Protein AF-A0A957UZ72-F1 (afdb_monomer)

Sequence (456 aa):
MLTKKLTISAILTAAILLIIVGHGGKAFSNNEMLQSYQPPTEVSLTMFRLTENGIPNGQSCGAATQYNWGCTAYCTDPSIPSCVHTNQYPYPFNSSYPTVQIDGISGTPNISPYSQYLRDIVPLEIGIKLGSQGYKPASAIEAQVIAARTYIYQRIQYASQYGTPNNSNQFQVFVPYYYDTLTVLQKIMVQIATSNRHYLSESGSTYPIEALFGADNSGSTSQGNRPYLKSVLDPISQQYGTTDGTALGGMSSKGASRWGFGHTSSKGPASSTDSNYPHDADGSGDFWSVKYDSAARILTHYYTGVHLRDNGTVIMTPNERWTPLNITWSNNCPSPINHGQSCTATVQVQNTGVSDWGCGSATYVLSYRWAKSGHADLAGNNQVSVCNLAPGNTATVNLTINDAPAWGSGAYLLKLDVARVQSGSKTWFSSGGWPSYDINICVDGSCKAFIPQAIK

Mean predicted aligned error: 9.43 Å

Solvent-accessible surface area (backbone atoms only — not comparable to full-atom values): 24985 Å² total; per-residue (Å²): 132,89,84,90,82,89,83,88,89,79,91,82,94,83,86,92,76,89,92,86,85,87,77,88,72,79,77,75,77,76,73,68,69,76,79,74,60,72,76,74,62,59,47,63,34,44,35,31,28,30,45,91,83,26,44,68,71,85,44,64,31,61,44,56,78,36,39,41,42,35,30,7,29,22,17,77,60,86,88,41,84,88,40,42,72,91,52,84,50,44,15,88,41,84,41,34,62,44,72,30,26,39,71,55,67,94,83,53,95,80,63,61,90,68,36,30,49,51,58,22,24,42,50,68,69,62,44,52,63,46,78,93,62,46,64,58,34,68,21,25,53,27,29,48,39,27,35,54,48,11,28,52,50,26,44,63,78,41,25,93,79,74,42,78,51,39,31,25,61,91,66,50,47,37,25,43,50,39,44,71,75,47,54,74,67,53,43,50,53,52,50,60,34,48,66,61,59,40,31,39,16,43,77,94,44,70,50,49,34,88,42,43,61,27,53,18,30,43,32,33,38,35,58,29,97,45,90,37,18,45,52,24,80,36,64,58,18,48,88,67,31,42,90,60,37,36,79,53,10,30,36,28,42,35,44,34,21,12,38,26,57,15,19,36,37,51,67,40,77,50,95,55,74,57,84,96,49,90,46,48,89,83,13,60,42,56,70,43,74,38,66,32,87,38,25,67,58,50,45,25,54,31,32,16,29,44,31,46,20,42,69,84,57,48,74,74,50,55,61,56,37,64,46,70,68,38,54,48,64,42,74,75,47,86,53,51,38,46,72,80,42,58,26,36,39,39,35,32,40,29,30,29,9,55,55,64,33,48,71,68,84,39,39,31,27,42,32,40,26,44,33,38,93,100,52,75,75,40,75,49,94,46,67,31,79,56,51,72,29,42,45,39,35,70,50,77,42,72,38,62,50,60,53,65,73,96,77,68,67,34,70,33,35,41,32,36,40,50,26,45,36,40,91,92,43,75,48,43,29,48,80,60,72,29,78,56,53,74,40,76,33,17,30,64,44,83,44,84,69,81,65,70,96,79,82,128

Nearest PDB structures (foldseek):
  1nep-assembly1_A  TM=6.907E-01  e=6.756E-05  Bos taurus
  8fha-assembly1_A  TM=4.018E-01  e=9.237E-03  Suipraeoptans intestinalis
  8fha-assembly3_C  TM=4.042E-01  e=4.759E-02  Suipraeoptans intestinalis
  8fha-assembly2_B  TM=4.101E-01  e=7.069E-02  Suipraeoptans intestinalis
  4mkm-assembly1_A  TM=3.656E-01  e=9.521E-01  Clostridium perfringens B str. ATCC 3626

Foldseek 3Di:
DDDDDDDDDDDDDDDPDDDDDDDPDPPPPPPPVPPFDFFDFKAKAQFAQADLQQHHPPHALAAQAAQGWRQALAHCDPVRPSHDPPDDGGRPDNGSTDMATALDDPPDPPHDPQRHFLLQQLCVAQPQALVVLGGFFLLLSLLSSQLLSLQRSQCVVPCVPQPGHYCGPSGTNGHTCNNVPDDPVSNVSNNVSSVFQKYKDAPVDLRRDNAAWWAWCAQWWADAPDPQQGIFGLNLQNPQTDHGIDNRFHAHSLSSRCQQQQFSGSSHQACDQDPVGDDPNRSCRDRFQHHDNHNLVRRLLRGWRMFMAGSSSDGPADQWEKGWNHWDKPPDDPEADEFQDKIKIWTKMAGSGNAAFAPPQKWKWKFKWKADPPDDTHGDPWIDTPHGHGTSDIDTDIIMDHGDDPPDWAKMKIFIFMWIAHPNDTHTVVNVVHGTGIGIYTYPDDHPDPPVPPDD

Structure (mmCIF, N/CA/C/O backbone):
data_AF-A0A957UZ72-F1
#
_entry.id   AF-A0A957UZ72-F1
#
loop_
_atom_site.group_PDB
_atom_site.id
_atom_site.type_symbol
_atom_site.label_atom_id
_atom_site.label_alt_id
_atom_site.label_comp_id
_atom_site.label_asym_id
_atom_site.label_entity_id
_atom_site.label_seq_id
_atom_site.pdbx_PDB_ins_code
_atom_site.Cartn_x
_atom_site.Cartn_y
_atom_site.Cartn_z
_atom_site.occupancy
_atom_site.B_iso_or_equiv
_atom_site.auth_seq_id
_atom_site.auth_comp_id
_atom_site.auth_asym_id
_atom_site.auth_atom_id
_atom_site.pdbx_PDB_model_num
ATOM 1 N N . MET A 1 1 ? -78.840 -44.382 15.226 1.00 35.50 1 MET A N 1
ATOM 2 C CA . MET A 1 1 ? -78.843 -45.532 14.293 1.00 35.50 1 MET A CA 1
ATOM 3 C C . MET A 1 1 ? -77.753 -45.262 13.258 1.00 35.50 1 MET A C 1
ATOM 5 O O . MET A 1 1 ? -77.887 -44.291 12.535 1.00 35.50 1 MET A O 1
ATOM 9 N N . LEU A 1 2 ? -76.527 -45.790 13.427 1.00 35.38 2 LEU A N 1
ATOM 10 C CA . LEU A 1 2 ? -76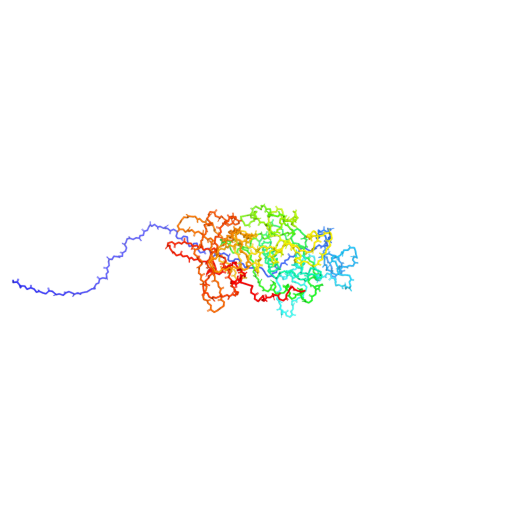.011 -47.015 12.762 1.00 35.38 2 LEU A CA 1
ATOM 11 C C . LEU A 1 2 ? -76.320 -46.991 11.249 1.00 35.38 2 LEU A C 1
ATOM 13 O O . LEU A 1 2 ? -77.491 -46.963 10.906 1.00 35.38 2 LEU A O 1
ATOM 17 N N . THR A 1 3 ? -75.370 -46.917 10.303 1.00 40.19 3 THR A N 1
ATOM 18 C CA . THR A 1 3 ? -74.216 -47.816 10.017 1.00 40.19 3 THR A CA 1
ATOM 19 C C . THR A 1 3 ? -73.364 -47.195 8.873 1.00 40.19 3 THR A C 1
ATOM 21 O O . THR A 1 3 ? -73.955 -46.680 7.938 1.00 40.19 3 THR A O 1
ATOM 24 N N . LYS A 1 4 ? -72.025 -47.043 8.964 1.00 38.66 4 LYS A N 1
ATOM 25 C CA . LYS A 1 4 ? -70.884 -47.952 8.611 1.00 38.66 4 LYS A CA 1
ATOM 26 C C . LYS A 1 4 ? -70.323 -47.865 7.158 1.00 38.66 4 LYS A C 1
ATOM 28 O O . LYS A 1 4 ? -71.092 -47.977 6.215 1.00 38.66 4 LYS A O 1
ATOM 33 N N . LYS A 1 5 ? -68.965 -47.907 7.086 1.00 35.62 5 LYS A N 1
ATOM 34 C CA . LYS A 1 5 ? -67.983 -48.228 5.989 1.00 35.62 5 LYS A CA 1
ATOM 35 C C . LYS A 1 5 ? -67.438 -47.025 5.170 1.00 35.62 5 LYS A C 1
ATOM 37 O O . LYS A 1 5 ? -68.237 -46.348 4.548 1.00 35.62 5 LYS A O 1
ATOM 42 N N . LEU A 1 6 ? -66.155 -46.585 5.225 1.00 38.09 6 LEU A N 1
ATOM 43 C CA . LEU A 1 6 ? -64.814 -47.202 4.934 1.00 38.09 6 LEU A CA 1
ATOM 44 C C . LEU A 1 6 ? -64.797 -47.954 3.582 1.00 38.09 6 LEU A C 1
ATOM 46 O O . LEU A 1 6 ? -65.624 -48.843 3.433 1.00 38.09 6 LEU A O 1
ATOM 50 N N . THR A 1 7 ? -64.001 -47.643 2.540 1.00 33.84 7 THR A N 1
ATOM 51 C CA . THR A 1 7 ? -62.515 -47.571 2.341 1.00 33.84 7 THR A CA 1
ATOM 52 C C . THR A 1 7 ? -62.243 -46.969 0.931 1.00 33.84 7 THR A C 1
ATOM 54 O O . THR A 1 7 ? -63.046 -47.224 0.043 1.00 33.84 7 THR A O 1
ATOM 57 N N . ILE A 1 8 ? -61.309 -46.030 0.680 1.00 38.50 8 ILE A N 1
ATOM 58 C CA . ILE A 1 8 ? -59.839 -46.114 0.417 1.00 38.50 8 ILE A CA 1
ATOM 59 C C . ILE A 1 8 ? -59.402 -46.835 -0.890 1.00 38.50 8 ILE A C 1
ATOM 61 O O . ILE A 1 8 ? -59.693 -48.013 -1.058 1.00 38.50 8 ILE A O 1
ATOM 65 N N . SER A 1 9 ? -58.549 -46.126 -1.666 1.00 35.22 9 SER A N 1
ATOM 66 C CA . SER A 1 9 ? -57.554 -46.568 -2.686 1.00 35.22 9 SER A CA 1
ATOM 67 C C . SER A 1 9 ? -58.047 -46.980 -4.084 1.00 35.22 9 SER A C 1
ATOM 69 O O . SER A 1 9 ? -59.028 -47.692 -4.195 1.00 35.22 9 SER A O 1
ATOM 71 N N . ALA A 1 10 ? -57.380 -46.688 -5.211 1.00 33.03 10 ALA A N 1
ATOM 72 C CA . ALA A 1 10 ? -56.170 -45.923 -5.537 1.00 33.03 10 ALA A CA 1
ATOM 73 C C . ALA A 1 10 ? -55.990 -45.900 -7.085 1.00 33.03 10 ALA A C 1
ATOM 75 O O . ALA A 1 10 ? -56.442 -46.825 -7.748 1.00 33.03 10 ALA A O 1
ATOM 76 N N . ILE A 1 11 ? -55.246 -44.907 -7.604 1.00 34.50 11 ILE A N 1
ATOM 77 C CA . ILE A 1 11 ? -54.408 -44.939 -8.835 1.00 34.50 11 ILE A CA 1
ATOM 78 C C . ILE A 1 11 ? -55.103 -45.045 -10.215 1.00 34.50 11 ILE A C 1
ATOM 80 O O . ILE A 1 11 ? -55.536 -46.120 -10.607 1.00 34.50 11 ILE A O 1
ATOM 84 N N . LEU A 1 12 ? -55.070 -43.946 -10.991 1.00 32.66 12 LEU A N 1
ATOM 85 C CA . LEU A 1 12 ? -54.589 -43.828 -12.396 1.00 32.66 12 LEU A CA 1
ATOM 86 C C . LEU A 1 12 ? -54.881 -42.376 -12.850 1.00 32.66 12 LEU A C 1
ATOM 88 O O . LEU A 1 12 ? -56.036 -41.985 -12.930 1.00 32.66 12 LEU A O 1
ATOM 92 N N . THR A 1 13 ? -53.939 -41.444 -13.003 1.00 38.38 13 THR A N 1
ATOM 93 C CA . THR A 1 13 ? -52.730 -41.442 -13.847 1.00 38.38 13 THR A CA 1
ATOM 94 C C . THR A 1 13 ? -53.030 -41.591 -15.341 1.00 38.38 13 THR A C 1
ATOM 96 O O . THR A 1 13 ? -52.579 -42.543 -15.959 1.00 38.38 13 THR A O 1
ATOM 99 N N . ALA A 1 14 ? -53.784 -40.655 -15.923 1.00 36.00 14 ALA A N 1
ATOM 100 C CA . ALA A 1 14 ? -53.636 -40.188 -17.309 1.00 36.00 14 ALA A CA 1
ATOM 101 C C . ALA A 1 14 ? -54.721 -39.142 -17.608 1.00 36.00 14 ALA A C 1
ATOM 103 O O . ALA A 1 14 ? -55.885 -39.405 -17.342 1.00 36.00 14 ALA A O 1
ATOM 104 N N . ALA A 1 15 ? -54.324 -38.010 -18.203 1.00 35.38 15 ALA A N 1
ATOM 105 C CA . ALA A 1 15 ? -55.164 -36.974 -18.834 1.00 35.38 15 ALA A CA 1
ATOM 106 C C . ALA A 1 15 ? -55.201 -35.598 -18.145 1.00 35.38 15 ALA A C 1
ATOM 108 O O . ALA A 1 15 ? -56.262 -35.012 -17.976 1.00 35.38 15 ALA A O 1
ATOM 109 N N . ILE A 1 16 ? -54.029 -35.029 -17.845 1.00 38.56 16 ILE A N 1
ATOM 110 C CA . ILE A 1 16 ? -53.812 -33.577 -17.988 1.00 38.56 16 ILE A CA 1
ATOM 111 C C . ILE A 1 16 ? -52.457 -33.411 -18.685 1.00 38.56 16 ILE A C 1
ATOM 113 O O . ILE A 1 16 ? -51.426 -33.167 -18.066 1.00 38.56 16 ILE A O 1
ATOM 117 N N . LEU A 1 17 ? -52.456 -33.663 -19.994 1.00 35.16 17 LEU A N 1
ATOM 118 C CA . LEU A 1 17 ? -51.346 -33.395 -20.904 1.00 35.16 17 LEU A CA 1
ATOM 119 C C . LEU A 1 17 ? -51.925 -32.644 -22.111 1.00 35.16 17 LEU A C 1
ATOM 121 O O . LEU A 1 17 ? -52.967 -33.043 -22.623 1.00 35.16 17 LEU A O 1
ATOM 125 N N . LEU A 1 18 ? -51.214 -31.599 -22.543 1.00 38.72 18 LEU A N 1
ATOM 126 C CA . LEU A 1 18 ? -51.494 -30.676 -23.656 1.00 38.72 18 LEU A CA 1
ATOM 127 C C . LEU A 1 18 ? -52.616 -29.647 -23.438 1.00 38.72 18 LEU A C 1
ATOM 129 O O . LEU A 1 18 ? -53.716 -29.870 -23.913 1.00 38.72 18 LEU A O 1
ATOM 133 N N . ILE A 1 19 ? -52.279 -28.479 -22.863 1.00 37.88 19 ILE A N 1
ATOM 134 C CA . ILE A 1 19 ? -52.460 -27.146 -23.495 1.00 37.88 19 ILE A CA 1
ATOM 135 C C . ILE A 1 19 ? -51.437 -26.163 -22.881 1.00 37.88 19 ILE A C 1
ATOM 137 O O . ILE A 1 19 ? -51.801 -25.356 -22.038 1.00 37.88 19 ILE A O 1
ATOM 141 N N . ILE A 1 20 ? -50.159 -26.211 -23.282 1.00 40.25 20 ILE A N 1
ATOM 142 C CA . ILE A 1 20 ? -49.257 -25.037 -23.243 1.00 40.25 20 ILE A CA 1
ATOM 143 C C . ILE A 1 20 ? -48.280 -25.162 -24.420 1.00 40.25 20 ILE A C 1
ATOM 145 O O . ILE A 1 20 ? -47.235 -25.796 -24.312 1.00 40.25 20 ILE A O 1
ATOM 149 N N . VAL A 1 21 ? -48.621 -24.565 -25.562 1.00 42.72 21 VAL A N 1
ATOM 150 C CA . VAL A 1 21 ? -47.671 -24.253 -26.640 1.00 42.72 21 VAL A CA 1
ATOM 151 C C . VAL A 1 21 ? -47.995 -22.843 -27.114 1.00 42.72 21 VAL A C 1
ATOM 153 O O . VAL A 1 21 ? -49.141 -22.571 -27.463 1.00 42.72 21 VAL A O 1
ATOM 156 N N . GLY A 1 22 ? -46.993 -21.959 -27.137 1.00 36.81 22 GLY A N 1
ATOM 157 C CA . GLY A 1 22 ? -47.066 -20.749 -27.960 1.00 36.81 22 GLY A CA 1
ATOM 158 C C . GLY A 1 22 ? -46.712 -19.412 -27.315 1.00 36.81 22 GLY A C 1
ATOM 159 O O . GLY A 1 22 ? -47.266 -18.409 -27.735 1.00 36.81 22 GLY A O 1
ATOM 160 N N . HIS A 1 23 ? -45.792 -19.347 -26.349 1.00 37.53 23 HIS A N 1
ATOM 161 C CA . HIS A 1 23 ? -44.996 -18.131 -26.135 1.00 37.53 23 HIS A CA 1
ATOM 162 C C . HIS A 1 23 ? -43.524 -18.526 -26.155 1.00 37.53 23 HIS A C 1
ATOM 164 O O . HIS A 1 23 ? -42.971 -18.983 -25.157 1.00 37.53 23 HIS A O 1
ATOM 170 N N . GLY A 1 24 ? -42.909 -18.403 -27.333 1.00 39.28 24 GLY A N 1
ATOM 171 C CA . GLY A 1 24 ? -41.472 -18.549 -27.531 1.00 39.28 24 GLY A CA 1
ATOM 172 C C . GLY A 1 24 ? -40.723 -17.424 -26.826 1.00 39.28 24 GLY A C 1
ATOM 173 O O . GLY A 1 24 ? -40.254 -16.485 -27.462 1.00 39.28 24 GLY A O 1
ATOM 174 N N . GLY A 1 25 ? -40.615 -17.521 -25.502 1.00 37.31 25 GLY A N 1
ATOM 175 C CA . GLY A 1 25 ? -39.585 -16.834 -24.751 1.00 37.31 25 GLY A CA 1
ATOM 176 C C . GLY A 1 25 ? -38.251 -17.411 -25.196 1.00 37.31 25 GLY A C 1
ATOM 177 O O . GLY A 1 25 ? -37.927 -18.555 -24.883 1.00 37.31 25 GLY A O 1
ATOM 178 N N . LYS A 1 26 ? -37.482 -16.630 -25.959 1.00 37.69 26 LYS A N 1
ATOM 179 C CA . LYS A 1 26 ? -36.050 -16.867 -26.100 1.00 37.69 26 LYS A CA 1
ATOM 180 C C . LYS A 1 26 ? -35.462 -16.779 -24.696 1.00 37.69 26 LYS A C 1
ATOM 182 O O . LYS A 1 26 ? -35.209 -15.688 -24.192 1.00 37.69 26 LYS A O 1
ATOM 187 N N . ALA A 1 27 ? -35.288 -17.929 -24.056 1.00 39.31 27 ALA A N 1
ATOM 188 C CA . ALA A 1 27 ? -34.346 -18.067 -22.969 1.00 39.31 27 ALA A CA 1
ATOM 189 C C . ALA A 1 27 ? -32.975 -17.753 -23.572 1.00 39.31 27 ALA A C 1
ATOM 191 O O . ALA A 1 27 ? -32.346 -18.599 -24.204 1.00 39.31 27 ALA A O 1
ATOM 192 N N . PHE A 1 28 ? -32.554 -16.495 -23.456 1.00 38.59 28 PHE A N 1
ATOM 193 C CA . PHE A 1 28 ? -31.153 -16.148 -23.577 1.00 38.59 28 PHE A CA 1
ATOM 194 C C . PHE A 1 28 ? -30.451 -16.888 -22.442 1.00 38.59 28 PHE A C 1
ATOM 196 O O . PHE A 1 28 ? -30.474 -16.453 -21.291 1.00 38.59 28 PHE A O 1
ATOM 203 N N . SER A 1 29 ? -29.877 -18.052 -22.748 1.00 40.59 29 SER A N 1
ATOM 204 C CA . SER A 1 29 ? -28.841 -18.629 -21.910 1.00 40.59 29 SER A CA 1
ATOM 205 C C . SER A 1 29 ? -27.633 -17.702 -22.021 1.00 40.59 29 SER A C 1
ATOM 207 O O . SER A 1 29 ? -26.719 -17.947 -22.805 1.00 40.59 29 SER A O 1
ATOM 209 N N . ASN A 1 30 ? -27.637 -16.615 -21.252 1.00 42.16 30 ASN A N 1
ATOM 210 C CA . ASN A 1 30 ? -26.448 -15.814 -20.991 1.00 42.16 30 ASN A CA 1
ATOM 211 C C . ASN A 1 30 ? -25.530 -16.615 -20.052 1.00 42.16 30 ASN A C 1
ATOM 213 O O . ASN A 1 30 ? -25.238 -16.203 -18.939 1.00 42.16 30 ASN A O 1
ATOM 217 N N . ASN A 1 31 ? -25.096 -17.787 -20.515 1.00 38.12 31 ASN A N 1
ATOM 218 C CA . ASN A 1 31 ? -23.832 -18.386 -20.122 1.00 38.12 31 ASN A CA 1
ATOM 219 C C . ASN A 1 31 ? -22.759 -17.828 -21.070 1.00 38.12 31 ASN A C 1
ATOM 221 O O . ASN A 1 31 ? -21.989 -18.580 -21.666 1.00 38.12 31 ASN A O 1
ATOM 225 N N . GLU A 1 32 ? -22.699 -16.501 -21.226 1.00 44.31 32 GLU A N 1
ATOM 226 C CA . GLU A 1 32 ? -21.390 -15.902 -21.446 1.00 44.31 32 GLU A CA 1
ATOM 227 C C . GLU A 1 32 ? -20.635 -16.209 -20.159 1.00 44.31 32 GLU A C 1
ATOM 229 O O . GLU A 1 32 ? -20.865 -15.583 -19.125 1.00 44.31 32 GLU A O 1
ATOM 234 N N . MET A 1 33 ? -19.828 -17.275 -20.179 1.00 45.06 33 MET A N 1
ATOM 235 C CA . MET A 1 33 ? -18.821 -17.470 -19.150 1.00 45.06 33 MET A CA 1
ATOM 236 C C . MET A 1 33 ? -18.077 -16.144 -19.068 1.00 45.06 33 MET A C 1
ATOM 238 O O . MET A 1 33 ? -17.395 -15.780 -20.026 1.00 45.06 33 MET A O 1
ATOM 242 N N . LEU A 1 34 ? -18.266 -15.404 -17.972 1.00 54.03 34 LEU A N 1
ATOM 243 C CA . LEU A 1 34 ? -17.462 -14.231 -17.664 1.00 54.03 34 LEU A CA 1
ATOM 244 C C . LEU A 1 34 ? -16.015 -14.651 -17.892 1.00 54.03 34 LEU A C 1
ATOM 246 O O . LEU A 1 34 ? -15.523 -15.544 -17.201 1.00 54.03 34 LEU A O 1
ATOM 250 N N . GLN A 1 35 ? -15.384 -14.089 -18.922 1.00 62.56 35 GLN A N 1
ATOM 251 C CA . GLN A 1 35 ? -14.020 -14.431 -19.278 1.00 62.56 35 GLN A CA 1
ATOM 252 C C . GLN A 1 35 ? -13.158 -14.087 -18.065 1.00 62.56 35 GLN A C 1
ATOM 254 O O . GLN A 1 35 ? -12.938 -12.914 -17.760 1.00 62.56 35 GLN A O 1
ATOM 259 N N . SER A 1 36 ? -12.758 -15.117 -17.316 1.00 80.75 36 SER A N 1
ATOM 260 C CA . SER A 1 36 ? -11.973 -14.944 -16.104 1.00 80.75 36 SER A CA 1
ATOM 261 C C . SER A 1 36 ? -10.620 -14.388 -16.515 1.00 80.75 36 SER A C 1
ATOM 263 O O . SER A 1 36 ? -9.923 -15.016 -17.318 1.00 80.75 36 SER A O 1
ATOM 265 N N . TYR A 1 37 ? -10.261 -13.223 -15.984 1.00 92.44 37 TYR A N 1
ATOM 266 C CA . TYR A 1 37 ? -8.932 -12.660 -16.184 1.00 92.44 37 TYR A CA 1
ATOM 267 C C . TYR A 1 37 ? -7.865 -13.685 -15.770 1.00 92.44 37 TYR A C 1
ATOM 269 O O . TYR A 1 37 ? -7.968 -14.289 -14.705 1.00 92.44 37 TYR A O 1
ATOM 277 N N . GLN A 1 38 ? -6.856 -13.884 -16.614 1.00 93.62 38 GLN A N 1
ATOM 278 C CA . GLN A 1 38 ? -5.700 -14.721 -16.308 1.00 93.62 38 GLN A CA 1
ATOM 279 C C . GLN A 1 38 ? -4.478 -13.808 -16.193 1.00 93.62 38 GLN A C 1
ATOM 281 O O . GLN A 1 38 ? -4.107 -13.190 -17.194 1.00 93.62 38 GLN A O 1
ATOM 286 N N . PRO A 1 39 ? -3.870 -13.681 -14.999 1.00 94.44 39 PRO A N 1
ATOM 287 C CA . PRO A 1 39 ? -2.669 -12.879 -14.829 1.00 94.44 39 PRO A CA 1
ATOM 288 C C . PRO A 1 39 ? -1.552 -13.299 -15.798 1.00 94.44 39 PRO A C 1
ATOM 290 O O . PRO A 1 39 ? -1.229 -14.490 -15.871 1.00 94.44 39 PRO A O 1
ATOM 293 N N . PRO A 1 40 ? -0.940 -12.359 -16.541 1.00 94.88 40 PRO A N 1
ATOM 294 C CA . PRO A 1 40 ? 0.184 -12.679 -17.403 1.00 94.88 40 PRO A CA 1
ATOM 295 C C . PRO A 1 40 ? 1.407 -13.045 -16.557 1.00 94.88 40 PRO A C 1
ATOM 297 O O . PRO A 1 40 ? 1.635 -12.499 -15.476 1.00 94.88 40 PRO A O 1
ATOM 300 N N . THR A 1 41 ? 2.227 -13.960 -17.067 1.00 93.00 41 THR A N 1
ATOM 301 C CA . THR A 1 41 ? 3.501 -14.346 -16.439 1.00 93.00 41 THR A CA 1
ATOM 302 C C . THR A 1 41 ? 4.691 -13.588 -17.018 1.00 93.00 41 THR A C 1
ATOM 304 O O . THR A 1 41 ? 5.741 -13.515 -16.383 1.00 93.00 41 THR A O 1
ATOM 307 N N . GLU A 1 42 ? 4.524 -13.003 -18.203 1.00 94.69 42 GLU A N 1
ATOM 308 C CA . GLU A 1 42 ? 5.570 -12.348 -18.982 1.00 94.69 42 GLU A CA 1
ATOM 309 C C . GLU A 1 42 ? 5.120 -10.976 -19.482 1.00 94.69 42 GLU A C 1
ATOM 311 O O . GLU A 1 42 ? 3.928 -10.713 -19.641 1.00 94.69 42 GLU A O 1
ATOM 316 N N . VAL A 1 43 ? 6.093 -10.111 -19.759 1.00 95.25 43 VAL A N 1
ATOM 317 C CA . VAL A 1 43 ? 5.885 -8.809 -20.386 1.00 95.25 43 VAL A CA 1
ATOM 318 C C . VAL A 1 43 ? 6.921 -8.574 -21.480 1.00 95.25 43 VAL A C 1
ATOM 320 O O . VAL A 1 43 ? 8.117 -8.782 -21.269 1.00 95.25 43 VAL A O 1
ATOM 323 N N . SER A 1 44 ? 6.461 -8.124 -22.646 1.00 95.81 44 SER A N 1
ATOM 324 C CA . SER A 1 44 ? 7.327 -7.614 -23.710 1.00 95.81 44 SER A CA 1
ATOM 325 C C . SER A 1 44 ? 7.540 -6.114 -23.524 1.00 95.81 44 SER A C 1
ATOM 327 O O . SER A 1 44 ? 6.578 -5.362 -23.361 1.00 95.81 44 SER A O 1
ATOM 329 N N . LEU A 1 45 ? 8.800 -5.683 -23.546 1.00 95.88 45 LEU A N 1
ATOM 330 C CA . LEU A 1 45 ? 9.201 -4.304 -23.266 1.00 95.88 45 LEU A CA 1
ATOM 331 C C . LEU A 1 45 ? 9.864 -3.679 -24.482 1.00 95.88 45 LEU A C 1
ATOM 333 O O . LEU A 1 45 ? 10.574 -4.365 -25.204 1.00 95.88 45 LEU A O 1
ATOM 337 N N . THR A 1 46 ? 9.725 -2.369 -24.661 1.00 96.31 46 THR A N 1
ATOM 338 C CA . THR A 1 46 ? 10.671 -1.594 -25.478 1.00 96.31 46 THR A CA 1
ATOM 339 C C . THR A 1 46 ? 11.771 -1.032 -24.584 1.00 96.31 46 THR A C 1
ATOM 341 O O . THR A 1 46 ? 11.487 -0.339 -23.608 1.00 96.31 46 THR A O 1
ATOM 344 N N . MET A 1 47 ? 13.028 -1.324 -24.909 1.00 96.81 47 MET A N 1
ATOM 345 C CA . MET A 1 47 ? 14.178 -0.937 -24.095 1.00 96.81 47 MET A CA 1
ATOM 346 C C . MET A 1 47 ? 14.908 0.263 -24.691 1.00 96.81 47 MET A C 1
ATOM 348 O O . MET A 1 47 ? 15.362 0.229 -25.840 1.00 96.81 47 MET A O 1
ATOM 352 N N . PHE A 1 48 ? 15.078 1.301 -23.877 1.00 96.44 48 PHE A N 1
ATOM 353 C CA . PHE A 1 48 ? 15.801 2.523 -24.199 1.00 96.44 48 PHE A CA 1
ATOM 354 C C . PHE A 1 48 ? 16.971 2.744 -23.245 1.00 96.44 48 PHE A C 1
ATOM 356 O O . PHE A 1 48 ? 16.940 2.349 -22.078 1.00 96.44 48 PHE A O 1
ATOM 363 N N . ARG A 1 49 ? 17.989 3.448 -23.735 1.00 95.00 49 ARG A N 1
ATOM 364 C CA . ARG A 1 49 ? 18.943 4.122 -22.861 1.00 95.00 49 ARG A CA 1
ATOM 365 C C . ARG A 1 49 ? 18.207 5.241 -22.135 1.00 95.00 49 ARG A C 1
ATOM 367 O O . ARG A 1 49 ? 17.436 5.988 -22.746 1.00 95.00 49 ARG A O 1
ATOM 374 N N . LEU A 1 50 ? 18.453 5.345 -20.840 1.00 95.25 50 LEU A N 1
ATOM 375 C CA . LEU A 1 50 ? 17.777 6.294 -19.971 1.00 95.25 50 LEU A CA 1
ATOM 376 C C . LEU A 1 50 ? 18.758 7.349 -19.466 1.00 95.25 50 LEU A C 1
ATOM 378 O O . LEU A 1 50 ? 19.950 7.088 -19.312 1.00 95.25 50 LEU A O 1
ATOM 382 N N . THR A 1 51 ? 18.240 8.534 -19.168 1.00 92.25 51 THR A N 1
ATOM 383 C CA . THR A 1 51 ? 18.908 9.484 -18.275 1.00 92.25 51 THR A CA 1
ATOM 384 C C . THR A 1 51 ? 18.822 8.992 -16.827 1.00 92.25 51 THR A C 1
ATOM 386 O O . THR A 1 51 ? 18.064 8.068 -16.522 1.00 92.25 51 THR A O 1
ATOM 389 N N . GLU A 1 52 ? 19.552 9.629 -15.909 1.00 87.50 52 GLU A N 1
ATOM 390 C CA . GLU A 1 52 ? 19.477 9.321 -14.469 1.00 87.50 52 GLU A CA 1
ATOM 391 C C . GLU A 1 52 ? 18.044 9.394 -13.906 1.00 87.50 52 GLU A C 1
ATOM 393 O O . GLU A 1 52 ? 17.685 8.626 -13.021 1.00 87.50 52 GLU A O 1
ATOM 398 N N . ASN A 1 53 ? 17.191 10.238 -14.496 1.00 88.62 53 ASN A N 1
ATOM 399 C CA . ASN A 1 53 ? 15.794 10.425 -14.096 1.00 88.62 53 ASN A CA 1
ATOM 400 C C . ASN A 1 53 ? 14.831 9.421 -14.759 1.00 88.62 53 ASN A C 1
ATOM 402 O O . ASN A 1 53 ? 13.612 9.592 -14.702 1.00 88.62 53 ASN A O 1
ATOM 406 N N . GLY A 1 54 ? 15.362 8.406 -15.448 1.00 92.44 54 GLY A N 1
ATOM 407 C CA . GLY A 1 54 ? 14.569 7.373 -16.110 1.00 92.44 54 GLY A CA 1
ATOM 408 C C . GLY A 1 54 ? 13.886 7.832 -17.402 1.00 92.44 54 GLY A C 1
ATOM 409 O O . GLY A 1 54 ? 12.969 7.159 -17.861 1.00 92.44 54 GLY A O 1
ATOM 410 N N . ILE A 1 55 ? 14.300 8.960 -17.992 1.00 95.00 55 ILE A N 1
ATOM 411 C CA . ILE A 1 55 ? 13.738 9.487 -19.249 1.00 95.00 55 ILE A CA 1
ATOM 412 C C . ILE A 1 55 ? 14.466 8.839 -20.439 1.00 95.00 55 ILE A C 1
ATOM 414 O O . ILE A 1 55 ? 15.697 8.786 -20.408 1.00 95.00 55 ILE A O 1
ATOM 418 N N . PRO A 1 56 ? 13.779 8.398 -21.512 1.00 95.00 56 PRO A N 1
ATOM 419 C CA . PRO A 1 56 ? 14.450 7.897 -22.711 1.00 95.00 56 PRO A CA 1
ATOM 420 C C . PRO A 1 56 ? 15.321 8.977 -23.360 1.00 95.00 56 PRO A C 1
ATOM 422 O O . PRO A 1 56 ? 14.849 10.082 -23.620 1.00 95.00 56 PRO A O 1
ATOM 425 N N . ASN A 1 57 ? 16.568 8.655 -23.706 1.00 92.38 57 ASN A N 1
ATOM 426 C CA . ASN A 1 57 ? 17.457 9.590 -24.412 1.00 92.38 57 ASN A CA 1
ATOM 427 C C . ASN A 1 57 ? 17.363 9.493 -25.955 1.00 92.38 57 ASN A C 1
ATOM 429 O O . ASN A 1 57 ? 18.206 10.035 -26.668 1.00 92.38 57 ASN A O 1
ATOM 433 N N . GLY A 1 58 ? 16.367 8.762 -26.470 1.00 87.62 58 GLY A N 1
ATOM 434 C CA . GLY A 1 58 ? 16.133 8.546 -27.903 1.00 87.62 58 GLY A CA 1
ATOM 435 C C . GLY A 1 58 ? 16.887 7.365 -28.527 1.00 87.62 58 GLY A C 1
ATOM 436 O O . GLY A 1 58 ? 16.667 7.067 -29.698 1.00 87.62 58 GLY A O 1
ATOM 437 N N . GLN A 1 59 ? 17.744 6.660 -27.781 1.00 92.88 59 GLN A N 1
ATOM 438 C CA . GLN A 1 59 ? 18.487 5.498 -28.284 1.00 92.88 59 GLN A CA 1
ATOM 439 C C . GLN A 1 59 ? 17.958 4.188 -27.691 1.00 92.88 59 GLN A C 1
ATOM 441 O O . GLN A 1 59 ? 17.813 4.060 -26.477 1.00 92.88 59 GLN A O 1
ATOM 446 N N . SER A 1 60 ? 17.716 3.182 -28.532 1.00 94.38 60 SER A N 1
ATOM 447 C CA . SER A 1 60 ? 17.275 1.852 -28.089 1.00 94.38 60 SER A CA 1
ATOM 448 C C . SER A 1 60 ? 18.420 0.992 -27.542 1.00 94.38 60 SER A C 1
ATOM 450 O O . SER A 1 60 ? 19.580 1.114 -27.961 1.00 94.38 60 SER A O 1
ATOM 452 N N . CYS A 1 61 ? 18.081 0.065 -26.643 1.00 93.69 61 CYS A N 1
ATOM 453 C CA . CYS A 1 61 ? 19.005 -0.959 -26.171 1.00 93.69 61 CYS A CA 1
ATOM 454 C C . CYS A 1 61 ? 19.127 -2.077 -27.216 1.00 93.69 61 CYS A C 1
ATOM 456 O O . CYS A 1 61 ? 18.293 -2.973 -27.269 1.00 93.69 61 CYS A O 1
ATOM 458 N N . GLY A 1 62 ? 20.079 -1.977 -28.142 1.00 79.50 62 GLY A N 1
ATOM 459 C CA . GLY A 1 62 ? 20.068 -2.765 -29.389 1.00 79.50 62 GLY A CA 1
ATOM 460 C C . GLY A 1 62 ? 21.048 -3.932 -29.467 1.00 79.50 62 GLY A C 1
ATOM 461 O O . GLY A 1 62 ? 20.922 -4.762 -30.359 1.00 79.50 62 GLY A O 1
ATOM 462 N N . ALA A 1 63 ? 22.036 -4.000 -28.575 1.00 76.12 63 ALA A N 1
ATOM 463 C CA . ALA A 1 63 ? 23.096 -5.002 -28.652 1.00 76.12 63 ALA A CA 1
ATOM 464 C C . ALA A 1 63 ? 23.578 -5.414 -27.261 1.00 76.12 63 ALA A C 1
ATOM 466 O O . ALA A 1 63 ? 23.707 -4.565 -26.378 1.00 76.12 63 ALA A O 1
ATOM 467 N N . ALA A 1 64 ? 23.945 -6.690 -27.109 1.00 71.88 64 ALA A N 1
ATOM 468 C CA . ALA A 1 64 ? 24.490 -7.284 -25.883 1.00 71.88 64 ALA A CA 1
ATOM 469 C C . ALA A 1 64 ? 25.897 -6.767 -25.495 1.00 71.88 64 ALA A C 1
ATOM 471 O O . ALA A 1 64 ? 26.615 -7.398 -24.731 1.00 71.88 64 ALA A O 1
ATOM 472 N N . THR A 1 65 ? 26.321 -5.631 -26.051 1.00 78.38 65 THR A N 1
ATOM 473 C CA . THR A 1 65 ? 27.592 -4.941 -25.780 1.00 78.38 65 THR A CA 1
ATOM 474 C C . THR A 1 65 ? 27.377 -3.534 -25.219 1.00 78.38 65 THR A C 1
ATOM 476 O O . THR A 1 65 ? 28.323 -2.760 -25.092 1.00 78.38 65 THR A O 1
ATOM 479 N N . GLN A 1 66 ? 26.132 -3.161 -24.910 1.00 87.31 66 GLN A N 1
ATOM 480 C CA . GLN A 1 66 ? 25.811 -1.829 -24.414 1.00 87.31 66 GLN A CA 1
ATOM 481 C C . GLN A 1 66 ? 25.912 -1.751 -22.887 1.00 87.31 66 GLN A C 1
ATOM 483 O O . GLN A 1 66 ? 25.286 -2.534 -22.177 1.00 87.31 66 GLN A O 1
ATOM 488 N N . TYR A 1 67 ? 26.644 -0.743 -22.407 1.00 91.62 67 TYR A N 1
ATOM 489 C CA . TYR A 1 67 ? 26.882 -0.449 -20.988 1.00 91.62 67 TYR A CA 1
ATOM 490 C C . TYR A 1 67 ? 26.302 0.912 -20.593 1.00 91.62 67 TYR A C 1
ATOM 492 O O . TYR A 1 67 ? 26.962 1.707 -19.935 1.00 91.62 67 TYR A O 1
ATOM 500 N N . ASN A 1 68 ? 25.101 1.229 -21.072 1.00 92.00 68 ASN A N 1
ATOM 501 C CA . ASN A 1 68 ? 24.437 2.498 -20.776 1.00 92.00 68 ASN A CA 1
ATOM 502 C C . ASN A 1 68 ? 23.338 2.266 -19.740 1.00 92.00 68 ASN A C 1
ATOM 504 O O . ASN A 1 68 ? 22.674 1.224 -19.778 1.00 92.00 68 ASN A O 1
ATOM 508 N N . TRP A 1 69 ? 23.112 3.254 -18.873 1.00 93.56 69 TRP A N 1
ATOM 509 C CA . TRP A 1 69 ? 21.969 3.251 -17.964 1.00 93.56 69 TRP A CA 1
ATOM 510 C C . TRP A 1 69 ? 20.656 3.064 -18.737 1.00 93.56 69 TRP A C 1
ATOM 512 O O . TRP A 1 69 ? 20.514 3.527 -19.873 1.00 93.56 69 TRP A O 1
ATOM 522 N N . GLY A 1 70 ? 19.718 2.315 -18.160 1.00 92.69 70 GLY A N 1
ATOM 523 C CA . GLY A 1 70 ? 18.515 1.844 -18.854 1.00 92.69 70 GLY A CA 1
ATOM 524 C C . GLY A 1 70 ? 18.687 0.506 -19.571 1.00 92.69 70 GLY A C 1
ATOM 525 O O . GLY A 1 70 ? 17.780 -0.320 -19.544 1.00 92.69 70 GLY A O 1
ATOM 526 N N . CYS A 1 71 ? 19.865 0.244 -20.145 1.00 94.62 71 CYS A N 1
ATOM 527 C CA . CYS A 1 71 ? 20.187 -1.072 -20.699 1.00 94.62 71 CYS A CA 1
ATOM 528 C C . CYS A 1 71 ? 20.812 -1.981 -19.630 1.00 94.62 71 CYS A C 1
ATOM 530 O O . CYS A 1 71 ? 20.541 -3.173 -19.573 1.00 94.62 71 CYS A O 1
ATOM 532 N N . THR A 1 72 ? 21.636 -1.444 -18.740 1.00 92.44 72 THR A N 1
ATOM 533 C CA . THR A 1 72 ? 22.219 -2.214 -17.636 1.00 92.44 72 THR A CA 1
ATOM 534 C C . THR A 1 72 ? 22.458 -1.312 -16.436 1.00 92.44 72 THR A C 1
ATOM 536 O O . THR A 1 72 ? 22.737 -0.121 -16.598 1.00 92.44 72 THR A O 1
ATOM 539 N N . ALA A 1 73 ? 22.378 -1.881 -15.234 1.00 89.75 73 ALA A N 1
ATOM 540 C CA . ALA A 1 73 ? 22.785 -1.201 -14.009 1.00 89.75 73 ALA A CA 1
ATOM 541 C C . ALA A 1 73 ? 24.317 -1.036 -13.902 1.00 89.75 73 ALA A C 1
ATOM 543 O O . ALA A 1 73 ? 24.798 -0.222 -13.117 1.00 89.75 73 ALA A O 1
ATOM 544 N N . TYR A 1 74 ? 25.091 -1.776 -14.704 1.00 90.25 74 TYR A N 1
ATOM 545 C CA . TYR A 1 74 ? 26.557 -1.765 -14.706 1.00 90.25 74 TYR A CA 1
ATOM 546 C C . TYR A 1 74 ? 27.106 -0.926 -15.863 1.00 90.25 74 TYR A C 1
ATOM 548 O O . TYR A 1 74 ? 27.572 -1.458 -16.875 1.00 90.25 74 TYR A O 1
ATOM 556 N N . CYS A 1 75 ? 26.974 0.396 -15.746 1.00 85.44 75 CYS A N 1
ATOM 557 C CA . CYS A 1 75 ? 27.294 1.327 -16.823 1.00 85.44 75 CYS A CA 1
ATOM 558 C C . CYS A 1 75 ? 28.697 1.952 -16.695 1.00 85.44 75 CYS A C 1
ATOM 560 O O . CYS A 1 75 ? 29.258 2.055 -15.603 1.00 85.44 75 CYS A O 1
ATOM 562 N N . THR A 1 76 ? 29.280 2.367 -17.824 1.00 84.81 76 THR A N 1
ATOM 563 C CA . THR A 1 76 ? 30.651 2.918 -17.874 1.00 84.81 76 THR A CA 1
ATOM 564 C C . THR A 1 76 ? 30.732 4.418 -17.620 1.00 84.81 76 THR A C 1
ATOM 566 O O . THR A 1 76 ? 31.833 4.930 -17.453 1.00 84.81 76 THR A O 1
ATOM 569 N N . ASP A 1 77 ? 29.604 5.127 -17.645 1.00 83.06 77 ASP A N 1
ATOM 570 C CA . ASP A 1 77 ? 29.566 6.578 -17.471 1.00 83.06 77 ASP A CA 1
ATOM 571 C C . ASP A 1 77 ? 29.609 6.944 -15.977 1.00 83.06 77 ASP A C 1
ATOM 573 O O . ASP A 1 77 ? 28.598 6.768 -15.296 1.00 83.06 77 ASP A O 1
ATOM 577 N N . PRO A 1 78 ? 30.736 7.464 -15.451 1.00 84.00 78 PRO A N 1
ATOM 578 C CA . PRO A 1 78 ? 30.880 7.774 -14.029 1.00 84.00 78 PRO A CA 1
ATOM 579 C C . PRO A 1 78 ? 30.017 8.959 -13.577 1.00 84.00 78 PRO A C 1
ATOM 581 O O . PRO A 1 78 ? 29.949 9.235 -12.381 1.00 84.00 78 PRO A O 1
ATOM 584 N N . SER A 1 79 ? 29.391 9.687 -14.509 1.00 83.94 79 SER A N 1
ATOM 585 C CA . SER A 1 79 ? 28.505 10.803 -14.181 1.00 83.94 79 SER A CA 1
ATOM 586 C C . SER A 1 79 ? 27.110 10.363 -13.735 1.00 83.94 79 SER A C 1
ATOM 588 O O . SER A 1 79 ? 26.374 11.204 -13.235 1.00 83.94 79 SER A O 1
ATOM 590 N N . ILE A 1 80 ? 26.754 9.076 -13.873 1.00 80.62 80 ILE A N 1
ATOM 591 C CA . ILE A 1 80 ? 25.441 8.532 -13.497 1.00 80.62 80 ILE A CA 1
ATOM 592 C C . ILE A 1 80 ? 25.538 7.845 -12.123 1.00 80.62 80 ILE A C 1
ATOM 594 O O . ILE A 1 80 ? 25.947 6.683 -12.057 1.00 80.62 80 ILE A O 1
ATOM 598 N N . PRO A 1 81 ? 25.106 8.485 -11.018 1.00 79.94 81 PRO A N 1
ATOM 599 C CA . PRO A 1 81 ? 25.316 7.952 -9.667 1.00 79.94 81 PRO A CA 1
ATOM 600 C C . PRO A 1 81 ? 24.551 6.652 -9.389 1.00 79.94 81 PRO A C 1
ATOM 602 O O . PRO A 1 81 ? 24.917 5.892 -8.495 1.00 79.94 81 PRO A O 1
ATOM 605 N N . SER A 1 82 ? 23.473 6.396 -10.136 1.00 81.44 82 SER A N 1
ATOM 606 C CA . SER A 1 82 ? 22.648 5.188 -10.010 1.00 81.44 82 SER A CA 1
ATOM 607 C C . SER A 1 82 ? 23.308 3.929 -10.584 1.00 81.44 82 SER A C 1
ATOM 609 O O . SER A 1 82 ? 22.822 2.826 -10.332 1.00 81.44 82 SER A O 1
ATOM 611 N N . CYS A 1 83 ? 24.391 4.073 -11.351 1.00 86.25 83 CYS A N 1
ATOM 612 C CA . CYS A 1 83 ? 25.118 2.953 -11.933 1.00 86.25 83 CYS A CA 1
ATOM 613 C C . CYS A 1 83 ? 26.165 2.362 -10.986 1.00 86.25 83 CYS A C 1
ATOM 615 O O . CYS A 1 83 ? 26.785 3.046 -10.176 1.00 86.25 83 CYS A O 1
ATOM 617 N N . VAL A 1 84 ? 26.445 1.073 -11.168 1.00 88.38 84 VAL A N 1
ATOM 618 C CA . VAL A 1 84 ? 27.584 0.399 -10.541 1.00 88.38 84 VAL A CA 1
ATOM 619 C C . VAL A 1 84 ? 28.759 0.363 -11.514 1.00 88.38 84 VAL A C 1
ATOM 621 O O . VAL A 1 84 ? 28.701 -0.316 -12.534 1.00 88.38 84 VAL A O 1
ATOM 624 N N . HIS A 1 85 ? 29.853 1.041 -11.167 1.00 87.81 85 HIS A N 1
ATOM 625 C CA . HIS A 1 85 ? 31.052 1.135 -12.017 1.00 87.81 85 HIS A CA 1
ATOM 626 C C . HIS A 1 85 ? 32.135 0.096 -11.699 1.00 87.81 85 HIS A C 1
ATOM 628 O O . HIS A 1 85 ? 33.136 0.002 -12.405 1.00 87.81 85 HIS A O 1
ATOM 634 N N . THR A 1 86 ? 31.970 -0.675 -10.620 1.00 85.56 86 THR A N 1
ATOM 635 C CA . THR A 1 86 ? 32.970 -1.659 -10.171 1.00 85.56 86 THR A CA 1
ATOM 636 C C . THR A 1 86 ? 32.965 -2.944 -10.991 1.00 85.56 86 THR A C 1
ATOM 638 O O . THR A 1 86 ? 33.960 -3.661 -10.995 1.00 85.56 86 THR A O 1
ATOM 641 N N . ASN A 1 87 ? 31.868 -3.225 -11.694 1.00 84.38 87 ASN A N 1
ATOM 642 C CA . ASN A 1 87 ? 31.703 -4.391 -12.553 1.00 84.38 87 ASN A CA 1
ATOM 643 C C . ASN A 1 87 ? 31.175 -3.950 -13.922 1.00 84.38 87 ASN A C 1
ATOM 645 O O . ASN A 1 87 ? 30.549 -2.899 -14.038 1.00 84.38 87 ASN A O 1
ATOM 649 N N . GLN A 1 88 ? 31.383 -4.777 -14.945 1.00 82.75 88 GLN A N 1
ATOM 650 C CA . GLN A 1 88 ? 30.886 -4.538 -16.299 1.00 82.75 88 GLN A CA 1
ATOM 651 C C . GLN A 1 88 ? 30.057 -5.737 -16.754 1.00 82.75 88 GLN A C 1
ATOM 653 O O . GLN A 1 88 ? 30.594 -6.722 -17.254 1.00 82.75 88 GLN A O 1
ATOM 658 N N . TYR A 1 89 ? 28.740 -5.645 -16.584 1.00 88.75 89 TYR A N 1
ATOM 659 C CA . TYR A 1 89 ? 27.797 -6.600 -17.161 1.00 88.75 89 TYR A CA 1
ATOM 660 C C . TYR A 1 89 ? 27.011 -5.889 -18.267 1.00 88.75 89 TYR A C 1
ATOM 662 O O . TYR A 1 89 ? 26.287 -4.932 -17.972 1.00 88.75 89 TYR A O 1
ATOM 670 N N . PRO A 1 90 ? 27.168 -6.291 -19.540 1.00 91.25 90 PRO A N 1
ATOM 671 C CA . PRO A 1 90 ? 26.497 -5.616 -20.640 1.00 91.25 90 PRO A CA 1
ATOM 672 C C . PRO A 1 90 ? 24.996 -5.910 -20.641 1.00 91.25 90 PRO A C 1
ATOM 674 O O . PRO A 1 90 ? 24.534 -6.830 -19.968 1.00 91.25 90 PRO A O 1
ATOM 677 N N . TYR A 1 91 ? 24.248 -5.155 -21.447 1.00 92.75 91 TYR A N 1
ATOM 678 C CA . TYR A 1 91 ? 22.835 -5.403 -21.737 1.00 92.75 91 TYR A CA 1
ATOM 679 C C . TYR A 1 91 ? 22.546 -6.908 -21.938 1.00 92.75 91 TYR A C 1
ATOM 681 O O . TYR A 1 91 ? 23.159 -7.524 -22.814 1.00 92.75 91 TYR A O 1
ATOM 689 N N . PRO A 1 92 ? 21.634 -7.516 -21.154 1.00 91.50 92 PRO A N 1
ATOM 690 C CA . PRO A 1 92 ? 21.474 -8.971 -21.146 1.00 91.50 92 PRO A CA 1
ATOM 691 C C . PRO A 1 92 ? 20.752 -9.547 -22.366 1.00 91.50 92 PRO A C 1
ATOM 693 O O . PRO A 1 92 ? 20.706 -10.766 -22.532 1.00 91.50 92 PRO A O 1
ATOM 696 N N . PHE A 1 93 ? 20.125 -8.703 -23.184 1.00 91.75 93 PHE A N 1
ATOM 697 C CA . PHE A 1 93 ? 19.242 -9.150 -24.254 1.00 91.75 93 PHE A CA 1
ATOM 698 C C . PHE A 1 93 ? 19.869 -8.935 -25.634 1.00 91.75 93 PHE A C 1
ATOM 700 O O . PHE A 1 93 ? 20.684 -8.042 -25.859 1.00 91.75 93 PHE A O 1
ATOM 707 N N . ASN A 1 94 ? 19.447 -9.755 -26.593 1.00 89.62 94 ASN A N 1
ATOM 708 C CA . ASN A 1 94 ? 19.875 -9.684 -27.992 1.00 89.62 94 ASN A CA 1
ATOM 709 C C . ASN A 1 94 ? 18.969 -8.789 -28.863 1.00 89.62 94 ASN A C 1
ATOM 711 O O . ASN A 1 94 ? 19.125 -8.764 -30.080 1.00 89.62 94 ASN A O 1
ATOM 715 N N . SER A 1 95 ? 18.008 -8.088 -28.254 1.00 91.88 95 SER A N 1
ATOM 716 C CA . SER A 1 95 ? 16.994 -7.277 -28.933 1.00 91.88 95 SER A CA 1
ATOM 717 C C . SER A 1 95 ? 16.596 -6.073 -28.079 1.00 91.88 95 SER A C 1
ATOM 719 O O . SER A 1 95 ? 16.646 -6.138 -26.850 1.00 91.88 95 SER A O 1
ATOM 721 N N . SER A 1 96 ? 16.137 -4.995 -28.721 1.00 93.31 96 SER A N 1
ATOM 722 C CA . SER A 1 96 ? 15.478 -3.856 -28.054 1.00 93.31 96 SER A CA 1
ATOM 723 C C . SER A 1 96 ? 14.057 -4.151 -27.590 1.00 93.31 96 SER A C 1
ATOM 725 O O . SER A 1 96 ? 13.460 -3.308 -26.925 1.00 93.31 96 SER A O 1
ATOM 727 N N . TYR A 1 97 ? 13.540 -5.335 -27.923 1.00 94.44 97 TYR A N 1
ATOM 728 C CA . TYR A 1 97 ? 12.192 -5.778 -27.587 1.00 94.44 97 TYR A CA 1
ATOM 729 C C . TYR A 1 97 ? 12.203 -7.105 -26.812 1.00 94.44 97 TYR A C 1
ATOM 731 O O . TYR A 1 97 ? 11.700 -8.113 -27.318 1.00 94.44 97 TYR A O 1
ATOM 739 N N . PRO A 1 98 ? 12.859 -7.181 -25.638 1.00 93.69 98 PRO A N 1
ATOM 740 C CA . PRO A 1 98 ? 12.905 -8.413 -24.869 1.00 93.69 98 PRO A CA 1
ATOM 741 C C . PRO A 1 98 ? 11.537 -8.751 -24.273 1.00 93.69 98 PRO A C 1
ATOM 743 O O . PRO A 1 98 ? 10.722 -7.874 -23.986 1.00 93.69 98 PRO A O 1
ATOM 746 N N . THR A 1 99 ? 11.327 -10.043 -24.032 1.00 93.19 99 THR A N 1
ATOM 747 C CA . THR A 1 99 ? 10.250 -10.542 -23.174 1.00 93.19 99 THR A CA 1
ATOM 748 C C . THR A 1 99 ? 10.868 -11.070 -21.887 1.00 93.19 99 THR A C 1
ATOM 750 O O . THR A 1 99 ? 11.849 -11.813 -21.929 1.00 93.19 99 THR A O 1
ATOM 753 N N . VAL A 1 100 ? 10.330 -10.644 -20.746 1.00 93.00 100 VAL A N 1
ATOM 754 C CA . VAL A 1 100 ? 10.840 -10.978 -19.409 1.00 93.00 100 VAL A CA 1
ATOM 755 C C . VAL A 1 100 ? 9.718 -11.519 -18.531 1.00 93.00 100 VAL A C 1
ATOM 757 O O . VAL A 1 100 ? 8.552 -11.184 -18.728 1.00 93.00 100 VAL A O 1
ATOM 760 N N . GLN A 1 101 ? 10.060 -12.341 -17.540 1.00 92.88 101 GLN A N 1
ATOM 761 C CA . GLN A 1 101 ? 9.101 -12.809 -16.543 1.00 92.88 101 GLN A CA 1
ATOM 762 C C . GLN A 1 101 ? 8.738 -11.661 -15.604 1.00 92.88 101 GLN A C 1
ATOM 764 O O . GLN A 1 101 ? 9.615 -10.926 -15.149 1.00 92.88 101 GLN A O 1
ATOM 769 N N . ILE A 1 102 ? 7.459 -11.535 -15.258 1.00 94.00 102 ILE A N 1
ATOM 770 C CA . ILE A 1 102 ? 6.994 -10.477 -14.355 1.00 94.00 102 ILE A CA 1
ATOM 771 C C . ILE A 1 102 ? 7.496 -10.743 -12.929 1.00 94.00 102 ILE A C 1
ATOM 773 O O . ILE A 1 102 ? 8.219 -9.931 -12.351 1.00 94.00 102 ILE A O 1
ATOM 777 N N . ASP A 1 103 ? 7.165 -11.916 -12.388 1.00 85.56 103 ASP A N 1
ATOM 778 C CA . ASP A 1 103 ? 7.508 -12.323 -11.017 1.00 85.56 103 ASP A CA 1
ATOM 779 C C . ASP A 1 103 ? 8.794 -13.155 -10.925 1.00 85.56 103 ASP A C 1
ATOM 781 O O . ASP A 1 103 ? 9.449 -13.201 -9.882 1.00 85.56 103 ASP A O 1
ATOM 785 N N . GLY A 1 104 ? 9.137 -13.849 -12.014 1.00 74.38 104 GLY A N 1
ATOM 786 C CA . GLY A 1 104 ? 10.121 -14.926 -12.007 1.00 74.38 104 GLY A CA 1
ATOM 787 C C . GLY A 1 104 ? 9.621 -16.185 -11.280 1.00 74.38 104 GLY A C 1
ATOM 788 O O . GLY A 1 104 ? 8.685 -16.166 -10.475 1.00 74.38 104 GLY A O 1
ATOM 789 N N . ILE A 1 105 ? 10.251 -17.325 -11.563 1.00 61.53 105 ILE A N 1
ATOM 790 C CA . ILE A 1 105 ? 10.122 -18.535 -10.744 1.00 61.53 105 ILE A CA 1
ATOM 791 C C . ILE A 1 105 ? 11.486 -18.759 -10.100 1.00 61.53 105 ILE A C 1
ATOM 793 O O . ILE A 1 105 ? 12.483 -18.998 -10.781 1.00 61.53 105 ILE A O 1
ATOM 797 N N . SER A 1 106 ? 11.545 -18.648 -8.774 1.00 49.81 106 SER A N 1
ATOM 798 C CA . SER A 1 106 ? 12.699 -19.134 -8.020 1.00 49.81 106 SER A CA 1
ATOM 799 C C . SER A 1 106 ? 12.852 -20.636 -8.281 1.00 49.81 106 SER A C 1
ATOM 801 O O . SER A 1 106 ? 11.971 -21.408 -7.914 1.00 49.81 106 SER A O 1
ATOM 803 N N . GLY A 1 107 ? 13.949 -21.048 -8.919 1.00 45.16 107 GLY A N 1
ATOM 804 C CA . GLY A 1 107 ? 14.357 -22.456 -8.995 1.00 45.16 107 GLY A CA 1
ATOM 805 C C . GLY A 1 107 ? 14.094 -23.193 -10.310 1.00 45.16 107 GLY A C 1
ATOM 806 O O . GLY A 1 107 ? 14.412 -24.374 -10.394 1.00 45.16 107 GLY A O 1
ATOM 807 N N . THR A 1 108 ? 13.583 -22.545 -11.358 1.00 46.31 108 THR A N 1
ATOM 808 C CA . THR A 1 108 ? 13.591 -23.142 -12.708 1.00 46.31 108 THR A CA 1
ATOM 809 C C . THR A 1 108 ? 15.006 -23.084 -13.296 1.00 46.31 108 THR A C 1
ATOM 811 O O . THR A 1 108 ? 15.497 -21.975 -13.520 1.00 46.31 108 THR A O 1
ATOM 814 N N . PRO A 1 109 ? 15.652 -24.228 -13.602 1.00 45.62 109 PRO A N 1
ATOM 815 C CA . PRO A 1 109 ? 17.070 -24.293 -13.989 1.00 45.62 109 PRO A CA 1
ATOM 816 C C . PRO A 1 109 ? 17.460 -23.530 -15.267 1.00 45.62 109 PRO A C 1
ATOM 818 O O . PRO A 1 109 ? 18.645 -23.377 -15.534 1.00 45.62 109 PRO A O 1
ATOM 821 N N . ASN A 1 110 ? 16.486 -23.035 -16.038 1.00 50.12 110 ASN A N 1
ATOM 822 C CA . ASN A 1 110 ? 16.700 -22.376 -17.329 1.00 50.12 110 ASN A CA 1
ATOM 823 C C . ASN A 1 110 ? 16.167 -20.934 -17.389 1.00 50.12 110 ASN A C 1
ATOM 825 O O . ASN A 1 110 ? 16.192 -20.330 -18.460 1.00 50.12 110 ASN A O 1
ATOM 829 N N . ILE A 1 111 ? 15.664 -20.370 -16.281 1.00 55.34 111 ILE A N 1
ATOM 830 C CA . ILE A 1 111 ? 15.303 -18.948 -16.269 1.00 55.34 111 ILE A CA 1
ATOM 831 C C . ILE A 1 111 ? 16.568 -18.148 -16.024 1.00 55.34 111 ILE A C 1
ATOM 833 O O . ILE A 1 111 ? 17.231 -18.288 -14.996 1.00 55.34 111 ILE A O 1
ATOM 837 N N . SER A 1 112 ? 16.869 -17.279 -16.978 1.00 61.34 112 SER A N 1
ATOM 838 C CA . SER A 1 112 ? 17.949 -16.332 -16.825 1.00 61.34 112 SER A CA 1
ATOM 839 C C . SER A 1 112 ? 17.727 -15.455 -15.575 1.00 61.34 112 SER A C 1
ATOM 841 O O . SER A 1 112 ? 16.654 -14.848 -15.451 1.00 61.34 112 SER A O 1
ATOM 843 N N . PRO A 1 113 ? 18.706 -15.340 -14.656 1.00 63.69 113 PRO A N 1
ATOM 844 C CA . PRO A 1 113 ? 18.549 -14.595 -13.404 1.00 63.69 113 PRO A CA 1
ATOM 845 C C . PRO A 1 113 ? 18.179 -13.117 -13.615 1.00 63.69 113 PRO A C 1
ATOM 847 O O . PRO A 1 113 ? 17.541 -12.529 -12.749 1.00 63.69 113 PRO A O 1
ATOM 850 N N . TYR A 1 114 ? 18.487 -12.563 -14.791 1.00 67.31 114 TYR A N 1
ATOM 851 C CA . TY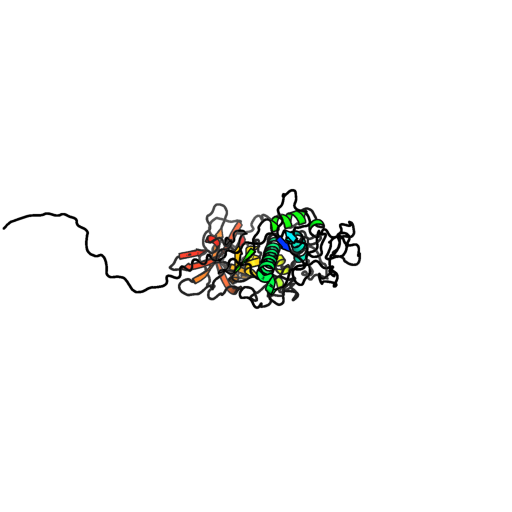R A 1 114 ? 18.271 -11.167 -15.186 1.00 67.31 114 TYR A CA 1
ATOM 852 C C . TYR A 1 114 ? 16.964 -10.909 -15.961 1.00 67.31 114 TYR A C 1
ATOM 854 O O . TYR A 1 114 ? 16.807 -9.873 -16.602 1.00 67.31 114 TYR A O 1
ATOM 862 N N . SER A 1 115 ? 16.025 -11.860 -15.952 1.00 72.12 115 SER A N 1
ATOM 863 C CA . SER A 1 115 ? 14.743 -11.768 -16.675 1.00 72.12 115 SER A CA 1
ATOM 864 C C . SER A 1 115 ? 13.532 -11.598 -15.749 1.00 72.12 115 SER A C 1
ATOM 866 O O . SER A 1 115 ? 12.462 -12.124 -16.042 1.00 72.12 115 SER A O 1
ATOM 868 N N . GLN A 1 116 ? 13.694 -10.907 -14.613 1.00 86.62 116 GLN A N 1
ATOM 869 C CA . GLN A 1 116 ? 12.669 -10.805 -13.563 1.00 86.62 116 GLN A CA 1
ATOM 870 C C . GLN A 1 116 ? 12.276 -9.348 -13.300 1.00 86.62 116 GLN A C 1
ATOM 872 O O . GLN A 1 116 ? 12.845 -8.672 -12.447 1.00 86.62 116 GLN A O 1
ATOM 877 N N . TYR A 1 117 ? 11.262 -8.892 -14.030 1.00 94.88 117 TYR A N 1
ATOM 878 C CA . TYR A 1 117 ? 10.810 -7.503 -14.118 1.00 94.88 117 TYR A CA 1
ATOM 879 C C . TYR A 1 117 ? 10.635 -6.814 -12.756 1.00 94.88 117 TYR A C 1
ATOM 881 O O . TYR A 1 117 ? 11.246 -5.778 -12.495 1.00 94.88 117 TYR A O 1
ATOM 889 N N . LEU A 1 118 ? 9.843 -7.402 -11.849 1.00 95.88 118 LEU A N 1
ATOM 890 C CA . LEU A 1 118 ? 9.540 -6.773 -10.558 1.00 95.88 118 LEU A CA 1
ATOM 891 C C . LEU A 1 118 ? 10.747 -6.705 -9.620 1.00 95.88 118 LEU A C 1
ATOM 893 O O . LEU A 1 118 ? 10.794 -5.826 -8.759 1.00 95.88 118 LEU A O 1
ATOM 897 N N . ARG A 1 119 ? 11.724 -7.608 -9.774 1.00 93.88 119 ARG A N 1
ATOM 898 C CA . ARG A 1 119 ? 12.931 -7.598 -8.940 1.00 93.88 119 ARG A CA 1
ATOM 899 C C . ARG A 1 119 ? 13.839 -6.422 -9.259 1.00 93.88 119 ARG A C 1
ATOM 901 O O . ARG A 1 119 ? 14.487 -5.930 -8.342 1.00 93.88 119 ARG A O 1
ATOM 908 N N . ASP A 1 120 ? 13.854 -5.970 -10.508 1.00 94.50 120 ASP A N 1
ATOM 909 C CA . ASP A 1 120 ? 14.628 -4.801 -10.923 1.00 94.50 120 ASP A CA 1
ATOM 910 C C . ASP A 1 120 ? 13.866 -3.488 -10.680 1.00 94.50 120 ASP A C 1
ATOM 912 O O . ASP A 1 120 ? 14.471 -2.506 -10.261 1.00 94.50 120 ASP A O 1
ATOM 916 N N . ILE A 1 121 ? 12.538 -3.475 -10.851 1.00 95.50 121 ILE A N 1
ATOM 917 C CA . ILE A 1 121 ? 11.714 -2.267 -10.653 1.00 95.50 121 ILE A CA 1
ATOM 918 C C . ILE A 1 121 ? 11.571 -1.885 -9.190 1.00 95.50 121 ILE A C 1
ATOM 920 O O . ILE A 1 121 ? 11.812 -0.745 -8.813 1.00 95.50 121 ILE A O 1
ATOM 924 N N . VAL A 1 122 ? 11.140 -2.813 -8.337 1.00 95.56 122 VAL A N 1
ATOM 925 C CA . VAL A 1 122 ? 10.721 -2.454 -6.973 1.00 95.56 122 VAL A CA 1
ATOM 926 C C . VAL A 1 122 ? 11.838 -1.758 -6.188 1.00 95.56 122 VAL A C 1
ATOM 928 O O . VAL A 1 122 ? 11.565 -0.736 -5.556 1.00 95.56 122 VAL A O 1
ATOM 931 N N . PRO A 1 123 ? 13.097 -2.223 -6.239 1.00 93.75 123 PRO A N 1
ATOM 932 C CA . PRO A 1 123 ? 14.193 -1.550 -5.557 1.00 93.75 123 PRO A CA 1
ATOM 933 C C . PRO A 1 123 ? 14.497 -0.148 -6.094 1.00 93.75 123 PRO A C 1
ATOM 935 O O . PRO A 1 123 ? 14.950 0.676 -5.302 1.00 93.75 123 PRO A O 1
ATOM 938 N N . LEU A 1 124 ? 14.235 0.125 -7.379 1.00 91.62 124 LEU A N 1
ATOM 939 C CA . LEU A 1 124 ? 14.343 1.462 -7.974 1.00 91.62 124 LEU A CA 1
ATOM 940 C C . LEU A 1 124 ? 13.221 2.389 -7.494 1.00 91.62 124 LEU A C 1
ATOM 942 O O . LEU A 1 124 ? 13.480 3.548 -7.190 1.00 91.62 124 LEU A O 1
ATOM 946 N N . GLU A 1 125 ? 11.995 1.874 -7.382 1.00 92.12 125 GLU A N 1
ATOM 947 C CA . GLU A 1 125 ? 10.807 2.697 -7.116 1.00 92.12 125 GLU A CA 1
ATOM 948 C C . GLU A 1 125 ? 10.620 3.067 -5.634 1.00 92.12 125 GLU A C 1
ATOM 950 O O . GLU A 1 125 ? 10.157 4.165 -5.323 1.00 92.12 125 GLU A O 1
ATOM 955 N N . ILE A 1 126 ? 10.960 2.173 -4.692 1.00 90.94 126 ILE A N 1
ATOM 956 C CA . ILE A 1 126 ? 10.799 2.450 -3.247 1.00 90.94 126 ILE A CA 1
ATOM 957 C C . ILE A 1 126 ? 12.120 2.601 -2.487 1.00 90.94 126 ILE A C 1
ATOM 959 O O . ILE A 1 126 ? 12.132 3.193 -1.405 1.00 90.94 126 ILE A O 1
ATOM 963 N N . GLY A 1 127 ? 13.229 2.098 -3.040 1.00 88.69 127 GLY A N 1
ATOM 964 C CA . GLY A 1 127 ? 14.530 2.044 -2.372 1.00 88.69 127 GLY A CA 1
ATOM 965 C C . GLY A 1 127 ? 14.519 1.127 -1.144 1.00 88.69 127 GLY A C 1
ATOM 966 O O . GLY A 1 127 ? 13.951 1.461 -0.114 1.00 88.69 127 GLY A O 1
ATOM 967 N N . ILE A 1 128 ? 15.181 -0.033 -1.199 1.00 88.56 128 ILE A N 1
ATOM 968 C CA . ILE A 1 128 ? 15.086 -1.037 -0.112 1.00 88.56 128 ILE A CA 1
ATOM 969 C C . ILE A 1 128 ? 15.877 -0.644 1.144 1.00 88.56 128 ILE A C 1
ATOM 971 O O . ILE A 1 128 ? 15.446 -0.915 2.267 1.00 88.56 128 ILE A O 1
ATOM 975 N N . LYS A 1 129 ? 17.052 -0.032 0.961 1.00 82.00 129 LYS A N 1
ATOM 976 C CA . LYS A 1 129 ? 17.975 0.332 2.045 1.00 82.00 129 LYS A CA 1
ATOM 977 C C . LYS A 1 129 ? 17.974 1.838 2.260 1.00 82.00 129 LYS A C 1
ATOM 979 O O . LYS A 1 129 ? 18.012 2.608 1.308 1.00 82.00 129 LYS A O 1
ATOM 984 N N . LEU A 1 130 ? 18.022 2.233 3.524 1.00 70.75 130 LEU A N 1
ATOM 985 C CA . LEU A 1 130 ? 18.020 3.619 3.978 1.00 70.75 130 LEU A CA 1
ATOM 986 C C . LEU A 1 130 ? 19.421 4.047 4.440 1.00 70.75 130 LEU A C 1
ATOM 988 O O . LEU A 1 130 ? 19.614 4.565 5.534 1.00 70.75 130 LEU A O 1
ATOM 992 N N . GLY A 1 131 ? 20.450 3.749 3.644 1.00 69.12 131 GLY A N 1
ATOM 993 C CA . GLY A 1 131 ? 21.838 3.963 4.064 1.00 69.12 131 GLY A CA 1
ATOM 994 C C . GLY A 1 131 ? 22.179 3.189 5.348 1.00 69.12 131 GLY A C 1
ATOM 995 O O . GLY A 1 131 ? 22.005 1.971 5.402 1.00 69.12 131 GLY A O 1
ATOM 996 N N . SER A 1 132 ? 22.682 3.877 6.374 1.00 61.03 132 SER A N 1
ATOM 997 C CA . SER A 1 132 ? 22.962 3.307 7.703 1.00 61.03 132 SER A CA 1
ATOM 998 C C . SER A 1 132 ? 21.708 3.062 8.556 1.00 61.03 132 SER A C 1
ATOM 1000 O O . SER A 1 132 ? 21.808 2.403 9.584 1.00 61.03 132 SER A O 1
ATOM 1002 N N . GLN A 1 133 ? 20.531 3.535 8.131 1.00 65.25 133 GLN A N 1
ATOM 1003 C CA . GLN A 1 133 ? 19.284 3.550 8.915 1.00 65.25 133 GLN A CA 1
ATOM 1004 C C . GLN A 1 133 ? 18.476 2.240 8.806 1.00 65.25 133 GLN A C 1
ATOM 1006 O O . GLN A 1 133 ? 17.331 2.159 9.238 1.00 65.25 133 GLN A O 1
ATOM 1011 N N . GLY A 1 134 ? 19.055 1.196 8.207 1.00 80.88 134 GLY A N 1
ATOM 1012 C CA . GLY A 1 134 ? 18.406 -0.101 8.030 1.00 80.88 134 GLY A CA 1
ATOM 1013 C C . GLY A 1 134 ? 17.598 -0.206 6.735 1.00 80.88 134 GLY A C 1
ATOM 1014 O O . GLY A 1 134 ? 18.056 0.204 5.662 1.00 80.88 134 GLY A O 1
ATOM 1015 N N . TYR A 1 135 ? 16.421 -0.826 6.824 1.00 87.00 135 TYR A N 1
ATOM 1016 C CA . TYR A 1 135 ? 15.605 -1.223 5.675 1.00 87.00 135 TYR A CA 1
ATOM 1017 C C . TYR A 1 135 ? 14.193 -0.655 5.757 1.00 87.00 135 TYR A C 1
ATOM 1019 O O . TYR A 1 135 ? 13.670 -0.417 6.845 1.00 87.00 135 TYR A O 1
ATOM 1027 N N . LYS A 1 136 ? 13.558 -0.478 4.595 1.00 90.69 136 LYS A N 1
ATOM 1028 C CA . LYS A 1 136 ? 12.134 -0.132 4.525 1.00 90.69 136 LYS A CA 1
ATOM 1029 C C . LYS A 1 136 ? 11.261 -1.203 5.198 1.00 90.69 136 LYS A C 1
ATOM 1031 O O . LYS A 1 136 ? 11.639 -2.376 5.207 1.00 90.69 136 LYS A O 1
ATOM 1036 N N . PRO A 1 137 ? 10.068 -0.846 5.702 1.00 93.12 137 PRO A N 1
ATOM 1037 C CA . PRO A 1 137 ? 9.139 -1.810 6.274 1.00 93.12 137 PRO A CA 1
ATOM 1038 C C . PRO A 1 137 ? 8.717 -2.836 5.222 1.00 93.12 137 PRO A C 1
ATOM 1040 O O . PRO A 1 137 ? 8.442 -2.475 4.076 1.00 93.12 137 PRO A O 1
ATOM 1043 N N . ALA A 1 138 ? 8.609 -4.105 5.618 1.00 95.31 138 ALA A N 1
ATOM 1044 C CA . ALA A 1 138 ? 8.186 -5.175 4.715 1.00 95.31 138 ALA A CA 1
ATOM 1045 C C . ALA A 1 138 ? 6.812 -4.888 4.081 1.00 95.31 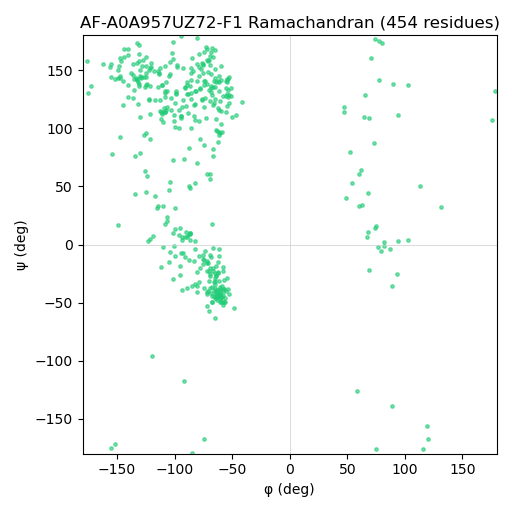138 ALA A C 1
ATOM 1047 O O . ALA A 1 138 ? 6.640 -5.105 2.885 1.00 95.31 138 ALA A O 1
ATOM 1048 N N . SER A 1 139 ? 5.877 -4.310 4.847 1.00 97.12 139 SER A N 1
ATOM 1049 C CA . SER A 1 139 ? 4.550 -3.912 4.360 1.00 97.12 139 SER A CA 1
ATOM 1050 C C . SER A 1 139 ? 4.610 -2.882 3.230 1.00 97.12 139 SER A C 1
ATOM 1052 O O . SER A 1 139 ? 3.836 -2.976 2.281 1.00 97.12 139 SER A O 1
ATOM 1054 N N . ALA A 1 140 ? 5.542 -1.928 3.298 1.00 97.25 140 ALA A N 1
ATOM 1055 C CA . ALA A 1 140 ? 5.723 -0.910 2.268 1.00 97.25 140 ALA A CA 1
ATOM 1056 C C . ALA A 1 140 ? 6.333 -1.503 0.988 1.00 97.25 140 ALA A C 1
ATOM 1058 O O . ALA A 1 140 ? 5.869 -1.204 -0.110 1.00 97.25 140 ALA A O 1
ATOM 1059 N N . ILE A 1 141 ? 7.331 -2.385 1.124 1.00 97.44 141 ILE A N 1
ATOM 1060 C CA . ILE A 1 141 ? 7.943 -3.078 -0.021 1.00 97.44 141 ILE A CA 1
ATOM 1061 C C . ILE A 1 141 ? 6.909 -3.982 -0.704 1.00 97.44 141 ILE A C 1
ATOM 1063 O O . ILE A 1 141 ? 6.778 -3.947 -1.924 1.00 97.44 141 ILE A O 1
ATOM 1067 N N . GLU A 1 142 ? 6.143 -4.763 0.061 1.00 97.94 142 GLU A N 1
ATOM 1068 C CA . GLU A 1 142 ? 5.089 -5.626 -0.483 1.00 97.94 142 GLU A CA 1
ATOM 1069 C C . GLU A 1 142 ? 3.969 -4.807 -1.146 1.00 97.94 142 GLU A C 1
ATOM 1071 O O . GLU A 1 142 ? 3.517 -5.166 -2.233 1.00 97.94 142 GLU A O 1
ATOM 1076 N N . ALA A 1 143 ? 3.580 -3.658 -0.578 1.00 98.56 143 ALA A N 1
ATOM 1077 C CA . ALA A 1 143 ? 2.650 -2.740 -1.236 1.00 98.56 143 ALA A CA 1
ATOM 1078 C C . ALA A 1 143 ? 3.200 -2.246 -2.587 1.00 98.56 143 ALA A C 1
ATOM 1080 O O . ALA A 1 143 ? 2.489 -2.305 -3.592 1.00 98.56 143 ALA A O 1
ATOM 1081 N N . GLN A 1 144 ? 4.477 -1.850 -2.649 1.00 98.12 144 GLN A N 1
ATOM 1082 C CA . GLN A 1 144 ? 5.123 -1.453 -3.904 1.00 98.12 144 GLN A CA 1
ATOM 1083 C C . GLN A 1 144 ? 5.120 -2.572 -4.942 1.00 98.12 144 GLN A C 1
ATOM 1085 O O . GLN A 1 144 ? 4.780 -2.325 -6.097 1.00 98.12 144 GLN A O 1
ATOM 1090 N N . VAL A 1 145 ? 5.461 -3.801 -4.545 1.00 97.94 145 VAL A N 1
ATOM 1091 C CA . VAL A 1 145 ? 5.427 -4.967 -5.438 1.00 97.94 145 VAL A CA 1
ATOM 1092 C C . VAL A 1 145 ? 4.029 -5.160 -6.021 1.00 97.94 145 VAL A C 1
ATOM 1094 O O . VAL A 1 145 ? 3.884 -5.320 -7.230 1.00 97.94 145 VAL A O 1
ATOM 1097 N N . ILE A 1 146 ? 2.996 -5.149 -5.177 1.00 98.62 146 ILE A N 1
ATOM 1098 C CA . ILE A 1 146 ? 1.617 -5.397 -5.605 1.00 98.62 146 ILE A CA 1
ATOM 1099 C C . ILE A 1 146 ? 1.124 -4.282 -6.529 1.00 98.62 146 ILE A C 1
ATOM 1101 O O . ILE A 1 146 ? 0.519 -4.578 -7.562 1.00 98.62 146 ILE A O 1
ATOM 1105 N N . ALA A 1 147 ? 1.388 -3.016 -6.196 1.00 98.56 147 ALA A N 1
ATOM 1106 C CA . ALA A 1 147 ? 1.041 -1.882 -7.049 1.00 98.56 147 ALA A CA 1
ATOM 1107 C C . ALA A 1 147 ? 1.758 -1.984 -8.403 1.00 98.56 147 ALA A C 1
ATOM 1109 O O . ALA A 1 147 ? 1.114 -1.911 -9.448 1.00 98.56 147 ALA A O 1
ATOM 1110 N N . ALA A 1 148 ? 3.064 -2.271 -8.391 1.00 98.19 148 ALA A N 1
ATOM 1111 C CA . ALA A 1 148 ? 3.862 -2.415 -9.599 1.00 98.19 148 ALA A CA 1
ATOM 1112 C C . ALA A 1 148 ? 3.400 -3.577 -10.490 1.00 98.19 148 ALA A C 1
ATOM 1114 O O . ALA A 1 148 ? 3.289 -3.413 -11.705 1.00 98.19 148 ALA A O 1
ATOM 1115 N N . ARG A 1 149 ? 3.072 -4.726 -9.890 1.00 98.06 149 ARG A N 1
ATOM 1116 C CA . ARG A 1 149 ? 2.509 -5.886 -10.591 1.00 98.06 149 ARG A CA 1
ATOM 1117 C C . ARG A 1 149 ? 1.154 -5.564 -11.205 1.00 98.06 149 ARG A C 1
ATOM 1119 O O . ARG A 1 149 ? 0.912 -5.851 -12.371 1.00 98.06 149 ARG A O 1
ATOM 1126 N N . THR A 1 150 ? 0.276 -4.945 -10.423 1.00 98.50 150 THR A N 1
ATOM 1127 C CA . THR A 1 150 ? -1.061 -4.566 -10.885 1.00 98.50 150 THR A CA 1
ATOM 1128 C C . THR A 1 150 ? -0.975 -3.593 -12.058 1.00 98.50 150 THR A C 1
ATOM 1130 O O . THR A 1 150 ? -1.683 -3.762 -13.049 1.00 98.50 150 THR A O 1
ATOM 1133 N N . TYR A 1 151 ? -0.074 -2.611 -11.974 1.00 98.12 151 TYR A N 1
ATOM 1134 C CA . TYR A 1 151 ? 0.168 -1.655 -13.044 1.00 98.12 151 TYR A CA 1
ATOM 1135 C C . TYR A 1 151 ? 0.578 -2.362 -14.339 1.00 98.12 151 TYR A C 1
ATOM 1137 O O . TYR A 1 151 ? -0.063 -2.160 -15.369 1.00 98.12 151 TYR A O 1
ATOM 1145 N N . ILE A 1 152 ? 1.586 -3.243 -14.303 1.00 97.88 152 ILE A N 1
ATOM 1146 C CA . ILE A 1 152 ? 2.046 -3.907 -15.529 1.00 97.88 152 ILE A CA 1
ATOM 1147 C C . ILE A 1 152 ? 1.008 -4.880 -16.099 1.00 97.88 152 ILE A C 1
ATOM 1149 O O . ILE A 1 152 ? 0.814 -4.929 -17.312 1.00 97.88 152 ILE A O 1
ATOM 1153 N N . TYR A 1 153 ? 0.265 -5.579 -15.239 1.00 97.75 153 TYR A N 1
ATOM 1154 C CA . TYR A 1 153 ? -0.879 -6.407 -15.628 1.00 97.75 153 TYR A CA 1
ATOM 1155 C C . TYR A 1 153 ? -1.927 -5.605 -16.407 1.00 97.75 153 TYR A C 1
ATOM 1157 O O . TYR A 1 153 ? -2.379 -6.029 -17.471 1.00 97.75 153 TYR A O 1
ATOM 1165 N N . GLN A 1 154 ? -2.269 -4.414 -15.914 1.00 97.06 154 GLN A N 1
ATOM 1166 C CA . GLN A 1 154 ? -3.190 -3.509 -16.591 1.00 97.06 154 GLN A CA 1
ATOM 1167 C C . GLN A 1 154 ? -2.630 -3.053 -17.943 1.00 97.06 154 GLN A C 1
ATOM 1169 O O . GLN A 1 154 ? -3.350 -3.086 -18.941 1.00 97.06 154 GLN A O 1
ATOM 1174 N N . ARG A 1 155 ? -1.346 -2.681 -18.007 1.00 97.00 155 ARG A N 1
ATOM 1175 C CA . ARG A 1 155 ? -0.732 -2.191 -19.250 1.00 97.00 155 ARG A CA 1
ATOM 1176 C C . ARG A 1 155 ? -0.668 -3.262 -20.335 1.00 97.00 155 ARG A C 1
ATOM 1178 O O . ARG A 1 155 ? -0.863 -2.933 -21.498 1.00 97.00 155 ARG A O 1
ATOM 1185 N N . ILE A 1 156 ? -0.477 -4.529 -19.968 1.00 96.38 156 ILE A N 1
ATOM 1186 C CA . ILE A 1 156 ? -0.562 -5.661 -20.904 1.00 96.38 156 ILE A CA 1
ATOM 1187 C C . ILE A 1 156 ? -2.002 -5.847 -21.388 1.00 96.38 156 ILE A C 1
ATOM 1189 O O . ILE A 1 156 ? -2.245 -5.906 -22.592 1.00 96.38 156 ILE A O 1
ATOM 1193 N N . GLN A 1 157 ? -2.962 -5.890 -20.460 1.00 95.31 157 GLN A N 1
ATOM 1194 C CA . GLN A 1 157 ? -4.376 -6.100 -20.777 1.00 95.31 157 GLN A CA 1
ATOM 1195 C C . GLN A 1 157 ? -4.936 -5.026 -21.723 1.00 95.31 157 GLN A C 1
ATOM 1197 O O . GLN A 1 157 ? -5.767 -5.324 -22.578 1.00 95.31 157 GLN A O 1
ATOM 1202 N N . TYR A 1 158 ? -4.482 -3.780 -21.574 1.00 94.50 158 TYR A N 1
ATOM 1203 C CA . TYR A 1 158 ? -4.963 -2.625 -22.333 1.00 94.50 158 TYR A CA 1
ATOM 1204 C C . TYR A 1 158 ? -3.873 -2.014 -23.230 1.00 94.50 158 TYR A C 1
ATOM 1206 O O . TYR A 1 158 ? -3.879 -0.810 -23.491 1.00 94.50 158 TYR A O 1
ATOM 1214 N N . ALA A 1 159 ? -2.940 -2.830 -23.731 1.00 92.94 159 ALA A N 1
ATOM 1215 C CA . ALA A 1 159 ? -1.805 -2.359 -24.533 1.00 92.94 159 ALA A CA 1
ATOM 1216 C C . ALA A 1 159 ? -2.225 -1.579 -25.794 1.00 92.94 159 ALA A C 1
ATOM 1218 O O . ALA A 1 159 ? -1.542 -0.643 -26.200 1.00 92.94 159 ALA A O 1
ATOM 1219 N N . SER A 1 160 ? -3.379 -1.894 -26.392 1.00 93.12 160 SER A N 1
ATOM 1220 C CA . SER A 1 160 ? -3.925 -1.140 -27.533 1.00 93.12 160 SER A CA 1
ATOM 1221 C C . SER A 1 160 ? -4.304 0.307 -27.191 1.00 93.12 160 SER A C 1
ATOM 1223 O O . SER A 1 160 ? -4.330 1.153 -28.080 1.00 93.12 160 SER A O 1
ATOM 1225 N N . GLN A 1 161 ? -4.585 0.598 -25.918 1.00 93.62 161 GLN A N 1
ATOM 1226 C CA . GLN A 1 161 ? -4.937 1.929 -25.428 1.00 93.62 161 GLN A CA 1
ATOM 1227 C C . GLN A 1 161 ? -3.717 2.702 -24.914 1.00 93.62 161 GLN A C 1
ATOM 1229 O O . GLN A 1 161 ? -3.636 3.912 -25.112 1.00 93.62 161 GLN A O 1
ATOM 1234 N N . TYR A 1 162 ? -2.791 2.021 -24.235 1.00 92.19 162 TYR A N 1
ATOM 1235 C CA . TYR A 1 162 ? -1.666 2.661 -23.538 1.00 92.19 162 TYR A CA 1
ATOM 1236 C C . TYR A 1 162 ? -0.322 2.533 -24.267 1.00 92.19 162 TYR A C 1
ATOM 1238 O O . TYR A 1 162 ? 0.659 3.149 -23.857 1.00 92.19 162 TYR A O 1
ATOM 1246 N N . GLY A 1 163 ? -0.275 1.762 -25.352 1.00 93.19 163 GLY A N 1
ATOM 1247 C CA . GLY A 1 163 ? 0.956 1.406 -26.044 1.00 93.19 163 GLY A CA 1
ATOM 1248 C C . GLY A 1 163 ? 1.706 0.259 -25.366 1.00 93.19 163 GLY A C 1
ATOM 1249 O O . GLY A 1 163 ? 1.347 -0.222 -24.289 1.00 93.19 163 GLY A O 1
ATOM 1250 N N . THR A 1 164 ? 2.769 -0.192 -26.027 1.00 93.38 164 THR A N 1
ATOM 1251 C CA . THR A 1 164 ? 3.652 -1.239 -25.505 1.00 93.38 164 THR A CA 1
ATOM 1252 C C . THR A 1 164 ? 4.435 -0.712 -24.299 1.00 93.38 164 THR A C 1
ATOM 1254 O O . THR A 1 164 ? 5.045 0.358 -24.415 1.00 93.38 164 THR A O 1
ATOM 1257 N N . PRO A 1 165 ? 4.484 -1.450 -23.174 1.00 96.44 165 PRO A N 1
ATOM 1258 C CA . PRO A 1 165 ? 5.316 -1.081 -22.037 1.00 96.44 165 PRO A CA 1
ATOM 1259 C C . PRO A 1 165 ? 6.777 -0.841 -22.436 1.00 96.44 165 PRO A C 1
ATOM 1261 O O . PRO A 1 165 ? 7.332 -1.514 -23.309 1.00 96.44 165 PRO A O 1
ATOM 1264 N N . ASN A 1 166 ? 7.415 0.128 -21.788 1.00 96.12 166 ASN A N 1
ATOM 1265 C CA . ASN A 1 166 ? 8.833 0.417 -21.963 1.00 96.12 166 ASN A CA 1
ATOM 1266 C C . ASN A 1 166 ? 9.526 0.566 -20.607 1.00 96.12 166 ASN A C 1
ATOM 1268 O O . ASN A 1 166 ? 8.878 0.545 -19.565 1.00 96.12 166 ASN A O 1
ATOM 1272 N N . ASN A 1 167 ? 10.848 0.692 -20.626 1.00 96.44 167 ASN A N 1
ATOM 1273 C CA . ASN A 1 167 ? 11.665 0.696 -19.417 1.00 96.44 167 ASN A CA 1
ATOM 1274 C C . ASN A 1 167 ? 11.829 2.066 -18.739 1.00 96.44 167 ASN A C 1
ATOM 1276 O O . ASN A 1 167 ? 12.679 2.209 -17.864 1.00 96.44 167 ASN A O 1
ATOM 1280 N N . SER A 1 168 ? 11.076 3.077 -19.170 1.00 96.19 168 SER A N 1
ATOM 1281 C CA . SER A 1 168 ? 11.230 4.462 -18.725 1.00 96.19 168 SER A CA 1
ATOM 1282 C C . SER A 1 168 ? 10.187 4.881 -17.691 1.00 96.19 168 SER A C 1
ATOM 1284 O O . SER A 1 168 ? 9.207 4.181 -17.439 1.00 96.19 168 SER A O 1
ATOM 1286 N N . ASN A 1 169 ? 10.350 6.088 -17.155 1.00 92.81 169 ASN A N 1
ATOM 1287 C CA . ASN A 1 169 ? 9.413 6.708 -16.217 1.00 92.81 169 ASN A CA 1
ATOM 1288 C C . ASN A 1 169 ? 8.030 7.058 -16.816 1.00 92.81 169 ASN A C 1
ATOM 1290 O O . ASN A 1 169 ? 7.148 7.505 -16.089 1.00 92.81 169 ASN A O 1
ATOM 1294 N N . GLN A 1 170 ? 7.807 6.830 -18.117 1.00 92.44 170 GLN A N 1
ATOM 1295 C CA . GLN A 1 170 ? 6.461 6.832 -18.710 1.00 92.44 170 GLN A CA 1
ATOM 1296 C C . GLN A 1 170 ? 5.621 5.635 -18.239 1.00 92.44 170 GLN A C 1
ATOM 1298 O O . GLN A 1 170 ? 4.391 5.703 -18.229 1.00 92.44 170 GLN A O 1
ATOM 1303 N N . PHE A 1 171 ? 6.292 4.540 -17.871 1.00 94.69 171 PHE A N 1
ATOM 1304 C CA . PHE A 1 171 ? 5.696 3.337 -17.308 1.00 94.69 171 PHE A CA 1
ATOM 1305 C C . PHE A 1 171 ? 6.276 3.097 -15.915 1.00 94.69 171 PHE A C 1
ATOM 1307 O O . PHE A 1 171 ? 5.795 3.672 -14.945 1.00 94.69 171 PHE A O 1
ATOM 1314 N N . GLN A 1 172 ? 7.295 2.247 -15.823 1.00 95.19 172 GLN A N 1
ATOM 1315 C CA . GLN A 1 172 ? 8.032 1.931 -14.606 1.00 95.19 172 GLN A CA 1
ATOM 1316 C C . GLN A 1 172 ? 9.495 1.806 -14.997 1.00 95.19 172 GLN A C 1
ATOM 1318 O O . GLN A 1 172 ? 9.808 1.207 -16.034 1.00 95.19 172 GLN A O 1
ATOM 1323 N N . VAL A 1 173 ? 10.393 2.366 -14.191 1.00 95.12 173 VAL A N 1
ATOM 1324 C CA . VAL A 1 173 ? 11.808 2.359 -14.553 1.00 95.12 173 VAL A CA 1
ATOM 1325 C C . VAL A 1 173 ? 12.352 0.945 -14.371 1.00 95.12 173 VAL A C 1
ATOM 1327 O O . VAL A 1 173 ? 12.527 0.466 -13.253 1.00 95.12 173 VAL A O 1
ATOM 1330 N N . PHE A 1 174 ? 12.630 0.272 -15.485 1.00 96.12 174 PHE A N 1
ATOM 1331 C CA . PHE A 1 174 ? 13.200 -1.071 -15.508 1.00 96.12 174 PHE A CA 1
ATOM 1332 C C . PHE A 1 174 ? 14.649 -1.002 -15.985 1.00 96.12 174 PHE A C 1
ATOM 1334 O O . PHE A 1 174 ? 14.935 -0.674 -17.136 1.00 96.12 174 PHE A O 1
ATOM 1341 N N . VAL A 1 175 ? 15.588 -1.335 -15.105 1.00 95.19 175 VAL A N 1
ATOM 1342 C CA . VAL A 1 175 ? 17.005 -1.416 -15.465 1.00 95.19 175 VAL A CA 1
ATOM 1343 C C . VAL A 1 175 ? 17.492 -2.832 -15.182 1.00 95.19 175 VAL A C 1
ATOM 1345 O O . VAL A 1 175 ? 17.568 -3.211 -14.013 1.00 95.19 175 VAL A O 1
ATOM 1348 N N . PRO A 1 176 ? 17.831 -3.622 -16.218 1.00 93.81 176 PRO A N 1
ATOM 1349 C CA . PRO A 1 176 ? 18.311 -4.980 -16.019 1.00 93.81 176 PRO A CA 1
ATOM 1350 C C . PRO A 1 176 ? 19.514 -5.034 -15.079 1.00 93.81 176 PRO A C 1
ATOM 1352 O O . PRO A 1 176 ? 20.402 -4.174 -15.136 1.00 93.81 176 PRO A O 1
ATOM 1355 N N . TYR A 1 177 ? 19.543 -6.081 -14.255 1.00 92.44 177 TYR A N 1
ATOM 1356 C CA . TYR A 1 177 ? 20.533 -6.321 -13.205 1.00 92.44 177 TYR A CA 1
ATOM 1357 C C . TYR A 1 177 ? 20.506 -5.349 -12.022 1.00 92.44 177 TYR A C 1
ATOM 1359 O O . TYR A 1 177 ? 21.389 -5.424 -11.164 1.00 92.44 177 TYR A O 1
ATOM 1367 N N . TYR A 1 178 ? 19.534 -4.441 -11.918 1.00 92.94 178 TYR A N 1
ATOM 1368 C CA . TYR A 1 178 ? 19.476 -3.556 -10.757 1.00 92.94 178 TYR A CA 1
ATOM 1369 C C . TYR A 1 178 ? 19.326 -4.351 -9.455 1.00 92.94 178 TYR A C 1
ATOM 1371 O O . TYR A 1 178 ? 20.024 -4.080 -8.477 1.00 92.94 178 TYR A O 1
ATOM 1379 N N . TYR A 1 179 ? 18.513 -5.408 -9.461 1.00 92.62 179 TYR A N 1
ATOM 1380 C CA . TYR A 1 179 ? 18.410 -6.358 -8.359 1.00 92.62 179 TYR A CA 1
ATOM 1381 C C . TYR A 1 179 ? 19.770 -6.939 -7.956 1.00 92.62 179 TYR A C 1
ATOM 1383 O O . TYR A 1 179 ? 20.046 -7.121 -6.769 1.00 92.62 179 TYR A O 1
ATOM 1391 N N . ASP A 1 180 ? 20.646 -7.216 -8.923 1.00 90.88 180 ASP A N 1
ATOM 1392 C CA . ASP A 1 180 ? 21.944 -7.837 -8.676 1.00 90.88 180 ASP A CA 1
ATOM 1393 C C . ASP A 1 180 ? 22.930 -6.923 -7.953 1.00 90.88 180 ASP A C 1
ATOM 1395 O O . ASP A 1 180 ? 23.805 -7.429 -7.241 1.00 90.88 180 ASP A O 1
ATOM 1399 N N . THR A 1 181 ? 22.723 -5.608 -8.040 1.00 89.94 181 THR A N 1
ATOM 1400 C CA . THR A 1 181 ? 23.500 -4.590 -7.318 1.00 89.94 181 THR A CA 1
ATOM 1401 C C . THR A 1 181 ? 23.207 -4.550 -5.815 1.00 89.94 181 THR A C 1
ATOM 1403 O O . THR A 1 181 ? 23.983 -3.991 -5.040 1.00 89.94 181 THR A O 1
ATOM 1406 N N . LEU A 1 182 ? 22.099 -5.158 -5.384 1.00 90.94 182 LEU A N 1
ATOM 1407 C CA . LEU A 1 182 ? 21.646 -5.126 -3.999 1.00 90.94 182 LEU A CA 1
ATOM 1408 C C . LEU A 1 182 ? 22.465 -6.048 -3.084 1.00 90.94 182 LEU A C 1
ATOM 1410 O O . LEU A 1 182 ? 22.984 -7.090 -3.497 1.00 90.94 182 LEU A O 1
ATOM 1414 N N . THR A 1 183 ? 22.505 -5.720 -1.790 1.00 91.38 183 THR A N 1
ATOM 1415 C CA . THR A 1 183 ? 23.051 -6.624 -0.769 1.00 91.38 183 THR A CA 1
ATOM 1416 C C . THR A 1 183 ? 22.189 -7.881 -0.613 1.00 91.38 183 THR A C 1
ATOM 1418 O O . THR A 1 183 ? 21.007 -7.897 -0.956 1.00 91.38 183 THR A O 1
ATOM 1421 N N . VAL A 1 184 ? 22.757 -8.939 -0.024 1.00 91.06 184 VAL A N 1
ATOM 1422 C CA . VAL A 1 184 ? 22.045 -10.208 0.229 1.00 91.06 184 VAL A CA 1
ATOM 1423 C C . VAL A 1 184 ? 20.732 -9.995 0.992 1.00 91.06 184 VAL A C 1
ATOM 1425 O O . VAL A 1 184 ? 19.709 -10.566 0.627 1.00 91.06 184 VAL A O 1
ATOM 1428 N N . LEU A 1 185 ? 20.730 -9.139 2.016 1.00 89.88 185 LEU A N 1
ATOM 1429 C CA . LEU A 1 185 ? 19.527 -8.870 2.807 1.00 89.88 185 LEU A CA 1
ATOM 1430 C C . LEU A 1 185 ? 18.463 -8.113 2.003 1.00 89.88 185 LEU A C 1
ATOM 1432 O O . LEU A 1 185 ? 17.292 -8.476 2.059 1.00 89.88 185 LEU A O 1
ATOM 1436 N N . GLN A 1 186 ? 18.858 -7.119 1.201 1.00 92.44 186 GLN A N 1
ATOM 1437 C CA . GLN A 1 186 ? 17.925 -6.414 0.314 1.00 92.44 186 GLN A CA 1
ATOM 1438 C C . GLN A 1 186 ? 17.294 -7.373 -0.704 1.00 92.44 186 GLN A C 1
ATOM 1440 O O . GLN A 1 186 ? 16.084 -7.338 -0.919 1.00 92.44 186 GLN A O 1
ATOM 1445 N N . LYS A 1 187 ? 18.108 -8.265 -1.284 1.00 92.12 187 LYS A N 1
ATOM 1446 C CA . LYS A 1 187 ? 17.663 -9.321 -2.200 1.00 92.12 187 LYS A CA 1
ATOM 1447 C C . LYS A 1 187 ? 16.602 -10.216 -1.554 1.00 92.12 187 LYS A C 1
ATOM 1449 O O . LYS A 1 187 ? 15.529 -10.390 -2.125 1.00 92.12 187 LYS A O 1
ATOM 1454 N N . ILE A 1 188 ? 16.855 -10.700 -0.335 1.00 91.38 188 ILE A N 1
ATOM 1455 C CA . ILE A 1 188 ? 15.902 -11.525 0.429 1.00 91.38 188 ILE A CA 1
ATOM 1456 C C . ILE A 1 188 ? 14.579 -10.783 0.655 1.00 91.38 188 ILE A C 1
ATOM 1458 O O . ILE A 1 188 ? 13.515 -11.356 0.437 1.00 91.38 188 ILE A O 1
ATOM 1462 N N . MET A 1 189 ? 14.616 -9.505 1.042 1.00 93.06 189 MET A N 1
ATOM 1463 C CA . MET A 1 189 ? 13.392 -8.727 1.272 1.00 93.06 189 MET A CA 1
ATOM 1464 C C . MET A 1 189 ? 12.542 -8.587 0.006 1.00 93.06 189 MET A C 1
ATOM 1466 O O . MET A 1 189 ? 11.329 -8.783 0.051 1.00 93.06 189 MET A O 1
ATOM 1470 N N . VAL A 1 190 ? 13.176 -8.300 -1.133 1.00 93.44 190 VAL A N 1
ATOM 1471 C CA . VAL A 1 190 ? 12.497 -8.213 -2.434 1.00 93.44 190 VAL A CA 1
ATOM 1472 C C . VAL A 1 190 ? 11.948 -9.578 -2.851 1.00 93.44 190 VAL A C 1
ATOM 1474 O O . VAL A 1 190 ? 10.826 -9.662 -3.343 1.00 93.44 190 VAL A O 1
ATOM 1477 N N . GLN A 1 191 ? 12.686 -10.666 -2.622 1.00 91.50 191 GLN A N 1
ATOM 1478 C CA . GLN A 1 191 ? 12.217 -12.028 -2.904 1.00 91.50 191 GLN A CA 1
ATOM 1479 C C . GLN A 1 191 ? 10.990 -12.405 -2.079 1.00 91.50 191 GLN A C 1
ATOM 1481 O O . GLN A 1 191 ? 10.028 -12.936 -2.627 1.00 91.50 191 GLN A O 1
ATOM 1486 N N . ILE A 1 192 ? 10.999 -12.101 -0.780 1.00 91.19 192 ILE A N 1
ATOM 1487 C CA . ILE A 1 192 ? 9.849 -12.336 0.095 1.00 91.19 192 ILE A CA 1
ATOM 1488 C C . ILE A 1 192 ? 8.650 -11.528 -0.410 1.00 91.19 192 ILE A C 1
ATOM 1490 O O . ILE A 1 192 ? 7.586 -12.099 -0.636 1.00 91.19 192 ILE A O 1
ATOM 1494 N N . ALA A 1 193 ? 8.831 -10.234 -0.679 1.00 93.44 193 ALA A N 1
ATOM 1495 C CA . ALA A 1 193 ? 7.750 -9.363 -1.136 1.00 93.44 193 ALA A CA 1
ATOM 1496 C C . ALA A 1 193 ? 7.193 -9.761 -2.520 1.00 93.44 193 ALA A C 1
ATOM 1498 O O . ALA A 1 193 ? 6.003 -9.604 -2.778 1.00 93.44 193 ALA A O 1
ATOM 1499 N N . THR A 1 194 ? 8.029 -10.315 -3.404 1.00 92.00 194 THR A N 1
ATOM 1500 C CA . THR A 1 194 ? 7.620 -10.805 -4.737 1.00 92.00 194 THR A CA 1
ATOM 1501 C C . THR A 1 194 ? 7.033 -12.214 -4.731 1.00 92.00 194 THR A C 1
ATOM 1503 O O . THR A 1 194 ? 6.391 -12.594 -5.709 1.00 92.00 194 THR A O 1
ATOM 1506 N N . SER A 1 195 ? 7.188 -12.976 -3.643 1.00 89.25 195 SER A N 1
ATOM 1507 C CA . SER A 1 195 ? 6.709 -14.364 -3.566 1.00 89.25 195 SER A CA 1
ATOM 1508 C C . SER A 1 195 ? 5.185 -14.482 -3.646 1.00 89.25 195 SER A C 1
ATOM 1510 O O . SER A 1 195 ? 4.666 -15.381 -4.312 1.00 89.25 195 SER A O 1
ATOM 1512 N N . ASN A 1 196 ? 4.469 -13.533 -3.039 1.00 87.69 196 ASN A N 1
ATOM 1513 C CA . ASN A 1 196 ? 3.019 -13.445 -3.108 1.00 87.69 196 ASN A CA 1
ATOM 1514 C C . ASN A 1 196 ? 2.606 -12.726 -4.398 1.00 87.69 196 ASN A C 1
ATOM 1516 O O . ASN A 1 196 ? 2.793 -11.514 -4.554 1.00 87.69 196 ASN A O 1
ATOM 1520 N N . ARG A 1 197 ? 2.013 -13.473 -5.333 1.00 93.12 197 ARG A N 1
ATOM 1521 C CA . ARG A 1 197 ? 1.553 -12.973 -6.642 1.00 93.12 197 ARG A CA 1
ATOM 1522 C C . ARG A 1 197 ? 0.187 -12.297 -6.549 1.00 93.12 197 ARG A C 1
ATOM 1524 O O . ARG A 1 197 ? -0.760 -12.670 -7.235 1.00 93.12 197 ARG A O 1
ATOM 1531 N N . HIS A 1 198 ? 0.079 -11.334 -5.641 1.00 97.06 198 HIS A N 1
ATOM 1532 C CA . HIS A 1 198 ? -1.145 -10.576 -5.440 1.00 97.06 198 HIS A CA 1
ATOM 1533 C C . HIS A 1 198 ? -1.238 -9.378 -6.394 1.00 97.06 198 HIS A C 1
ATOM 1535 O O . HIS A 1 198 ? -0.220 -8.758 -6.713 1.00 97.06 198 HIS A O 1
ATOM 1541 N N . TYR A 1 199 ? -2.457 -9.018 -6.797 1.00 98.38 199 TYR A N 1
ATOM 1542 C CA . TYR A 1 199 ? -2.762 -7.818 -7.585 1.00 98.38 199 TYR A CA 1
ATOM 1543 C C . TYR A 1 199 ? -4.067 -7.156 -7.112 1.00 98.38 199 TYR A C 1
ATOM 1545 O O . TYR A 1 199 ? -4.806 -7.735 -6.316 1.00 98.38 199 TYR A O 1
ATOM 1553 N N . LEU A 1 200 ? -4.350 -5.933 -7.566 1.00 98.62 200 LEU A N 1
ATOM 1554 C CA . LEU A 1 200 ? -5.558 -5.186 -7.198 1.00 98.62 200 LEU A CA 1
ATOM 1555 C C . LEU A 1 200 ? -6.591 -5.159 -8.325 1.00 98.62 200 LEU A C 1
ATOM 1557 O O . LEU A 1 200 ? -6.250 -5.035 -9.497 1.00 98.62 200 LEU A O 1
ATOM 1561 N N . SER A 1 201 ? -7.866 -5.197 -7.956 1.00 98.00 201 SER A N 1
ATOM 1562 C CA . SER A 1 201 ? -9.014 -5.154 -8.877 1.00 98.00 201 SER A CA 1
ATOM 1563 C C . SER A 1 201 ? -10.197 -4.433 -8.228 1.00 98.00 201 SER A C 1
ATOM 1565 O O . SER A 1 201 ? -10.260 -4.334 -7.004 1.00 98.00 201 SER A O 1
ATOM 1567 N N . GLU A 1 202 ? -11.151 -3.950 -9.015 1.00 96.31 202 GLU A N 1
ATOM 1568 C CA . GLU A 1 202 ? -12.418 -3.433 -8.479 1.00 96.31 202 GLU A CA 1
ATOM 1569 C C . GLU A 1 202 ? -13.307 -4.569 -7.942 1.00 96.31 202 GLU A C 1
ATOM 1571 O O . GLU A 1 202 ? -13.178 -5.724 -8.345 1.00 96.31 202 GLU A O 1
ATOM 1576 N N . SER A 1 203 ? -14.251 -4.259 -7.050 1.00 91.56 203 SER A N 1
ATOM 1577 C CA . SER A 1 203 ? -15.141 -5.264 -6.440 1.00 91.56 203 SER A CA 1
ATOM 1578 C C . SER A 1 203 ? -15.957 -6.084 -7.438 1.00 91.56 203 SER A C 1
ATOM 1580 O O . SER A 1 203 ? -16.098 -7.294 -7.265 1.00 91.56 203 SER A O 1
ATOM 1582 N N . GLY A 1 204 ? -16.433 -5.453 -8.510 1.00 90.88 204 GLY A N 1
ATOM 1583 C CA . GLY A 1 204 ? -17.197 -6.107 -9.573 1.00 90.88 204 GLY A CA 1
ATOM 1584 C C . GLY A 1 204 ? -16.356 -6.733 -10.690 1.00 90.88 204 GLY A C 1
ATOM 1585 O O . GLY A 1 204 ? -16.930 -7.195 -11.670 1.00 90.88 204 GLY A O 1
ATOM 1586 N N . SER A 1 205 ? -15.022 -6.724 -10.593 1.00 93.38 205 SER A N 1
ATOM 1587 C CA . SER A 1 205 ? -14.133 -7.109 -11.695 1.00 93.38 205 SER A CA 1
ATOM 1588 C C . SER A 1 205 ? -12.989 -8.010 -11.234 1.00 93.38 205 SER A C 1
ATOM 1590 O O . SER A 1 205 ? -12.454 -7.861 -10.138 1.00 93.38 205 SER A O 1
ATOM 1592 N N . THR A 1 206 ? -12.578 -8.948 -12.086 1.00 95.19 206 THR A N 1
ATOM 1593 C CA . THR A 1 206 ? -11.330 -9.709 -11.904 1.00 95.19 206 THR A CA 1
ATOM 1594 C C . THR A 1 206 ? -10.138 -9.044 -12.587 1.00 95.19 206 THR A C 1
ATOM 1596 O O . THR A 1 206 ? -9.008 -9.472 -12.370 1.00 95.19 206 THR A O 1
ATOM 1599 N N . TYR A 1 207 ? -10.372 -8.027 -13.420 1.00 96.25 207 TYR A N 1
ATOM 1600 C CA . TYR A 1 207 ? -9.325 -7.339 -14.169 1.00 96.25 207 TYR A CA 1
ATOM 1601 C C . TYR A 1 207 ? -8.514 -6.399 -13.263 1.00 96.25 207 TYR A C 1
ATOM 1603 O O . TYR A 1 207 ? -9.066 -5.833 -12.312 1.00 96.25 207 TYR A O 1
ATOM 1611 N N . PRO A 1 208 ? -7.213 -6.225 -13.546 1.00 97.75 208 PRO A N 1
ATOM 1612 C CA . PRO A 1 208 ? -6.343 -5.354 -12.770 1.00 97.75 208 PRO A CA 1
ATOM 1613 C C . PRO A 1 208 ? -6.770 -3.886 -12.902 1.00 97.75 208 PRO A C 1
ATOM 1615 O O . PRO A 1 208 ? -7.120 -3.427 -13.993 1.00 97.75 208 PRO A O 1
ATOM 1618 N N . ILE A 1 209 ? -6.710 -3.138 -11.798 1.00 97.94 209 ILE A N 1
ATOM 1619 C CA . ILE A 1 209 ? -6.912 -1.683 -11.832 1.00 97.94 209 ILE A CA 1
ATOM 1620 C C . ILE A 1 209 ? -5.698 -0.960 -12.422 1.00 97.94 209 ILE A C 1
ATOM 1622 O O . ILE A 1 209 ? -4.586 -1.478 -12.475 1.00 97.94 209 ILE A O 1
ATOM 1626 N N . GLU A 1 210 ? -5.883 0.306 -12.776 1.00 96.88 210 GLU A N 1
ATOM 1627 C CA . GLU A 1 210 ? -4.766 1.219 -13.021 1.00 96.88 210 GLU A CA 1
ATOM 1628 C C . GLU A 1 210 ? -4.123 1.652 -11.689 1.00 96.88 210 GLU A C 1
ATOM 1630 O O . GLU A 1 210 ? -4.490 2.670 -11.104 1.00 96.88 210 GLU A O 1
ATOM 1635 N N . ALA A 1 211 ? -3.183 0.849 -11.184 1.00 97.94 211 ALA A N 1
ATOM 1636 C CA . ALA A 1 211 ? -2.496 1.090 -9.914 1.00 97.94 211 ALA A CA 1
ATOM 1637 C C . ALA A 1 211 ? -1.354 2.111 -10.066 1.00 97.94 211 ALA A C 1
ATOM 1639 O O . ALA A 1 211 ? -0.179 1.758 -10.014 1.00 97.94 211 ALA A O 1
ATOM 1640 N N . LEU A 1 212 ? -1.697 3.383 -10.283 1.00 96.81 212 LEU A N 1
ATOM 1641 C CA . LEU A 1 212 ? -0.711 4.468 -10.336 1.00 96.81 212 LEU A CA 1
ATOM 1642 C C . LEU A 1 212 ? 0.011 4.612 -8.991 1.00 96.81 212 LEU A C 1
ATOM 1644 O O . LEU A 1 212 ? -0.614 4.494 -7.936 1.00 96.81 212 LEU A O 1
ATOM 1648 N N . PHE A 1 213 ? 1.310 4.882 -9.022 1.00 96.12 213 PHE A N 1
ATOM 1649 C CA . PHE A 1 213 ? 2.101 5.227 -7.844 1.00 96.12 213 PHE A CA 1
ATOM 1650 C C . PHE A 1 213 ? 3.199 6.225 -8.225 1.00 96.12 213 PHE A C 1
ATOM 1652 O O . PHE A 1 213 ? 3.553 6.343 -9.398 1.00 96.12 213 PHE A O 1
ATOM 1659 N N . GLY A 1 214 ? 3.705 6.970 -7.246 1.00 92.62 214 GLY A N 1
ATOM 1660 C CA . GLY A 1 214 ? 4.711 8.012 -7.458 1.00 92.62 214 GLY A CA 1
ATOM 1661 C C . GLY A 1 214 ? 5.536 8.285 -6.209 1.00 92.62 214 GLY A C 1
ATOM 1662 O O . GLY A 1 214 ? 5.392 7.597 -5.199 1.00 92.62 214 GLY A O 1
ATOM 1663 N N . ALA A 1 215 ? 6.409 9.291 -6.280 1.00 90.19 215 ALA A N 1
ATOM 1664 C CA . ALA A 1 215 ? 7.426 9.511 -5.259 1.00 90.19 215 ALA A CA 1
ATOM 1665 C C . ALA A 1 215 ? 6.829 9.884 -3.893 1.00 90.19 215 ALA A C 1
ATOM 1667 O O . ALA A 1 215 ? 7.009 9.125 -2.934 1.00 90.19 215 ALA A O 1
ATOM 1668 N N . ASP A 1 216 ? 6.129 11.019 -3.789 1.00 91.19 216 ASP A N 1
ATOM 1669 C CA . ASP A 1 216 ? 5.520 11.467 -2.532 1.00 91.19 216 ASP A CA 1
ATOM 1670 C C . ASP A 1 216 ? 4.172 12.176 -2.688 1.00 91.19 216 ASP A C 1
ATOM 1672 O O . ASP A 1 216 ? 3.776 12.536 -3.780 1.00 91.19 216 ASP A O 1
ATOM 1676 N N . ASN A 1 217 ? 3.454 12.400 -1.592 1.00 89.38 217 ASN A N 1
ATOM 1677 C CA . ASN A 1 217 ? 2.316 13.316 -1.557 1.00 89.38 217 ASN A CA 1
ATOM 1678 C C . ASN A 1 217 ? 2.378 14.144 -0.268 1.00 89.38 217 ASN A C 1
ATOM 1680 O O . ASN A 1 217 ? 2.814 13.642 0.765 1.00 89.38 217 ASN A O 1
ATOM 1684 N N . SER A 1 218 ? 1.911 15.395 -0.302 1.00 89.31 218 SER A N 1
ATOM 1685 C CA . SER A 1 218 ? 1.838 16.254 0.888 1.00 89.31 218 SER A CA 1
ATOM 1686 C C . SER A 1 218 ? 0.413 16.279 1.440 1.00 89.31 218 SER A C 1
ATOM 1688 O O . SER A 1 218 ? -0.484 16.870 0.841 1.00 89.31 218 SER A O 1
ATOM 1690 N N . GLY A 1 219 ? 0.181 15.592 2.563 1.00 90.19 219 GLY A N 1
ATOM 1691 C CA . GLY A 1 219 ? -1.080 15.610 3.322 1.00 90.19 219 GLY A CA 1
ATOM 1692 C C . GLY A 1 219 ? -2.299 14.941 2.665 1.00 90.19 219 GLY A C 1
ATOM 1693 O O . GLY A 1 219 ? -3.226 14.551 3.373 1.00 90.19 219 GLY A O 1
ATOM 1694 N N . SER A 1 220 ? -2.323 14.781 1.342 1.00 94.75 220 SER A N 1
ATOM 1695 C CA . SER A 1 220 ? -3.354 14.057 0.588 1.00 94.75 220 SER A CA 1
ATOM 1696 C C . SER A 1 220 ? -2.863 13.685 -0.808 1.00 94.75 220 SER A C 1
ATOM 1698 O O . SER A 1 220 ? -1.994 14.361 -1.359 1.00 94.75 220 SER A O 1
ATOM 1700 N N . THR A 1 221 ? -3.432 12.639 -1.400 1.00 94.94 221 THR A N 1
ATOM 1701 C CA . THR A 1 221 ? -3.163 12.277 -2.797 1.00 94.94 221 THR A CA 1
ATOM 1702 C C . THR A 1 221 ? -3.973 13.129 -3.765 1.00 94.94 221 THR A C 1
ATOM 1704 O O . THR A 1 221 ? -5.058 13.597 -3.439 1.00 94.94 221 THR A O 1
ATOM 1707 N N . SER A 1 222 ? -3.494 13.273 -5.000 1.00 94.06 222 SER A N 1
ATOM 1708 C CA . SER A 1 222 ? -4.282 13.925 -6.055 1.00 94.06 222 SER A CA 1
ATOM 1709 C C . SER A 1 222 ? -5.541 13.118 -6.408 1.00 94.06 222 SER A C 1
ATOM 1711 O O . SER A 1 222 ? -5.558 11.890 -6.304 1.00 94.06 222 SER A O 1
ATOM 1713 N N . GLN A 1 223 ? -6.594 13.804 -6.858 1.00 94.69 223 GLN A N 1
ATOM 1714 C CA . GLN A 1 223 ? -7.788 13.166 -7.414 1.00 94.69 223 GLN A CA 1
ATOM 1715 C C . GLN A 1 223 ? -7.506 12.679 -8.842 1.00 94.69 223 GLN A C 1
ATOM 1717 O O . GLN A 1 223 ? -7.128 13.464 -9.708 1.00 94.69 223 GLN A O 1
ATOM 1722 N N . GLY A 1 224 ? -7.729 11.392 -9.097 1.00 94.12 224 GLY A N 1
ATOM 1723 C CA . GLY A 1 224 ? -7.659 10.788 -10.424 1.00 94.12 224 GLY A CA 1
ATOM 1724 C C . GLY A 1 224 ? -9.007 10.717 -11.143 1.00 94.12 224 GLY A C 1
ATOM 1725 O O . GLY A 1 224 ? -10.056 11.068 -10.604 1.00 94.12 224 GLY A O 1
ATOM 1726 N N . ASN A 1 225 ? -8.988 10.179 -12.364 1.00 94.25 225 ASN A N 1
ATOM 1727 C CA . ASN A 1 225 ? -10.178 10.023 -13.218 1.00 94.25 225 ASN A CA 1
ATOM 1728 C C . ASN A 1 225 ? -10.861 8.649 -13.081 1.00 94.25 225 ASN A C 1
ATOM 1730 O O . ASN A 1 225 ? -11.759 8.314 -13.854 1.00 94.25 225 ASN A O 1
ATOM 1734 N N . ARG A 1 226 ? -10.410 7.817 -12.138 1.00 95.56 226 ARG A N 1
ATOM 1735 C CA . ARG A 1 226 ? -10.938 6.468 -11.893 1.00 95.56 226 ARG A CA 1
ATOM 1736 C C . ARG A 1 226 ? -11.610 6.416 -10.521 1.00 95.56 226 ARG A C 1
ATOM 1738 O O . ARG A 1 226 ? -11.113 7.057 -9.596 1.00 95.56 226 ARG A O 1
ATOM 1745 N N . PRO A 1 227 ? -12.683 5.625 -10.346 1.00 94.56 227 PRO A N 1
ATOM 1746 C CA . PRO A 1 227 ? -13.409 5.549 -9.075 1.00 94.56 227 PRO A CA 1
ATOM 1747 C C . PRO A 1 227 ? -12.550 5.031 -7.912 1.00 94.56 227 PRO A C 1
ATOM 1749 O O . PRO A 1 227 ? -12.847 5.346 -6.763 1.00 94.56 227 PRO A O 1
ATOM 1752 N N . TYR A 1 228 ? -11.485 4.278 -8.205 1.00 96.31 228 TYR A N 1
ATOM 1753 C CA . TYR A 1 228 ? -10.516 3.779 -7.228 1.00 96.31 228 TYR A CA 1
ATOM 1754 C C . TYR A 1 228 ? -9.292 4.687 -7.013 1.00 96.31 228 TYR A C 1
ATOM 1756 O O . TYR A 1 228 ? -8.516 4.433 -6.097 1.00 96.31 228 TYR A O 1
ATOM 1764 N N . LEU A 1 229 ? -9.123 5.749 -7.812 1.00 96.94 229 LEU A N 1
ATOM 1765 C CA . LEU A 1 229 ? -8.071 6.768 -7.665 1.00 96.94 229 LEU A CA 1
ATOM 1766 C C . LEU A 1 229 ? -8.665 8.055 -7.079 1.00 96.94 229 LEU A C 1
ATOM 1768 O O . LEU A 1 229 ? -8.567 9.130 -7.669 1.00 96.94 229 LEU A O 1
ATOM 1772 N N . LYS A 1 230 ? -9.353 7.947 -5.941 1.00 94.81 230 LYS A N 1
ATOM 1773 C CA . LYS A 1 230 ? -9.862 9.123 -5.226 1.00 94.81 230 LYS A CA 1
ATOM 1774 C C . LYS A 1 230 ? -8.740 9.821 -4.468 1.00 94.81 230 LYS A C 1
ATOM 1776 O O . LYS A 1 230 ? -7.799 9.177 -4.016 1.00 94.81 230 LYS A O 1
ATOM 1781 N N . SER A 1 231 ? -8.880 11.131 -4.291 1.00 95.69 231 SER A N 1
ATOM 1782 C CA . SER A 1 231 ? -8.068 11.881 -3.335 1.00 95.69 231 SER A CA 1
ATOM 1783 C C . SER A 1 231 ? -8.322 11.338 -1.929 1.00 95.69 231 SER A C 1
ATOM 1785 O O . SER A 1 231 ? -9.436 11.450 -1.417 1.00 95.69 231 SER A O 1
ATOM 1787 N N . VAL A 1 232 ? -7.298 10.768 -1.299 1.00 96.62 232 VAL A N 1
ATOM 1788 C CA . VAL A 1 232 ? -7.349 10.305 0.093 1.00 96.62 232 VAL A CA 1
ATOM 1789 C C . VAL A 1 232 ? -6.422 11.145 0.959 1.00 96.62 232 VAL A C 1
ATOM 1791 O O . VAL A 1 232 ? -5.393 11.632 0.489 1.00 96.62 232 VAL A O 1
ATOM 1794 N N . LEU A 1 233 ? -6.797 11.345 2.222 1.00 96.94 233 LEU A N 1
ATOM 1795 C CA . LEU A 1 233 ? -5.946 12.042 3.186 1.00 96.94 233 LEU A CA 1
ATOM 1796 C C . LEU A 1 233 ? -4.718 11.190 3.505 1.00 96.94 233 LEU A C 1
ATOM 1798 O O . LEU A 1 233 ? -4.869 10.018 3.808 1.00 96.94 233 LEU A O 1
ATOM 1802 N N . ASP A 1 234 ? -3.538 11.794 3.522 1.00 95.81 234 ASP A N 1
ATOM 1803 C CA . ASP A 1 234 ? -2.265 11.177 3.903 1.00 95.81 234 ASP A CA 1
ATOM 1804 C C . ASP A 1 234 ? -1.594 12.022 5.006 1.00 95.81 234 ASP A C 1
ATOM 1806 O O . ASP A 1 234 ? -0.548 12.643 4.785 1.00 95.81 234 ASP A O 1
ATOM 1810 N N . PRO A 1 235 ? -2.224 12.141 6.194 1.00 95.62 235 PRO A N 1
ATOM 1811 C CA . PRO A 1 235 ? -1.819 13.110 7.215 1.00 95.62 235 PRO A CA 1
ATOM 1812 C C . PRO A 1 235 ? -0.412 12.852 7.767 1.00 95.62 235 PRO A C 1
ATOM 1814 O O . PRO A 1 235 ? 0.275 13.800 8.136 1.00 95.62 235 PRO A O 1
ATOM 1817 N N . ILE A 1 236 ? 0.061 11.601 7.753 1.00 92.81 236 ILE A N 1
ATOM 1818 C CA . ILE A 1 236 ? 1.433 11.257 8.157 1.00 92.81 236 ILE A CA 1
ATOM 1819 C C . ILE A 1 236 ? 2.491 11.914 7.253 1.00 92.81 236 ILE A C 1
ATOM 1821 O O . ILE A 1 236 ? 3.624 12.143 7.674 1.00 92.81 236 ILE A O 1
ATOM 1825 N N . SER A 1 237 ? 2.123 12.243 6.012 1.00 92.38 237 SER A N 1
ATOM 1826 C CA . SER A 1 237 ? 2.975 12.940 5.052 1.00 92.38 237 SER A CA 1
ATOM 1827 C C . SER A 1 237 ? 2.769 14.461 5.077 1.00 92.38 237 SER A C 1
ATOM 1829 O O . SER A 1 237 ? 3.367 15.157 4.267 1.00 92.38 237 SER A O 1
ATOM 1831 N N . GLN A 1 238 ? 1.949 15.025 5.970 1.00 90.81 238 GLN A N 1
ATOM 1832 C CA . GLN A 1 238 ? 1.675 16.470 5.978 1.00 90.81 238 GLN A CA 1
ATOM 1833 C C . GLN A 1 238 ? 2.930 17.317 6.251 1.00 90.81 238 GLN A C 1
ATOM 1835 O O . GLN A 1 238 ? 3.104 18.366 5.638 1.00 90.81 238 GLN A O 1
ATOM 1840 N N . GLN A 1 239 ? 3.805 16.868 7.155 1.00 83.81 239 GLN A N 1
ATOM 1841 C CA . GLN A 1 239 ? 4.996 17.624 7.563 1.00 83.81 239 GLN A CA 1
ATOM 1842 C C . GLN A 1 239 ? 6.158 17.486 6.571 1.00 83.81 239 GLN A C 1
ATOM 1844 O O . GLN A 1 239 ? 6.843 18.460 6.274 1.00 83.81 239 GLN A O 1
ATOM 1849 N N . TYR A 1 240 ? 6.378 16.272 6.058 1.00 83.50 240 TYR A N 1
ATOM 1850 C CA . TYR A 1 240 ? 7.580 15.920 5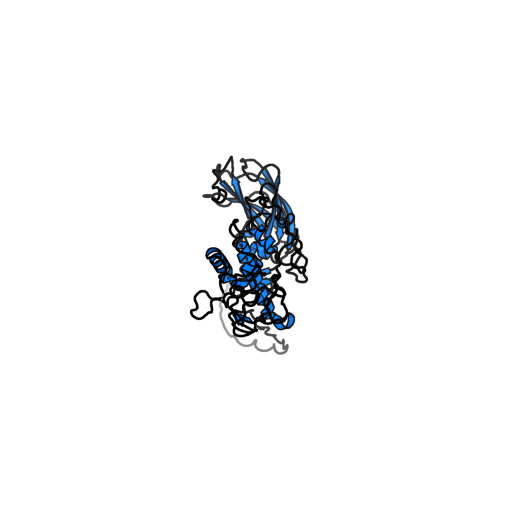.290 1.00 83.50 240 TYR A CA 1
ATOM 1851 C C . TYR A 1 240 ? 7.292 15.376 3.890 1.00 83.50 240 TYR A C 1
ATOM 1853 O O . TYR A 1 240 ? 8.208 14.920 3.205 1.00 83.50 240 TYR A O 1
ATOM 1861 N N . GLY A 1 241 ? 6.027 15.329 3.488 1.00 81.69 241 GLY A N 1
ATOM 1862 C CA . GLY A 1 241 ? 5.619 14.939 2.148 1.00 81.69 241 GLY A CA 1
ATOM 1863 C C . GLY A 1 241 ? 5.773 16.094 1.174 1.00 81.69 241 GLY A C 1
ATOM 1864 O O . GLY A 1 241 ? 5.473 17.247 1.490 1.00 81.69 241 GLY A O 1
ATOM 1865 N N . THR A 1 242 ? 6.227 15.769 -0.027 1.00 82.69 242 THR A N 1
ATOM 1866 C CA . THR A 1 242 ? 6.360 16.700 -1.147 1.00 82.69 242 THR A CA 1
ATOM 1867 C C . THR A 1 242 ? 5.248 16.481 -2.168 1.00 82.69 242 THR A C 1
ATOM 1869 O O . THR A 1 242 ? 4.643 15.415 -2.239 1.00 82.69 242 THR A O 1
ATOM 1872 N N . THR A 1 243 ? 4.944 17.501 -2.969 1.00 79.88 243 THR A N 1
ATOM 1873 C CA . THR A 1 243 ? 3.962 17.397 -4.064 1.00 79.88 243 THR A CA 1
ATOM 1874 C C . THR A 1 243 ? 4.631 16.889 -5.349 1.00 79.88 243 THR A C 1
ATOM 1876 O O . THR A 1 243 ? 4.497 17.484 -6.412 1.00 79.88 243 THR A O 1
ATOM 1879 N N . ASP A 1 244 ? 5.404 15.809 -5.241 1.00 78.12 244 ASP A N 1
ATOM 1880 C CA . ASP A 1 244 ? 6.110 15.094 -6.324 1.00 78.12 244 ASP A CA 1
ATOM 1881 C C . ASP A 1 244 ? 5.426 13.748 -6.648 1.00 78.12 244 ASP A C 1
ATOM 1883 O O . ASP A 1 244 ? 6.043 12.806 -7.150 1.00 78.12 244 ASP A O 1
ATOM 1887 N N . GLY A 1 245 ? 4.137 13.645 -6.331 1.00 73.81 245 GLY A N 1
ATOM 1888 C CA . GLY A 1 245 ? 3.329 12.448 -6.518 1.00 73.81 245 GLY A CA 1
ATOM 1889 C C . GLY A 1 245 ? 2.742 12.315 -7.906 1.00 73.81 245 GLY A C 1
ATOM 1890 O O . GLY A 1 245 ? 2.893 13.160 -8.787 1.00 73.81 245 GLY A O 1
ATOM 1891 N N . THR A 1 246 ? 1.991 11.239 -8.094 1.00 75.69 246 THR A N 1
ATOM 1892 C CA . THR A 1 246 ? 1.173 11.050 -9.291 1.00 75.69 246 THR A CA 1
ATOM 1893 C C . THR A 1 246 ? 0.118 12.146 -9.387 1.00 75.69 246 THR A C 1
ATOM 1895 O O . THR A 1 246 ? -0.804 12.200 -8.568 1.00 75.69 246 THR A O 1
ATOM 1898 N N . ALA A 1 247 ? 0.183 12.953 -10.447 1.00 82.12 247 ALA A N 1
ATOM 1899 C CA . ALA A 1 247 ? -0.826 13.973 -10.745 1.00 82.12 247 ALA A CA 1
ATOM 1900 C C . ALA A 1 247 ? -2.248 13.396 -10.912 1.00 82.12 247 ALA A C 1
ATOM 1902 O O . ALA A 1 247 ? -3.230 14.119 -10.794 1.00 82.12 247 ALA A O 1
ATOM 1903 N N . LEU A 1 248 ? -2.363 12.090 -11.172 1.00 85.81 248 LEU A N 1
ATOM 1904 C CA . LEU A 1 248 ? -3.623 11.377 -11.392 1.00 85.81 248 LEU A CA 1
ATOM 1905 C C . LEU A 1 248 ? -4.031 10.486 -10.204 1.00 85.81 248 LEU A C 1
ATOM 1907 O O . LEU A 1 248 ? -4.829 9.565 -10.373 1.00 85.81 248 LEU A O 1
ATOM 1911 N N . GLY A 1 249 ? -3.487 10.755 -9.013 1.00 89.50 249 GLY A N 1
ATOM 1912 C CA . GLY A 1 249 ? -3.755 9.983 -7.798 1.00 89.50 249 GLY A CA 1
ATOM 1913 C C . GLY A 1 249 ? -3.077 8.615 -7.776 1.00 89.50 249 GLY A C 1
ATOM 1914 O O . GLY A 1 249 ? -2.429 8.218 -8.741 1.00 89.50 249 GLY A O 1
ATOM 1915 N N . GLY A 1 250 ? -3.227 7.898 -6.661 1.00 94.44 250 GLY A N 1
ATOM 1916 C CA . GLY A 1 250 ? -2.580 6.607 -6.430 1.00 94.44 250 GLY A CA 1
ATOM 1917 C C . GLY A 1 250 ? -1.656 6.606 -5.215 1.00 94.44 250 GLY A C 1
ATOM 1918 O O . GLY A 1 250 ? -1.698 7.508 -4.378 1.00 94.44 250 GLY A O 1
ATOM 1919 N N . MET A 1 251 ? -0.839 5.562 -5.100 1.00 97.31 251 MET A N 1
ATOM 1920 C CA . MET A 1 251 ? -0.001 5.336 -3.924 1.00 97.31 251 MET A CA 1
ATOM 1921 C C . MET A 1 251 ? 1.246 6.230 -3.912 1.00 97.31 251 MET A C 1
ATOM 1923 O O . MET A 1 251 ? 1.966 6.324 -4.903 1.00 97.31 251 MET A O 1
ATOM 1927 N N . SER A 1 252 ? 1.546 6.832 -2.760 1.00 95.88 252 SER A N 1
ATOM 1928 C CA . SER A 1 252 ? 2.851 7.451 -2.493 1.00 95.88 252 SER A CA 1
ATOM 1929 C C . SER A 1 252 ? 3.845 6.387 -2.022 1.00 95.88 252 SER A C 1
ATOM 1931 O O . SER A 1 252 ? 3.616 5.766 -0.985 1.00 95.88 252 SER A O 1
ATOM 1933 N N . SER A 1 253 ? 4.961 6.176 -2.725 1.00 95.00 253 SER A N 1
ATOM 1934 C CA . SER A 1 253 ? 6.001 5.215 -2.314 1.00 95.00 253 SER A CA 1
ATOM 1935 C C . SER A 1 253 ? 6.661 5.627 -0.989 1.00 95.00 253 SER A C 1
ATOM 1937 O O . SER A 1 253 ? 6.901 4.805 -0.091 1.00 95.00 253 SER A O 1
ATOM 1939 N N . LYS A 1 254 ? 6.923 6.930 -0.813 1.00 93.19 254 LYS A N 1
ATOM 1940 C CA . LYS A 1 254 ? 7.439 7.482 0.449 1.00 93.19 254 LYS A CA 1
ATOM 1941 C C . LYS A 1 254 ? 6.376 7.457 1.552 1.00 93.19 254 LYS A C 1
ATOM 1943 O O . LYS A 1 254 ? 6.697 7.073 2.675 1.00 93.19 254 LYS A O 1
ATOM 1948 N N . GLY A 1 255 ? 5.122 7.766 1.240 1.00 94.75 255 GLY A N 1
ATOM 1949 C CA . GLY A 1 255 ? 3.993 7.697 2.171 1.00 94.75 255 GLY A CA 1
ATOM 1950 C C . GLY A 1 255 ? 3.713 6.268 2.640 1.00 94.75 255 GLY A C 1
ATOM 1951 O O . GLY A 1 255 ? 3.574 6.025 3.834 1.00 94.75 255 GLY A O 1
ATOM 1952 N N . ALA A 1 256 ? 3.756 5.278 1.745 1.00 96.88 256 ALA A N 1
ATOM 1953 C CA . ALA A 1 256 ? 3.704 3.857 2.094 1.00 96.88 256 ALA A CA 1
ATOM 1954 C C . ALA A 1 256 ? 4.811 3.476 3.090 1.00 96.88 256 ALA A C 1
ATOM 1956 O O . ALA A 1 256 ? 4.560 2.750 4.053 1.00 96.88 256 ALA A O 1
ATOM 1957 N N . SER A 1 257 ? 6.021 4.018 2.904 1.00 94.56 257 SER A N 1
ATOM 1958 C CA . SER A 1 257 ? 7.117 3.841 3.864 1.00 94.56 257 SER A CA 1
ATOM 1959 C C . SER A 1 257 ? 6.788 4.466 5.224 1.00 94.56 257 SER A C 1
ATOM 1961 O O . SER A 1 257 ? 6.987 3.807 6.240 1.00 94.56 257 SER A O 1
ATOM 1963 N N . ARG A 1 258 ? 6.254 5.697 5.258 1.00 93.12 258 ARG A N 1
ATOM 1964 C CA . ARG A 1 258 ? 5.836 6.381 6.498 1.00 93.12 258 ARG A CA 1
ATOM 1965 C C . ARG A 1 258 ? 4.801 5.571 7.268 1.00 93.12 258 ARG A C 1
ATOM 1967 O O . ARG A 1 258 ? 4.997 5.297 8.449 1.00 93.12 258 ARG A O 1
ATOM 1974 N N . TRP A 1 259 ? 3.751 5.109 6.589 1.00 96.31 259 TRP A N 1
ATOM 1975 C CA . TRP A 1 259 ? 2.725 4.254 7.187 1.00 96.31 259 TRP A CA 1
ATOM 1976 C C . TRP A 1 259 ? 3.298 2.940 7.710 1.00 96.31 259 TRP A C 1
ATOM 1978 O O . TRP A 1 259 ? 2.955 2.513 8.810 1.00 96.31 259 TRP A O 1
ATOM 1988 N N . GLY A 1 260 ? 4.192 2.304 6.950 1.00 94.94 260 GLY A N 1
ATOM 1989 C CA . GLY A 1 260 ? 4.855 1.075 7.379 1.00 94.94 260 GLY A CA 1
ATOM 1990 C C . GLY A 1 260 ? 5.774 1.275 8.587 1.00 94.94 260 GLY A C 1
ATOM 1991 O O . GLY A 1 260 ? 5.905 0.369 9.408 1.00 94.94 260 GLY A O 1
ATOM 1992 N N . PHE A 1 261 ? 6.402 2.445 8.722 1.00 90.81 261 PHE A N 1
ATOM 1993 C CA . PHE A 1 261 ? 7.204 2.786 9.896 1.00 90.81 261 PHE A CA 1
ATOM 1994 C C . PHE A 1 261 ? 6.346 3.216 11.087 1.00 90.81 261 PHE A C 1
ATOM 1996 O O . PHE A 1 261 ? 6.731 2.952 12.223 1.00 90.81 261 PHE A O 1
ATOM 2003 N N . GLY A 1 262 ? 5.196 3.847 10.839 1.00 91.19 262 GLY A N 1
ATOM 2004 C CA . GLY A 1 262 ? 4.479 4.613 11.855 1.00 91.19 262 GLY A CA 1
ATOM 2005 C C . GLY A 1 262 ? 5.268 5.856 12.247 1.00 91.19 262 GLY A C 1
ATOM 2006 O O . GLY A 1 262 ? 5.473 6.129 13.425 1.00 91.19 262 GLY A O 1
ATOM 2007 N N . HIS A 1 263 ? 5.801 6.558 11.251 1.00 88.00 263 HIS A N 1
ATOM 2008 C CA . HIS A 1 263 ? 6.718 7.672 11.444 1.00 88.00 263 HIS A CA 1
ATOM 2009 C C . HIS A 1 263 ? 6.592 8.659 10.282 1.00 88.00 263 HIS A C 1
ATOM 2011 O O . HIS A 1 263 ? 6.439 8.253 9.129 1.00 88.00 263 HIS A O 1
ATOM 2017 N N . THR A 1 264 ? 6.681 9.954 10.567 1.00 85.62 264 THR A N 1
ATOM 2018 C CA . THR A 1 264 ? 6.494 11.026 9.572 1.00 85.62 264 THR A CA 1
ATOM 2019 C C . THR A 1 264 ? 7.624 11.086 8.533 1.00 85.62 264 THR A C 1
ATOM 2021 O O . THR A 1 264 ? 7.435 11.590 7.428 1.00 85.62 264 THR A O 1
ATOM 2024 N N . SER A 1 265 ? 8.803 10.524 8.817 1.00 83.88 265 SER A N 1
ATOM 2025 C CA . SER A 1 265 ? 9.862 10.316 7.812 1.00 83.88 265 SER A CA 1
ATOM 2026 C C . SER A 1 265 ? 9.684 9.012 7.035 1.00 83.88 265 SER A C 1
ATOM 2028 O O . SER A 1 265 ? 9.602 7.926 7.613 1.00 83.88 265 SER A O 1
ATOM 2030 N N . SER A 1 266 ? 9.751 9.099 5.703 1.00 85.38 266 SER A N 1
ATOM 2031 C CA . SER A 1 266 ? 9.772 7.929 4.816 1.00 85.38 266 SER A CA 1
ATOM 2032 C C . SER A 1 266 ? 11.067 7.118 4.925 1.00 85.38 266 SER A C 1
ATOM 2034 O O . SER A 1 266 ? 11.137 6.004 4.405 1.00 85.38 266 SER A O 1
ATOM 2036 N N . LYS A 1 267 ? 12.090 7.645 5.606 1.00 79.06 267 LYS A N 1
ATOM 2037 C CA . LYS A 1 267 ? 13.337 6.947 5.937 1.00 79.06 267 LYS A CA 1
ATO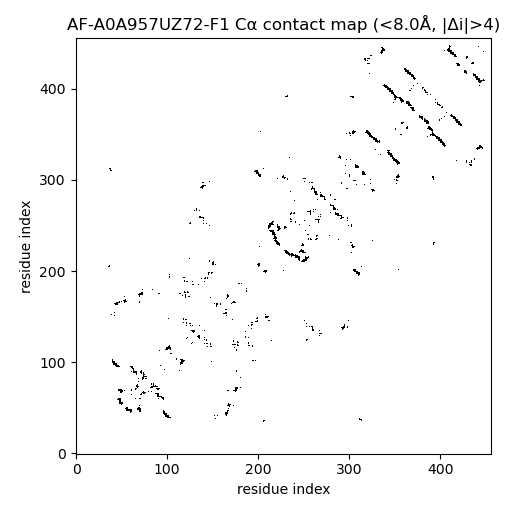M 2038 C C . LYS A 1 267 ? 13.327 6.331 7.344 1.00 79.06 267 LYS A C 1
ATOM 2040 O O . LYS A 1 267 ? 14.346 5.822 7.785 1.00 79.06 267 LYS A O 1
ATOM 2045 N N . GLY A 1 268 ? 12.181 6.343 8.023 1.00 70.25 268 GLY A N 1
ATOM 2046 C CA . GLY A 1 268 ? 12.043 5.789 9.367 1.00 70.25 268 GLY A CA 1
ATOM 2047 C C . GLY A 1 268 ? 12.666 6.669 10.458 1.00 70.25 268 GLY A C 1
ATOM 2048 O O . GLY A 1 268 ? 13.113 7.785 10.167 1.00 70.25 268 GLY A O 1
ATOM 2049 N N . PRO A 1 269 ? 12.650 6.192 11.715 1.00 63.97 269 PRO A N 1
ATOM 2050 C CA . PRO A 1 269 ? 13.254 6.895 12.840 1.00 63.97 269 PRO A CA 1
ATOM 2051 C C . PRO A 1 269 ? 14.772 6.970 12.650 1.00 63.97 269 PRO A C 1
ATOM 2053 O O . PRO A 1 269 ? 15.433 5.955 12.428 1.00 63.97 269 PRO A O 1
ATOM 2056 N N . ALA A 1 270 ? 15.322 8.182 12.700 1.00 57.28 270 ALA A N 1
ATOM 2057 C CA . ALA A 1 270 ? 16.755 8.421 12.588 1.00 57.28 270 ALA A CA 1
ATOM 2058 C C . ALA A 1 270 ? 17.371 8.684 13.968 1.00 57.28 270 ALA A C 1
ATOM 2060 O O . ALA A 1 270 ? 16.697 9.095 14.900 1.00 57.28 270 ALA A O 1
ATOM 2061 N N . SER A 1 271 ? 18.685 8.498 14.070 1.00 44.84 271 SER A N 1
ATOM 2062 C CA . SER A 1 271 ? 19.523 9.053 15.142 1.00 44.84 271 SER A CA 1
ATOM 2063 C C . SER A 1 271 ? 20.417 10.196 14.623 1.00 44.84 271 SER A C 1
ATOM 2065 O O . SER A 1 271 ? 21.466 10.468 15.200 1.00 44.84 271 SER A O 1
ATOM 2067 N N . SER A 1 272 ? 20.100 10.773 13.455 1.00 46.56 272 SER A N 1
ATOM 2068 C CA . SER A 1 272 ? 21.008 11.606 12.649 1.00 46.56 272 SER A CA 1
ATOM 2069 C C . SER A 1 272 ? 20.404 12.983 12.356 1.00 46.56 272 SER A C 1
ATOM 2071 O O . SER A 1 272 ? 19.234 13.089 12.012 1.00 46.56 272 SER A O 1
ATOM 2073 N N . THR A 1 273 ? 21.241 14.017 12.478 1.00 45.84 273 THR A N 1
ATOM 2074 C CA . THR A 1 273 ? 20.918 15.454 12.427 1.00 45.84 273 THR A CA 1
ATOM 2075 C C . THR A 1 273 ? 21.214 16.120 11.065 1.00 45.84 273 THR A C 1
ATOM 2077 O O . THR A 1 273 ? 21.599 17.287 11.021 1.00 45.84 273 THR A O 1
ATOM 2080 N N . ASP A 1 274 ? 21.111 15.401 9.936 1.00 45.72 274 ASP A N 1
ATOM 2081 C CA . ASP A 1 274 ? 21.434 15.964 8.605 1.00 45.72 274 ASP A CA 1
ATOM 2082 C C . ASP A 1 274 ? 20.443 17.074 8.200 1.00 45.72 274 ASP A C 1
ATOM 2084 O O . ASP A 1 274 ? 19.249 16.829 8.062 1.00 45.72 274 ASP A O 1
ATOM 2088 N N . SER A 1 275 ? 20.940 18.293 7.966 1.00 40.59 275 SER A N 1
ATOM 2089 C CA . SER A 1 275 ? 20.129 19.486 7.692 1.00 40.59 275 SER A CA 1
ATOM 2090 C C . SER A 1 275 ? 19.448 19.508 6.317 1.00 40.59 275 SER A C 1
ATOM 2092 O O . SER A 1 275 ? 18.577 20.345 6.093 1.00 40.59 275 SER A O 1
ATOM 2094 N N . ASN A 1 276 ? 19.835 18.634 5.379 1.00 39.84 276 ASN A N 1
ATOM 2095 C CA . ASN A 1 276 ? 19.186 18.537 4.061 1.00 39.84 276 ASN A CA 1
ATOM 2096 C C . ASN A 1 276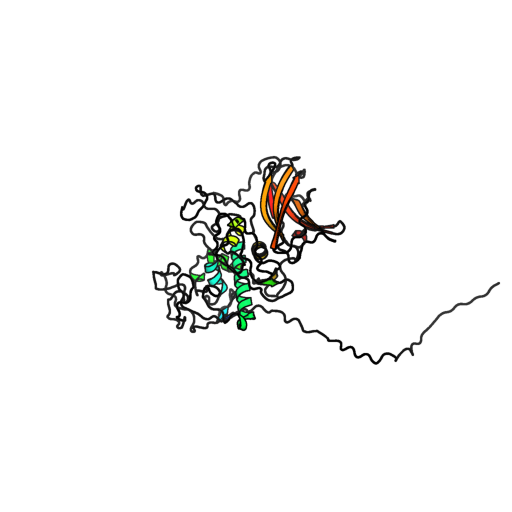 ? 17.911 17.683 4.078 1.00 39.84 276 ASN A C 1
ATOM 2098 O O . ASN A 1 276 ? 17.217 17.570 3.066 1.00 39.84 276 ASN A O 1
ATOM 2102 N N . TYR A 1 277 ? 17.601 17.080 5.223 1.00 45.66 277 TYR A N 1
ATOM 2103 C CA . TYR A 1 277 ? 16.380 16.336 5.458 1.00 45.66 277 TYR A CA 1
ATOM 2104 C C . TYR A 1 277 ? 15.796 16.862 6.756 1.00 45.66 277 TYR A C 1
ATOM 2106 O O . TYR A 1 277 ? 16.394 16.612 7.797 1.00 45.66 277 TYR A O 1
ATOM 2114 N N . PRO A 1 278 ? 14.675 17.600 6.733 1.00 41.94 278 PRO A N 1
ATOM 2115 C CA . PRO A 1 278 ? 14.068 18.039 7.971 1.00 41.94 278 PRO A CA 1
ATOM 2116 C C . PRO A 1 278 ? 13.615 16.778 8.718 1.00 41.94 278 PRO A C 1
ATOM 2118 O O . PRO A 1 278 ? 12.654 16.105 8.364 1.00 41.94 278 PRO A O 1
ATOM 2121 N N . HIS A 1 279 ? 14.446 16.375 9.661 1.00 47.69 279 HIS A N 1
ATOM 2122 C CA . HIS A 1 279 ? 14.039 15.779 10.906 1.00 47.69 279 HIS A CA 1
ATOM 2123 C C . HIS A 1 279 ? 13.742 16.957 11.837 1.00 47.69 279 HIS A C 1
ATOM 2125 O O . HIS A 1 279 ? 14.243 18.068 11.617 1.00 47.69 279 HIS A O 1
ATOM 2131 N N . ASP A 1 280 ? 12.985 16.731 12.900 1.00 41.56 280 ASP A N 1
ATOM 2132 C CA . ASP A 1 280 ? 13.069 17.638 14.035 1.00 41.56 280 ASP A CA 1
ATOM 2133 C C . ASP A 1 280 ? 14.557 17.713 14.446 1.00 41.56 280 ASP A C 1
ATOM 2135 O O . ASP A 1 280 ? 15.308 16.742 14.297 1.00 41.56 280 ASP A O 1
ATOM 2139 N N . ALA A 1 281 ? 15.046 18.906 14.800 1.00 35.81 281 ALA A N 1
ATOM 2140 C CA . ALA A 1 281 ? 16.484 19.214 14.894 1.00 35.81 281 ALA A CA 1
ATOM 2141 C C . ALA A 1 281 ? 17.264 18.362 15.930 1.00 35.81 281 ALA A C 1
ATOM 2143 O O . ALA A 1 281 ? 18.486 18.466 16.035 1.00 35.81 281 ALA A O 1
ATOM 2144 N N . ASP A 1 282 ? 16.565 17.516 16.680 1.00 44.03 282 ASP A N 1
ATOM 2145 C CA . ASP A 1 282 ? 17.041 16.547 17.665 1.00 44.03 282 ASP A CA 1
ATOM 2146 C C . ASP A 1 282 ? 17.103 15.093 17.146 1.00 44.03 282 ASP A C 1
ATOM 2148 O O . ASP A 1 282 ? 17.538 14.199 17.873 1.00 44.03 282 ASP A O 1
ATOM 2152 N N . GLY A 1 283 ? 16.710 14.836 15.894 1.00 40.62 283 GLY A N 1
ATOM 2153 C CA . GLY A 1 283 ? 16.635 13.494 15.317 1.00 40.62 283 GLY A CA 1
ATOM 2154 C C . GLY A 1 283 ? 15.357 12.727 15.673 1.00 40.62 283 GLY A C 1
ATOM 2155 O O . GLY A 1 283 ? 15.209 11.590 15.225 1.00 40.62 283 GLY A O 1
ATOM 2156 N N . SER A 1 284 ? 14.407 13.313 16.409 1.00 45.84 284 SER A N 1
ATOM 2157 C CA . SER A 1 284 ? 13.130 12.671 16.722 1.00 45.84 284 SER A CA 1
ATOM 2158 C C . SER A 1 284 ? 12.072 13.025 15.688 1.00 45.84 284 SER A C 1
ATOM 2160 O O . SER A 1 284 ? 11.152 13.777 15.980 1.00 45.84 284 SER A O 1
ATOM 2162 N N . GLY A 1 285 ? 12.148 12.472 14.475 1.00 51.16 285 GLY A N 1
ATOM 2163 C CA . GLY A 1 285 ? 10.929 12.488 13.663 1.00 51.16 285 GLY A CA 1
ATOM 2164 C C . GLY A 1 285 ? 9.773 11.932 14.509 1.00 51.16 285 GLY A C 1
ATOM 2165 O O . GLY A 1 285 ? 9.924 10.898 15.169 1.00 51.16 285 GLY A O 1
ATOM 2166 N N . ASP A 1 286 ? 8.669 12.672 14.593 1.00 65.06 286 ASP A N 1
ATOM 2167 C CA . ASP A 1 286 ? 7.593 12.276 15.494 1.00 65.06 286 ASP A CA 1
ATOM 2168 C C . ASP A 1 286 ? 7.063 10.894 15.090 1.00 65.06 286 ASP A C 1
ATOM 2170 O O . ASP A 1 286 ? 6.637 10.656 13.948 1.00 65.06 286 ASP A O 1
ATOM 2174 N N . PHE A 1 287 ? 7.096 9.955 16.043 1.00 78.06 287 PHE A N 1
ATOM 2175 C CA . PHE A 1 287 ? 6.352 8.712 15.911 1.00 78.06 287 PHE A CA 1
ATOM 2176 C C . PHE A 1 287 ? 4.902 9.068 15.615 1.00 78.06 287 PHE A C 1
ATOM 2178 O O . PHE A 1 287 ? 4.261 9.837 16.333 1.00 78.06 287 PHE A O 1
ATOM 2185 N N . TRP A 1 288 ? 4.379 8.490 14.545 1.00 88.50 288 TRP A N 1
ATOM 2186 C CA . TRP A 1 288 ? 2.989 8.671 14.205 1.00 88.50 288 TRP A CA 1
ATOM 2187 C C . TRP A 1 288 ? 2.138 7.757 15.080 1.00 88.50 288 TRP A C 1
ATOM 2189 O O . TRP A 1 288 ? 2.511 6.625 15.391 1.00 88.50 288 TRP A O 1
ATOM 2199 N N . SER A 1 289 ? 0.952 8.230 15.448 1.00 88.62 289 SER A N 1
ATOM 2200 C CA . SER A 1 289 ? 0.003 7.476 16.276 1.00 88.62 289 SER A CA 1
ATOM 2201 C C . SER A 1 289 ? -0.485 6.174 15.623 1.00 88.62 289 SER A C 1
ATOM 2203 O O . SER A 1 289 ? -1.051 5.307 16.298 1.00 88.62 289 SER A O 1
ATOM 2205 N N . VAL A 1 290 ? -0.266 6.036 14.310 1.00 93.69 290 VAL A N 1
ATOM 2206 C CA . VAL A 1 290 ? -0.706 4.920 13.476 1.00 93.69 290 VAL A CA 1
ATOM 2207 C C . VAL A 1 290 ? 0.453 4.279 12.712 1.00 93.69 290 VAL A C 1
ATOM 2209 O O . VAL A 1 290 ? 1.228 4.970 12.058 1.00 93.69 290 VAL A O 1
ATOM 2212 N N . LYS A 1 291 ? 0.493 2.941 12.700 1.00 94.38 291 LYS A N 1
ATOM 2213 C CA . LYS A 1 291 ? 1.379 2.125 11.854 1.00 94.38 291 LYS A CA 1
ATOM 2214 C C . LYS A 1 291 ? 0.610 1.037 11.096 1.00 94.38 291 LYS A C 1
ATOM 2216 O O . LYS A 1 291 ? -0.306 0.419 11.642 1.00 94.38 291 LYS A O 1
ATOM 2221 N N . TYR A 1 292 ? 1.005 0.751 9.854 1.00 96.81 292 TYR A N 1
ATOM 2222 C CA . TYR A 1 292 ? 0.455 -0.336 9.037 1.00 96.81 292 TYR A CA 1
ATOM 2223 C C . TYR A 1 292 ? 1.461 -1.471 8.824 1.00 96.81 292 TYR A C 1
ATOM 2225 O O . TYR A 1 292 ? 2.352 -1.405 7.977 1.00 96.81 292 TYR A O 1
ATOM 2233 N N . ASP A 1 293 ? 1.243 -2.578 9.529 1.00 94.88 293 ASP A N 1
ATOM 2234 C CA . ASP A 1 293 ? 2.078 -3.781 9.418 1.00 94.88 293 ASP A CA 1
ATOM 2235 C C . ASP A 1 293 ? 1.713 -4.693 8.231 1.00 94.88 293 ASP A C 1
ATOM 2237 O O . ASP A 1 293 ? 2.312 -5.749 8.063 1.00 94.88 293 ASP A O 1
ATOM 2241 N N . SER A 1 294 ? 0.749 -4.308 7.384 1.00 96.25 294 SER A N 1
ATOM 2242 C CA . SER A 1 294 ? 0.360 -5.089 6.201 1.00 96.25 294 SER A CA 1
ATOM 2243 C C . SER A 1 294 ? 0.251 -4.233 4.945 1.00 96.25 294 SER A C 1
ATOM 2245 O O . SER A 1 294 ? -0.253 -3.106 4.983 1.00 96.25 294 SER A O 1
ATOM 2247 N N . ALA A 1 295 ? 0.666 -4.803 3.812 1.00 98.19 295 ALA A N 1
ATOM 2248 C CA . ALA A 1 295 ? 0.515 -4.173 2.506 1.00 98.19 295 ALA A CA 1
ATOM 2249 C C . ALA A 1 295 ? -0.956 -3.915 2.160 1.00 98.19 295 ALA A C 1
ATOM 2251 O O . ALA A 1 295 ? -1.281 -2.876 1.598 1.00 98.19 295 ALA A O 1
ATOM 2252 N N . ALA A 1 296 ? -1.868 -4.813 2.549 1.00 98.25 296 ALA A N 1
ATOM 2253 C CA . ALA A 1 296 ? -3.296 -4.655 2.281 1.00 98.25 296 ALA A CA 1
ATOM 2254 C C . ALA A 1 296 ? -3.868 -3.354 2.875 1.00 98.25 296 ALA A C 1
ATOM 2256 O O . ALA A 1 296 ? -4.657 -2.681 2.209 1.00 98.25 296 ALA A O 1
ATOM 2257 N N . ARG A 1 297 ? -3.454 -2.960 4.090 1.00 97.94 297 ARG A N 1
ATOM 2258 C CA . ARG A 1 297 ? -3.865 -1.679 4.693 1.00 97.94 297 ARG A CA 1
ATOM 2259 C C . ARG A 1 297 ? -3.333 -0.482 3.915 1.00 97.94 297 ARG A C 1
ATOM 2261 O O . ARG A 1 297 ? -4.109 0.412 3.606 1.00 97.94 297 ARG A O 1
ATOM 2268 N N . ILE A 1 298 ? -2.050 -0.499 3.547 1.00 98.62 298 ILE A N 1
ATOM 2269 C CA . ILE A 1 298 ? -1.435 0.561 2.732 1.00 98.62 298 ILE A CA 1
ATOM 2270 C C . ILE A 1 298 ? -2.161 0.681 1.385 1.00 98.62 298 ILE A C 1
ATOM 2272 O O . ILE A 1 298 ? -2.579 1.763 0.990 1.00 98.62 298 ILE A O 1
ATOM 2276 N N . LEU A 1 299 ? -2.370 -0.431 0.687 1.00 98.75 299 LEU A N 1
ATOM 2277 C CA . LEU A 1 299 ? -2.965 -0.423 -0.646 1.00 98.75 299 LEU A CA 1
ATOM 2278 C C . LEU A 1 299 ? -4.429 0.008 -0.626 1.00 98.75 299 LEU A C 1
ATOM 2280 O O . LEU A 1 299 ? -4.824 0.815 -1.452 1.00 98.75 299 LEU A O 1
ATOM 2284 N N . THR A 1 300 ? -5.237 -0.492 0.310 1.00 98.25 300 THR A N 1
ATOM 2285 C CA . THR A 1 300 ? -6.664 -0.117 0.391 1.00 98.25 300 THR A CA 1
ATOM 2286 C C . THR A 1 300 ? -6.891 1.279 0.971 1.00 98.25 300 THR A C 1
ATOM 2288 O O . THR A 1 300 ? -7.969 1.843 0.790 1.00 98.25 300 THR A O 1
ATOM 2291 N N . HIS A 1 301 ? -5.881 1.851 1.634 1.00 98.25 301 HIS A N 1
ATOM 2292 C CA . HIS A 1 301 ? -5.840 3.267 1.977 1.00 98.25 301 HIS A CA 1
ATOM 2293 C C . HIS A 1 301 ? -5.708 4.143 0.721 1.00 98.25 301 HIS A C 1
ATOM 2295 O O . HIS A 1 301 ? -6.495 5.070 0.549 1.00 98.25 301 HIS A O 1
ATOM 2301 N N . TYR A 1 302 ? -4.756 3.819 -0.163 1.00 98.38 302 TYR A N 1
ATOM 2302 C CA . TYR A 1 302 ? -4.455 4.599 -1.372 1.00 98.38 302 TYR A CA 1
ATOM 2303 C C . TYR A 1 302 ? -5.383 4.315 -2.562 1.00 98.38 302 TYR A C 1
ATOM 2305 O O . TYR A 1 302 ? -5.683 5.217 -3.340 1.00 98.38 302 TYR A O 1
ATOM 2313 N N . TYR A 1 303 ? -5.841 3.073 -2.714 1.00 98.38 303 TYR A N 1
ATOM 2314 C CA . TYR A 1 303 ? -6.739 2.639 -3.780 1.00 98.38 303 TYR A CA 1
ATOM 2315 C C . TYR A 1 303 ? -8.098 2.282 -3.182 1.00 98.38 303 TYR A C 1
ATOM 2317 O O . TYR A 1 303 ? -8.262 1.275 -2.493 1.00 98.38 303 TYR A O 1
ATOM 2325 N N . THR A 1 304 ? -9.096 3.121 -3.433 1.00 95.50 304 THR A N 1
ATOM 2326 C CA . THR A 1 304 ? -10.395 3.029 -2.753 1.00 95.50 304 THR A CA 1
ATOM 2327 C C . THR A 1 304 ? -11.321 2.049 -3.469 1.00 95.50 304 THR A C 1
ATOM 2329 O O . THR A 1 304 ? -11.348 2.024 -4.694 1.00 95.50 304 THR A O 1
ATOM 2332 N N . GLY A 1 305 ? -12.120 1.259 -2.749 1.00 96.38 305 GLY A N 1
ATOM 2333 C CA . GLY A 1 305 ? -13.120 0.389 -3.387 1.00 96.38 305 GLY A CA 1
ATOM 2334 C C . GLY A 1 305 ? -12.575 -0.864 -4.090 1.00 96.38 305 GLY A C 1
ATOM 2335 O O . GLY A 1 305 ? -13.296 -1.501 -4.857 1.00 96.38 305 GLY A O 1
ATOM 2336 N N . VAL A 1 306 ? -11.319 -1.236 -3.836 1.00 98.12 306 VAL A N 1
ATOM 2337 C CA . VAL A 1 306 ? -10.633 -2.344 -4.526 1.00 98.12 306 VAL A CA 1
ATOM 2338 C C . VAL A 1 306 ? -10.568 -3.608 -3.670 1.00 98.12 306 VAL A C 1
ATOM 2340 O O . VAL A 1 306 ? -10.736 -3.555 -2.456 1.00 98.12 306 VAL A O 1
ATOM 2343 N N . HIS A 1 307 ? -10.263 -4.753 -4.265 1.00 98.19 307 HIS A N 1
ATOM 2344 C CA . HIS A 1 307 ? -9.800 -5.939 -3.549 1.00 98.19 307 HIS A CA 1
ATOM 2345 C C . HIS A 1 307 ? -8.374 -6.282 -3.928 1.00 98.19 307 HIS A C 1
ATOM 2347 O O . HIS A 1 307 ? -7.967 -6.105 -5.078 1.00 98.19 307 HIS A O 1
ATOM 2353 N N . LEU A 1 308 ? -7.667 -6.857 -2.960 1.00 98.19 308 LEU A N 1
ATOM 2354 C CA . LEU A 1 308 ? -6.493 -7.656 -3.249 1.00 98.19 308 LEU A CA 1
ATOM 2355 C C . LEU A 1 308 ? -6.961 -9.026 -3.745 1.00 98.19 308 LEU A C 1
ATOM 2357 O O . LEU A 1 308 ? -7.854 -9.626 -3.142 1.00 98.19 308 LEU A O 1
ATOM 2361 N N . ARG A 1 309 ? -6.371 -9.509 -4.833 1.00 97.31 309 ARG A N 1
ATOM 2362 C CA . ARG A 1 309 ? -6.605 -10.840 -5.383 1.00 97.31 309 ARG A CA 1
ATOM 2363 C C . ARG A 1 309 ? -5.312 -11.624 -5.460 1.00 97.31 309 ARG A C 1
ATOM 2365 O O . ARG A 1 309 ? -4.249 -11.032 -5.637 1.00 97.31 309 ARG A O 1
ATOM 2372 N N . ASP A 1 310 ? -5.410 -12.939 -5.339 1.00 94.88 310 ASP A N 1
ATOM 2373 C CA . ASP A 1 310 ? -4.307 -13.837 -5.665 1.00 94.88 310 ASP A CA 1
ATOM 2374 C C . ASP A 1 310 ? -4.198 -14.097 -7.174 1.00 94.88 310 ASP A C 1
ATOM 2376 O O . ASP A 1 310 ? -5.010 -13.629 -7.972 1.00 94.88 310 ASP A O 1
ATOM 2380 N N . ASN A 1 311 ? -3.192 -14.875 -7.576 1.00 88.94 311 ASN A N 1
ATOM 2381 C CA . ASN A 1 311 ? -2.978 -15.238 -8.977 1.00 88.94 311 ASN A CA 1
ATOM 2382 C C . ASN A 1 311 ? -4.117 -16.095 -9.570 1.00 88.94 311 ASN A C 1
ATOM 2384 O O . ASN A 1 311 ? -4.241 -16.195 -10.786 1.00 88.94 311 ASN A O 1
ATOM 2388 N N . GLY A 1 312 ? -4.940 -16.721 -8.724 1.00 87.44 312 GLY A N 1
ATOM 2389 C CA . GLY A 1 312 ? -6.140 -17.462 -9.106 1.00 87.44 312 GLY A CA 1
ATOM 2390 C C . GLY A 1 312 ? -7.397 -16.592 -9.170 1.00 87.44 312 GLY A C 1
ATOM 2391 O O . GLY A 1 312 ? -8.491 -17.127 -9.335 1.00 87.44 312 GLY A O 1
ATOM 2392 N N . THR A 1 313 ? -7.261 -15.266 -9.051 1.00 89.25 313 THR A N 1
ATOM 2393 C CA . THR A 1 313 ? -8.342 -14.267 -8.990 1.00 89.25 313 THR A CA 1
ATOM 2394 C C . THR A 1 313 ? -9.208 -14.327 -7.725 1.00 89.25 313 THR A C 1
ATOM 2396 O O . THR A 1 313 ? -10.227 -13.635 -7.641 1.00 89.25 313 THR A O 1
ATOM 2399 N N . VAL A 1 314 ? -8.809 -15.094 -6.710 1.00 95.44 314 VAL A N 1
ATOM 2400 C CA . VAL A 1 314 ? -9.522 -15.206 -5.432 1.00 95.44 314 VAL A CA 1
ATOM 2401 C C . VAL A 1 314 ? -9.378 -13.905 -4.655 1.00 95.44 314 VAL A C 1
ATOM 2403 O O . VAL A 1 314 ? -8.286 -13.357 -4.542 1.00 95.44 314 VAL A O 1
ATOM 2406 N N . ILE A 1 315 ? -10.487 -13.399 -4.114 1.00 96.75 315 ILE A N 1
ATOM 2407 C CA . ILE A 1 315 ? -10.491 -12.206 -3.264 1.00 96.75 315 ILE A CA 1
ATOM 2408 C C . ILE A 1 315 ? -9.817 -12.527 -1.924 1.00 96.75 315 ILE A C 1
ATOM 2410 O O . ILE A 1 315 ? -10.273 -13.398 -1.189 1.00 96.75 315 ILE A O 1
ATOM 2414 N N . MET A 1 316 ? -8.778 -11.763 -1.589 1.00 97.25 316 MET A N 1
ATOM 2415 C CA . MET A 1 316 ? -7.968 -11.923 -0.373 1.00 97.25 316 MET A CA 1
ATOM 2416 C C . MET A 1 316 ? -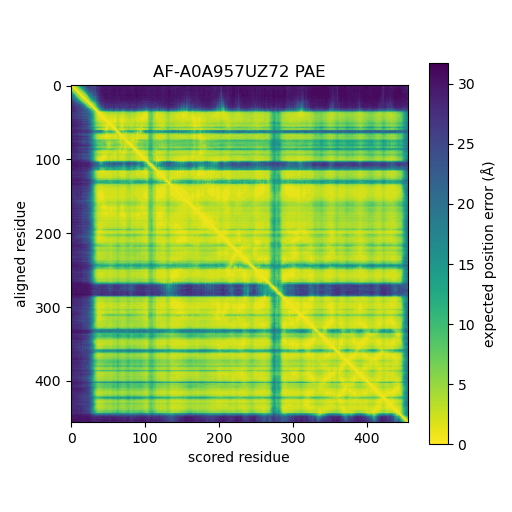8.347 -10.939 0.738 1.00 97.25 316 MET A C 1
ATOM 2418 O O . MET A 1 316 ? -7.860 -11.048 1.861 1.00 97.25 316 MET A O 1
ATOM 2422 N N . THR A 1 317 ? -9.189 -9.950 0.438 1.00 97.94 317 THR A N 1
ATOM 2423 C CA . THR A 1 317 ? -9.612 -8.923 1.396 1.00 97.94 317 THR A CA 1
ATOM 2424 C C . THR A 1 317 ? -11.131 -8.914 1.558 1.00 97.94 317 THR A C 1
ATOM 2426 O O . THR A 1 317 ? -11.838 -8.942 0.551 1.00 97.94 317 THR A O 1
ATOM 2429 N N . PRO A 1 318 ? -11.671 -8.806 2.784 1.00 97.88 318 PRO A N 1
ATOM 2430 C CA . PRO A 1 318 ? -13.117 -8.747 2.997 1.00 97.88 318 PRO A CA 1
ATOM 2431 C C . PRO A 1 318 ? -13.716 -7.441 2.458 1.00 97.88 318 PRO A C 1
ATOM 2433 O O . PRO A 1 318 ? -12.990 -6.487 2.178 1.00 97.88 318 PRO A O 1
ATOM 2436 N N . ASN A 1 319 ? -15.041 -7.379 2.311 1.00 97.38 319 ASN A N 1
ATOM 2437 C CA . ASN A 1 319 ? -15.736 -6.174 1.827 1.00 97.38 319 ASN A CA 1
ATOM 2438 C C . ASN A 1 319 ? -15.697 -5.023 2.843 1.00 97.38 319 ASN A C 1
ATOM 2440 O O . ASN A 1 319 ? -15.585 -3.854 2.471 1.00 97.38 319 ASN A O 1
ATOM 2444 N N . GLU A 1 320 ? -15.798 -5.372 4.124 1.00 97.25 320 GLU A N 1
ATOM 2445 C CA . GLU A 1 320 ? -15.858 -4.460 5.262 1.00 97.25 320 GLU A CA 1
ATOM 2446 C C . GLU A 1 320 ? -14.456 -4.264 5.841 1.00 97.25 320 GLU A C 1
ATOM 2448 O O . GLU A 1 320 ? -13.867 -5.187 6.405 1.00 97.25 320 GLU A O 1
ATOM 2453 N N . ARG A 1 321 ? -13.886 -3.072 5.639 1.00 98.00 321 ARG A N 1
ATOM 2454 C CA . ARG A 1 321 ? -12.497 -2.756 5.997 1.00 98.00 321 ARG A CA 1
ATOM 2455 C C . ARG A 1 321 ? -12.366 -1.305 6.396 1.00 98.00 321 ARG A C 1
ATOM 2457 O O . ARG A 1 321 ? -12.991 -0.445 5.786 1.00 98.00 321 ARG A O 1
ATOM 2464 N N . TRP A 1 322 ? -11.520 -1.035 7.374 1.00 98.44 322 TRP A N 1
ATOM 2465 C CA . TRP A 1 322 ? -11.265 0.317 7.851 1.00 98.44 322 TRP A CA 1
ATOM 2466 C C . TRP A 1 322 ? -9.785 0.524 8.154 1.00 98.44 322 TRP A C 1
ATOM 2468 O O . TRP A 1 322 ? -9.036 -0.434 8.333 1.00 98.44 322 TRP A O 1
ATOM 2478 N N . THR A 1 323 ? -9.347 1.769 8.265 1.00 98.31 323 THR A N 1
ATOM 2479 C CA . THR A 1 323 ? -8.034 2.051 8.847 1.00 98.31 323 THR A CA 1
ATOM 2480 C C . THR A 1 323 ? -8.073 3.355 9.640 1.00 98.31 323 THR A C 1
ATOM 2482 O O . THR A 1 323 ? -8.763 4.288 9.214 1.00 98.31 323 THR A O 1
ATOM 2485 N N . PRO A 1 324 ? -7.407 3.452 10.805 1.00 98.31 324 PRO A N 1
ATOM 2486 C CA . PRO A 1 324 ? -7.193 4.742 11.444 1.00 98.31 324 PRO A CA 1
ATOM 2487 C C . PRO A 1 324 ? -6.115 5.496 10.668 1.00 98.31 324 PRO A C 1
ATOM 2489 O O . PRO A 1 324 ? -5.142 4.885 10.257 1.00 98.31 324 PRO A O 1
ATOM 2492 N N . LEU A 1 325 ? -6.255 6.805 10.488 1.00 98.12 325 LEU A N 1
ATOM 2493 C CA . LEU A 1 325 ? -5.225 7.664 9.895 1.00 98.12 325 LEU A CA 1
ATOM 2494 C C . LEU A 1 325 ? -4.464 8.459 10.956 1.00 98.12 325 LEU A C 1
ATOM 2496 O O . LEU A 1 325 ? -3.292 8.766 10.778 1.00 98.12 325 LEU A O 1
ATOM 2500 N N . ASN A 1 326 ? -5.122 8.785 12.066 1.00 95.94 326 ASN A N 1
ATOM 2501 C CA . ASN A 1 326 ? -4.534 9.468 13.210 1.00 95.94 326 ASN A CA 1
ATOM 2502 C C . ASN A 1 326 ? -5.342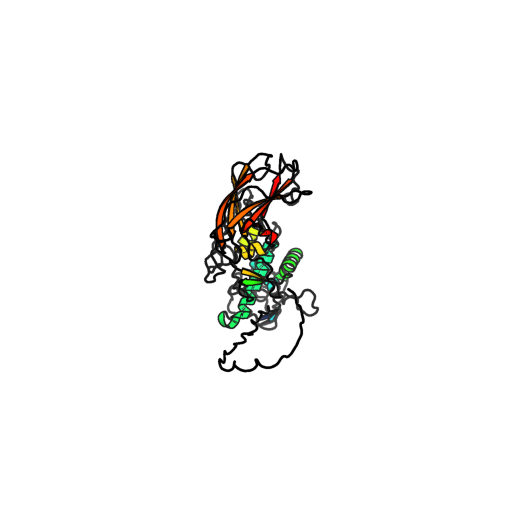 9.127 14.468 1.00 95.94 326 ASN A C 1
ATOM 2504 O O . ASN A 1 326 ? -6.568 8.996 14.400 1.00 95.94 326 ASN A O 1
ATOM 2508 N N . ILE A 1 327 ? -4.661 8.993 15.601 1.00 93.81 327 ILE A N 1
ATOM 2509 C CA . ILE A 1 327 ? -5.246 8.787 16.922 1.00 93.81 327 ILE A CA 1
ATOM 2510 C C . ILE A 1 327 ? -4.595 9.770 17.893 1.00 93.81 327 ILE A C 1
ATOM 2512 O O . ILE A 1 327 ? -3.387 9.728 18.113 1.00 93.81 327 ILE A O 1
ATOM 2516 N N . THR A 1 328 ? -5.398 10.621 18.520 1.00 91.94 328 THR A N 1
ATOM 2517 C CA . THR A 1 328 ? -4.948 11.487 19.617 1.00 91.94 328 THR A CA 1
ATOM 2518 C C . THR A 1 328 ? -5.753 11.206 20.875 1.00 91.94 328 THR A C 1
ATOM 2520 O O . THR A 1 328 ? -6.865 10.682 20.818 1.00 91.94 328 THR A O 1
ATOM 2523 N N . TRP A 1 329 ? -5.182 11.528 22.032 1.00 88.88 329 TRP A N 1
ATOM 2524 C CA . TRP A 1 329 ? -5.749 11.167 23.327 1.00 88.88 329 TRP A CA 1
ATOM 2525 C C . TRP A 1 329 ? -5.948 12.400 24.199 1.00 88.88 329 TRP A C 1
ATOM 2527 O O . TRP A 1 329 ? -5.075 13.262 24.274 1.00 88.88 329 TRP A O 1
ATOM 2537 N N . SER A 1 330 ? -7.081 12.461 24.893 1.00 87.75 330 SER A N 1
ATOM 2538 C CA . SER A 1 330 ? -7.369 13.469 25.914 1.00 87.75 330 SER A CA 1
ATOM 2539 C C . SER A 1 330 ? -7.750 12.812 27.242 1.00 87.75 330 SER A C 1
ATOM 2541 O O . SER A 1 330 ? -8.094 11.626 27.297 1.00 87.75 330 SER A O 1
ATOM 2543 N N . ASN A 1 331 ? -7.659 13.580 28.333 1.00 80.19 331 ASN A N 1
ATOM 2544 C CA . ASN A 1 331 ? -7.895 13.111 29.706 1.00 80.19 331 ASN A CA 1
ATOM 2545 C C . ASN A 1 331 ? -6.947 11.974 30.146 1.00 80.19 331 ASN A C 1
ATOM 2547 O O . ASN A 1 331 ? -7.313 11.116 30.946 1.00 80.19 331 ASN A O 1
ATOM 2551 N N . ASN A 1 332 ? -5.710 12.004 29.639 1.00 70.19 332 ASN A N 1
ATOM 2552 C CA . ASN A 1 332 ? -4.587 11.159 30.053 1.00 70.19 332 ASN A CA 1
ATOM 2553 C C . ASN A 1 332 ? -4.746 9.631 29.868 1.00 70.19 332 ASN A C 1
ATOM 2555 O O . ASN A 1 332 ? -4.615 8.925 30.863 1.00 70.19 332 ASN A O 1
ATOM 2559 N N . CYS A 1 333 ? -4.876 9.073 28.647 1.00 69.44 333 CYS A N 1
ATOM 2560 C CA . CYS A 1 333 ? -4.308 7.721 28.405 1.00 69.44 333 CYS A CA 1
ATOM 2561 C C . CYS A 1 333 ? -3.747 7.515 26.990 1.00 69.44 333 CYS A C 1
ATOM 2563 O O . CYS A 1 333 ? -4.493 7.562 26.027 1.00 69.44 333 CYS A O 1
ATOM 2565 N N . PRO A 1 334 ? -2.450 7.203 26.879 1.00 64.50 334 PRO A N 1
ATOM 2566 C CA . PRO A 1 334 ? -1.960 6.073 26.080 1.00 64.50 334 PRO A CA 1
ATOM 2567 C C . PRO A 1 334 ? -0.900 5.264 26.860 1.00 64.50 334 PRO A C 1
ATOM 2569 O O . PRO A 1 334 ? 0.114 4.858 26.301 1.00 64.50 334 PRO A O 1
ATOM 2572 N N . SER A 1 335 ? -1.186 5.021 28.152 1.00 71.06 335 SER A N 1
ATOM 2573 C CA . SER A 1 335 ? -0.417 4.263 29.163 1.00 71.06 335 SER A CA 1
ATOM 2574 C C . SER A 1 335 ? 0.367 5.121 30.184 1.00 71.06 335 SER A C 1
ATOM 2576 O O . SER A 1 335 ? 1.042 6.067 29.780 1.00 71.06 335 SER A O 1
ATOM 2578 N N . PRO A 1 336 ? 0.349 4.770 31.491 1.00 82.00 336 PRO A N 1
ATOM 2579 C CA . PRO A 1 336 ? -0.528 3.777 32.115 1.00 82.00 336 PRO A CA 1
ATOM 2580 C C . PRO A 1 336 ? -1.967 4.298 32.287 1.00 82.00 336 PRO A C 1
ATOM 2582 O O . PRO A 1 336 ? -2.195 5.502 32.368 1.00 82.00 336 PRO A O 1
ATOM 2585 N N . ILE A 1 337 ? -2.937 3.385 32.350 1.00 86.88 337 ILE A N 1
ATOM 2586 C CA . ILE A 1 337 ? -4.325 3.644 32.761 1.00 86.88 337 ILE A CA 1
ATOM 2587 C C . ILE A 1 337 ? -4.573 2.968 34.112 1.00 86.88 337 ILE A C 1
ATOM 2589 O O . ILE A 1 337 ? -4.149 1.835 34.318 1.00 86.88 337 ILE A O 1
ATOM 2593 N N . ASN A 1 338 ? -5.253 3.631 35.044 1.00 89.31 338 ASN A N 1
ATOM 2594 C CA . ASN A 1 338 ? -5.679 2.986 36.290 1.00 89.31 338 ASN A CA 1
ATOM 2595 C C . ASN A 1 338 ? -7.099 2.427 36.149 1.00 89.31 338 ASN A C 1
ATOM 2597 O O . ASN A 1 338 ? -7.916 2.972 35.402 1.00 89.31 338 ASN A O 1
ATOM 2601 N N . HIS A 1 339 ? -7.429 1.367 36.887 1.00 91.31 339 HIS A N 1
ATOM 2602 C CA . HIS A 1 339 ? -8.824 0.926 36.984 1.00 91.31 339 HIS A CA 1
ATOM 2603 C C . HIS A 1 339 ? -9.737 2.072 37.459 1.00 91.31 339 HIS A C 1
ATOM 2605 O O . HIS A 1 339 ? -9.363 2.875 38.314 1.00 91.31 339 HIS A O 1
ATOM 2611 N N . GLY A 1 340 ? -10.940 2.155 36.882 1.00 87.75 340 GLY A N 1
ATOM 2612 C CA . GLY A 1 340 ? -11.899 3.240 37.129 1.00 87.75 340 GLY A CA 1
ATOM 2613 C C . GLY A 1 340 ? -11.580 4.562 36.416 1.00 87.75 340 GLY A C 1
ATOM 2614 O O . GLY A 1 340 ? -12.354 5.511 36.524 1.00 87.75 340 GLY A O 1
ATOM 2615 N N . GLN A 1 341 ? -10.466 4.652 35.681 1.00 88.94 341 GLN A N 1
ATOM 2616 C CA . GLN A 1 341 ? -10.153 5.813 34.852 1.00 88.94 341 GLN A CA 1
ATOM 2617 C C . GLN A 1 341 ? -10.828 5.713 33.476 1.00 88.94 341 GLN A C 1
ATOM 2619 O O . GLN A 1 341 ? -11.004 4.630 32.910 1.00 88.94 341 GLN A O 1
ATOM 2624 N N . SER A 1 342 ? -11.156 6.874 32.909 1.00 91.44 342 SER A N 1
ATOM 2625 C CA . SER A 1 342 ? -11.614 7.021 31.528 1.00 91.44 342 SER A CA 1
ATOM 2626 C C . SER A 1 342 ? -10.756 8.022 30.760 1.00 91.44 342 SER A C 1
ATOM 2628 O O . SER A 1 342 ? -10.383 9.059 31.307 1.00 91.44 342 SER A O 1
ATOM 2630 N N . CYS A 1 343 ? -10.533 7.768 29.476 1.00 90.75 343 CYS A N 1
ATOM 2631 C CA . CYS A 1 343 ? -9.932 8.708 28.532 1.00 90.75 343 CYS A CA 1
ATOM 2632 C C . CYS A 1 343 ? -10.766 8.787 27.252 1.00 90.75 343 CYS A C 1
ATOM 2634 O O . CYS A 1 343 ? -11.716 8.027 27.059 1.00 90.75 343 CYS A O 1
ATOM 2636 N N . THR A 1 344 ? -10.436 9.726 26.370 1.00 95.12 344 THR A N 1
ATOM 2637 C CA . THR A 1 344 ? -11.076 9.821 25.052 1.00 95.12 344 THR A CA 1
ATOM 2638 C C . THR A 1 344 ? -10.029 9.727 23.954 1.00 95.12 344 THR A C 1
ATOM 2640 O O . THR A 1 344 ? -9.076 10.504 23.935 1.00 95.12 344 THR A O 1
ATOM 2643 N N . ALA A 1 345 ? -10.230 8.777 23.043 1.00 94.94 345 ALA A N 1
ATOM 2644 C CA . ALA A 1 345 ? -9.489 8.651 21.799 1.00 94.94 345 ALA A CA 1
ATOM 2645 C C . ALA A 1 345 ? -10.212 9.441 20.703 1.00 94.94 345 ALA A C 1
ATOM 2647 O O . ALA A 1 345 ? -11.354 9.128 20.365 1.00 94.94 345 ALA A O 1
ATOM 2648 N N . THR A 1 346 ? -9.552 10.438 20.124 1.00 97.44 346 THR A N 1
ATOM 2649 C CA . THR A 1 346 ? -9.993 11.072 18.877 1.00 97.44 346 THR A CA 1
ATOM 2650 C C . THR A 1 346 ? -9.379 10.291 17.724 1.00 97.44 346 THR A C 1
ATOM 2652 O O . THR A 1 346 ? -8.160 10.290 17.564 1.00 97.44 346 THR A O 1
ATOM 2655 N N . VAL A 1 347 ? -10.202 9.607 16.932 1.00 98.19 347 VAL A N 1
ATOM 2656 C CA . VAL A 1 347 ? -9.751 8.713 15.858 1.00 98.19 347 VAL A CA 1
ATOM 2657 C C . VAL A 1 347 ? -10.230 9.242 14.514 1.00 98.19 347 VAL A C 1
ATOM 2659 O O . VAL A 1 347 ? -11.431 9.415 14.304 1.00 98.19 347 VAL A O 1
ATOM 2662 N N . GLN A 1 348 ? -9.301 9.453 13.584 1.00 98.50 348 GLN A N 1
ATOM 2663 C CA . GLN A 1 348 ? -9.619 9.698 12.180 1.00 98.50 348 GLN A CA 1
ATOM 2664 C C . GLN A 1 348 ? -9.766 8.352 11.465 1.00 98.50 348 GLN A C 1
ATOM 2666 O O . GLN A 1 348 ? -8.779 7.699 11.147 1.00 98.50 348 GLN A O 1
ATOM 2671 N N . VAL A 1 349 ? -11.000 7.912 11.251 1.00 98.56 349 VAL A N 1
ATOM 2672 C CA . VAL A 1 349 ? -11.348 6.636 10.613 1.00 98.56 349 VAL A CA 1
ATOM 2673 C C . VAL A 1 349 ? -11.505 6.840 9.114 1.00 98.56 349 VAL A C 1
ATOM 2675 O O . VAL A 1 349 ? -12.206 7.757 8.701 1.00 98.56 349 VAL A O 1
ATOM 2678 N N . GLN A 1 350 ? -10.928 5.957 8.303 1.00 98.50 350 GLN A N 1
ATOM 2679 C CA . GLN A 1 350 ? -11.197 5.868 6.869 1.00 98.50 350 GLN A CA 1
ATOM 2680 C C . GLN A 1 350 ? -11.963 4.582 6.533 1.00 98.50 350 GLN A C 1
ATOM 2682 O O . GLN A 1 350 ? -11.611 3.502 7.019 1.00 98.50 350 GLN A O 1
ATOM 2687 N N . ASN A 1 351 ? -12.966 4.684 5.655 1.00 98.44 351 ASN A N 1
ATOM 2688 C CA . ASN A 1 351 ? -13.570 3.515 5.014 1.00 98.44 351 ASN A CA 1
ATOM 2689 C C . ASN A 1 351 ? -12.669 3.032 3.866 1.00 98.44 351 ASN A C 1
ATOM 2691 O O . ASN A 1 351 ? -12.622 3.652 2.803 1.00 98.44 351 ASN A O 1
ATOM 2695 N N . THR A 1 352 ? -11.972 1.913 4.071 1.00 98.12 352 THR A N 1
ATOM 2696 C CA . THR A 1 352 ? -11.121 1.252 3.061 1.00 98.12 352 THR A CA 1
ATOM 2697 C C . THR A 1 352 ? -11.805 0.031 2.435 1.00 98.12 352 THR A C 1
ATOM 2699 O O . THR A 1 352 ? -11.184 -0.771 1.726 1.00 98.12 352 THR A O 1
ATOM 2702 N N . GLY A 1 353 ? -13.096 -0.152 2.715 1.00 97.69 353 GLY A N 1
ATOM 2703 C CA . GLY A 1 353 ? -13.943 -1.198 2.161 1.00 97.69 353 GLY A CA 1
ATOM 2704 C C . GLY A 1 353 ? -14.332 -0.945 0.706 1.00 97.69 353 GLY A C 1
ATOM 2705 O O . GLY A 1 353 ? -13.764 -0.094 0.017 1.00 97.69 353 GLY A O 1
ATOM 2706 N N . VAL A 1 354 ? -15.311 -1.715 0.233 1.00 97.31 354 VAL A N 1
ATOM 2707 C CA . VAL A 1 354 ? -15.827 -1.621 -1.149 1.00 97.31 354 VAL A CA 1
ATOM 2708 C C . VAL A 1 354 ? -17.236 -1.060 -1.269 1.00 97.31 354 VAL A C 1
ATOM 2710 O O . VAL A 1 354 ? -17.737 -0.893 -2.376 1.00 97.31 354 VAL A O 1
ATOM 2713 N N . SER A 1 355 ? -17.872 -0.754 -0.143 1.00 95.50 355 SER A N 1
ATOM 2714 C CA . SER A 1 355 ? -19.238 -0.247 -0.089 1.00 95.50 355 SER A CA 1
ATOM 2715 C C . SER A 1 355 ? -19.359 0.912 0.887 1.00 95.50 355 SER A C 1
ATOM 2717 O O . SER A 1 355 ? -18.600 1.013 1.856 1.00 95.50 355 SER A O 1
ATOM 2719 N N . ASP A 1 356 ? -20.359 1.753 0.653 1.00 95.62 356 ASP A N 1
ATOM 2720 C CA . ASP A 1 356 ? -20.710 2.842 1.553 1.00 95.62 356 ASP A CA 1
ATOM 2721 C C . ASP A 1 356 ? -21.181 2.303 2.908 1.00 95.62 356 ASP A C 1
ATOM 2723 O O . ASP A 1 356 ? -21.940 1.332 3.002 1.00 95.62 356 ASP A O 1
ATOM 2727 N N . TRP A 1 357 ? -20.760 2.967 3.978 1.00 95.94 357 TRP A N 1
ATOM 2728 C CA . TRP A 1 357 ? -21.252 2.702 5.323 1.00 95.94 357 TRP A CA 1
ATOM 2729 C C . TRP A 1 357 ? -22.499 3.533 5.587 1.00 95.94 357 TRP A C 1
ATOM 2731 O O . TRP A 1 357 ? -22.418 4.615 6.155 1.00 95.94 357 TRP A O 1
ATOM 2741 N N . GLY A 1 358 ? -23.661 3.062 5.141 1.00 92.25 358 GLY A N 1
ATOM 2742 C CA . GLY A 1 358 ? -24.934 3.739 5.404 1.00 92.25 358 GLY A CA 1
ATOM 2743 C C . GLY A 1 358 ? -25.348 3.722 6.883 1.00 92.25 358 GLY A C 1
ATOM 2744 O O . GLY A 1 358 ? -24.788 2.991 7.694 1.00 92.25 358 GLY A O 1
ATOM 2745 N N . CYS A 1 359 ? -26.373 4.510 7.214 1.00 83.62 359 CYS A N 1
ATOM 2746 C CA . CYS A 1 359 ? -27.002 4.565 8.543 1.00 83.62 359 CYS A CA 1
ATOM 2747 C C . CYS A 1 359 ? -28.463 4.065 8.515 1.00 83.62 359 CYS A C 1
ATOM 2749 O O . CYS A 1 359 ? -29.338 4.599 9.192 1.00 83.62 359 CYS A O 1
ATOM 2751 N N . GLY A 1 360 ? -28.736 3.097 7.636 1.00 84.81 360 GLY A N 1
ATOM 2752 C CA . GLY A 1 360 ? -30.069 2.544 7.400 1.00 84.81 360 GLY A CA 1
ATOM 2753 C C . GLY A 1 360 ? -30.356 1.330 8.283 1.00 84.81 360 GLY A C 1
ATOM 2754 O O . GLY A 1 360 ? -30.376 1.416 9.504 1.00 84.81 360 GLY A O 1
ATOM 2755 N N . SER A 1 361 ? -30.573 0.172 7.655 1.00 82.69 361 SER A N 1
ATOM 2756 C CA . SER A 1 361 ? -30.851 -1.097 8.348 1.00 82.69 361 SER A CA 1
ATOM 2757 C C . SER A 1 361 ? -29.669 -1.639 9.160 1.00 82.69 361 SER A C 1
ATOM 2759 O O . SER A 1 361 ? -29.867 -2.459 10.057 1.00 82.69 361 SER A O 1
ATOM 2761 N N . ALA A 1 362 ? -28.455 -1.189 8.848 1.00 89.06 362 ALA A N 1
ATOM 2762 C CA . ALA A 1 362 ? -27.247 -1.448 9.610 1.00 89.06 362 ALA A CA 1
ATOM 2763 C C . ALA A 1 362 ? -26.552 -0.122 9.940 1.00 89.06 362 ALA A C 1
ATOM 2765 O O . ALA A 1 362 ? -26.533 0.792 9.113 1.00 89.06 362 ALA A O 1
ATOM 2766 N N . THR A 1 363 ? -25.955 -0.059 11.127 1.00 94.38 363 THR A N 1
ATOM 2767 C CA . THR A 1 363 ? -25.170 1.079 11.613 1.00 94.38 363 THR A CA 1
ATOM 2768 C C . THR A 1 363 ? -23.723 0.647 11.779 1.00 94.38 363 THR A C 1
ATOM 2770 O O . THR A 1 363 ? -23.453 -0.414 12.340 1.00 94.38 363 THR A O 1
ATOM 2773 N N . TYR A 1 364 ? -22.785 1.473 11.334 1.00 97.44 364 TYR A N 1
ATOM 2774 C CA . TYR A 1 364 ? -21.358 1.223 11.515 1.00 97.44 364 TYR A CA 1
ATOM 2775 C C . TYR A 1 364 ? -20.846 2.024 12.704 1.00 97.44 364 TYR A C 1
ATOM 2777 O O . TYR A 1 364 ? -21.111 3.223 12.811 1.00 97.44 364 TYR A O 1
ATOM 2785 N N . VAL A 1 365 ? -20.136 1.361 13.614 1.00 97.62 365 VAL A N 1
ATOM 2786 C CA . VAL A 1 365 ? -19.629 1.980 14.842 1.00 97.62 365 VAL A CA 1
ATOM 2787 C C . VAL A 1 365 ? -18.154 1.669 15.040 1.00 97.62 365 VAL A C 1
ATOM 2789 O O . VAL A 1 365 ? -17.735 0.527 14.866 1.00 97.62 365 VAL A O 1
ATOM 2792 N N . LEU A 1 366 ? -17.377 2.666 15.454 1.00 98.56 366 LEU A N 1
ATOM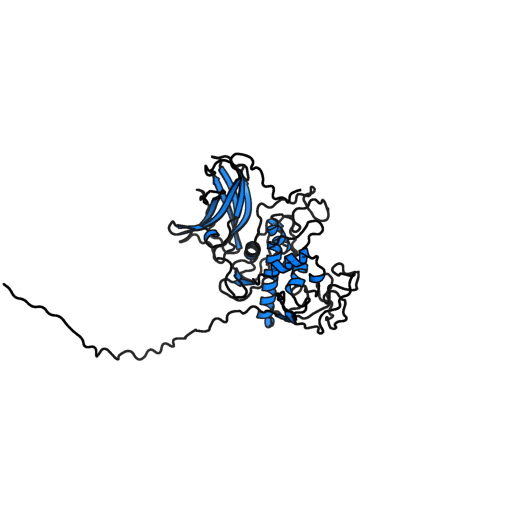 2793 C CA . LEU A 1 366 ? -16.060 2.451 16.038 1.00 98.56 366 LEU A CA 1
ATOM 2794 C C . LEU A 1 366 ? -16.241 2.102 17.519 1.00 98.56 366 LEU A C 1
ATOM 2796 O O . LEU A 1 366 ? -16.992 2.758 18.242 1.00 98.56 366 LEU A O 1
ATOM 2800 N N . SER A 1 367 ? -15.567 1.055 17.975 1.00 97.94 367 SER A N 1
ATOM 2801 C CA . SER A 1 367 ? -15.603 0.591 19.360 1.00 97.94 367 SER A CA 1
ATOM 2802 C C . SER A 1 367 ? -14.277 -0.098 19.692 1.00 97.94 367 SER A C 1
ATOM 2804 O O . SER A 1 367 ? -13.320 -0.021 18.920 1.00 97.94 367 SER A O 1
ATOM 2806 N N . TYR A 1 368 ? -14.187 -0.736 20.854 1.00 97.56 368 TYR A N 1
ATOM 2807 C CA . TYR A 1 368 ? -12.945 -1.339 21.318 1.00 97.56 368 TYR A CA 1
ATOM 2808 C C . TYR A 1 368 ? -13.171 -2.638 22.085 1.00 97.56 368 TYR A C 1
ATOM 2810 O O . TYR A 1 368 ? -14.270 -2.923 22.569 1.00 97.56 368 TYR A O 1
ATOM 2818 N N . ARG A 1 369 ? -12.103 -3.426 22.202 1.00 97.12 369 ARG A N 1
ATOM 2819 C CA . ARG A 1 369 ? -12.016 -4.599 23.072 1.00 97.12 369 ARG A CA 1
ATOM 2820 C C . ARG A 1 369 ? -10.741 -4.538 23.901 1.00 97.12 369 ARG A C 1
ATOM 2822 O O . ARG A 1 369 ? -9.702 -4.099 23.412 1.00 97.12 369 ARG A O 1
ATOM 2829 N N . TRP A 1 370 ? -10.824 -5.019 25.130 1.00 96.56 370 TRP A N 1
ATOM 2830 C CA . TRP A 1 370 ? -9.676 -5.298 25.977 1.00 96.56 370 TRP A CA 1
ATOM 2831 C C . TRP A 1 370 ? -9.204 -6.727 25.751 1.00 96.56 370 TRP A C 1
ATOM 2833 O O . TRP A 1 370 ? -10.016 -7.649 25.699 1.00 96.56 370 TRP A O 1
ATOM 2843 N N . ALA A 1 371 ? -7.894 -6.917 25.667 1.00 96.12 371 ALA A N 1
ATOM 2844 C CA . ALA A 1 371 ? -7.277 -8.228 25.565 1.00 96.12 371 ALA A CA 1
ATOM 2845 C C . ALA A 1 371 ? -6.064 -8.328 26.497 1.00 96.12 371 ALA A C 1
ATOM 2847 O O . ALA A 1 371 ? -5.307 -7.371 26.666 1.00 96.12 371 ALA A O 1
ATOM 2848 N N . LYS A 1 372 ? -5.880 -9.500 27.108 1.00 95.06 372 LYS A N 1
ATOM 2849 C CA . LYS A 1 372 ? -4.747 -9.834 27.980 1.00 95.06 372 LYS A CA 1
ATOM 2850 C C . LYS A 1 372 ? -4.451 -11.325 27.852 1.00 95.06 372 LYS A C 1
ATOM 2852 O O . LYS A 1 372 ? -5.374 -12.124 27.722 1.00 95.06 372 LYS A O 1
ATOM 2857 N N . SER A 1 373 ? -3.176 -11.709 27.899 1.00 93.00 373 SER A N 1
ATOM 2858 C CA . SER A 1 373 ? -2.795 -13.129 27.878 1.00 93.00 373 SER A CA 1
ATOM 2859 C C . SER A 1 373 ? -3.485 -13.898 29.012 1.00 93.00 373 SER A C 1
ATOM 2861 O O . SER A 1 373 ? -3.537 -13.412 30.141 1.00 93.00 373 SER A O 1
ATOM 2863 N N . GLY A 1 374 ? -4.029 -15.077 28.707 1.00 94.94 374 GLY A N 1
ATOM 2864 C CA . GLY A 1 374 ? -4.815 -15.882 29.651 1.00 94.94 374 GLY A CA 1
ATOM 2865 C C . GLY A 1 374 ? -6.285 -15.466 29.794 1.00 94.94 374 GLY A C 1
ATOM 2866 O O . GLY A 1 374 ? -7.023 -16.132 30.515 1.00 94.94 374 GLY A O 1
ATOM 2867 N N . HIS A 1 375 ? -6.731 -14.418 29.093 1.00 95.94 375 HIS A N 1
ATOM 2868 C CA . HIS A 1 375 ? -8.114 -13.942 29.110 1.00 95.94 375 HIS A CA 1
ATOM 2869 C C . HIS A 1 375 ? -8.695 -13.868 27.695 1.00 95.94 375 HIS A C 1
ATOM 2871 O O . HIS A 1 375 ? -7.985 -13.600 26.725 1.00 95.94 375 HIS A O 1
ATOM 2877 N N . ALA A 1 376 ? -10.002 -14.103 27.577 1.00 95.19 376 ALA A N 1
ATOM 2878 C CA . ALA A 1 376 ? -10.724 -13.855 26.335 1.00 95.19 376 ALA A CA 1
ATOM 2879 C C . ALA A 1 376 ? -10.864 -12.344 26.089 1.00 95.19 376 ALA A C 1
ATOM 2881 O O . ALA A 1 376 ? -10.991 -11.570 27.040 1.00 95.19 376 ALA A O 1
ATOM 2882 N N . ASP A 1 377 ? -10.886 -11.939 24.816 1.00 95.69 377 ASP A N 1
ATOM 2883 C CA . ASP A 1 377 ? -11.180 -10.557 24.433 1.00 95.69 377 ASP A CA 1
ATOM 2884 C C . ASP A 1 377 ? -12.534 -10.122 25.024 1.00 95.69 377 ASP A C 1
ATOM 2886 O O . ASP A 1 377 ? -13.556 -10.780 24.815 1.00 95.69 377 ASP A O 1
ATOM 2890 N N . LEU A 1 378 ? -12.554 -8.986 25.722 1.00 96.69 378 LEU A N 1
ATOM 2891 C CA . LEU A 1 378 ? -13.758 -8.421 26.326 1.00 96.69 378 LEU A CA 1
ATOM 2892 C C . LEU A 1 378 ? -14.134 -7.117 25.628 1.00 96.69 378 LEU A C 1
ATOM 2894 O O . LEU A 1 378 ? -13.329 -6.191 25.554 1.00 96.69 378 LEU A O 1
ATOM 2898 N N . ALA A 1 379 ? -15.361 -7.034 25.116 1.00 95.56 379 ALA A N 1
ATOM 2899 C CA . ALA A 1 379 ? -15.864 -5.815 24.492 1.00 95.56 379 ALA A CA 1
ATOM 2900 C C . ALA A 1 379 ? -15.981 -4.671 25.504 1.00 95.56 379 ALA A C 1
ATOM 2902 O O . ALA A 1 379 ? -16.477 -4.859 26.612 1.00 95.56 379 ALA A O 1
ATOM 2903 N N . GLY A 1 380 ? -15.532 -3.485 25.095 1.00 94.12 380 GLY A N 1
ATOM 2904 C CA . GLY A 1 380 ? -15.785 -2.251 25.820 1.00 94.12 380 GLY A CA 1
ATOM 2905 C C . GLY A 1 380 ? -17.252 -1.835 25.733 1.00 94.12 380 GLY A C 1
ATOM 2906 O O . GLY A 1 380 ? -17.975 -2.225 24.813 1.00 94.12 380 GLY A O 1
ATOM 2907 N N . ASN A 1 381 ? -17.677 -1.004 26.684 1.00 92.75 381 ASN A N 1
ATOM 2908 C CA . ASN A 1 381 ? -19.069 -0.564 26.785 1.00 92.75 381 ASN A CA 1
ATOM 2909 C C . ASN A 1 381 ? -19.410 0.579 25.819 1.00 92.75 381 ASN A C 1
ATOM 2911 O O . ASN A 1 381 ? -20.574 0.747 25.459 1.00 92.75 381 ASN A O 1
ATOM 2915 N N . ASN A 1 382 ? -18.413 1.354 25.378 1.00 96.62 382 ASN A N 1
ATOM 2916 C CA . ASN A 1 382 ? -18.653 2.516 24.525 1.00 96.62 382 ASN A CA 1
ATOM 2917 C C . ASN A 1 382 ? -18.426 2.219 23.042 1.00 96.62 382 ASN A C 1
ATOM 2919 O O . ASN A 1 382 ? -17.619 1.377 22.627 1.00 96.62 382 ASN A O 1
ATOM 2923 N N . GLN A 1 383 ? -19.143 2.980 22.226 1.00 96.69 383 GLN A N 1
ATOM 2924 C CA . GLN A 1 383 ? -19.020 2.987 20.780 1.00 96.69 383 GLN A CA 1
ATOM 2925 C C . GLN A 1 383 ? -19.486 4.334 20.229 1.00 96.69 383 GLN A C 1
ATOM 2927 O O . GLN A 1 383 ? -20.302 5.014 20.850 1.00 96.69 383 GLN A O 1
ATOM 2932 N N . VAL A 1 384 ? -18.996 4.697 19.049 1.00 97.56 384 VAL A N 1
ATOM 2933 C CA . VAL A 1 384 ? -19.357 5.934 18.351 1.00 97.56 384 VAL A CA 1
ATOM 2934 C C . VAL A 1 384 ? -19.697 5.625 16.897 1.00 97.56 384 VAL A C 1
ATOM 2936 O O . VAL A 1 384 ? -19.062 4.775 16.276 1.00 97.56 384 VAL A O 1
ATOM 2939 N N . SER A 1 385 ? -20.728 6.275 16.356 1.00 96.62 385 SER A N 1
ATOM 2940 C CA . SER A 1 385 ? -21.161 6.061 14.970 1.00 96.62 385 SER A CA 1
ATOM 2941 C C . SER A 1 385 ? -20.126 6.588 13.973 1.00 96.62 385 SER A C 1
ATOM 2943 O O . SER A 1 385 ? -19.611 7.691 14.137 1.00 96.62 385 SER A O 1
ATOM 2945 N N . VAL A 1 386 ? -19.861 5.809 12.924 1.00 96.56 386 VAL A N 1
ATOM 2946 C CA . VAL A 1 386 ? -19.025 6.166 11.763 1.00 96.56 386 VAL A CA 1
ATOM 2947 C C . VAL A 1 386 ? -19.822 5.985 10.466 1.00 96.56 386 VAL A C 1
ATOM 2949 O O . VAL A 1 386 ? -19.362 5.391 9.500 1.00 96.56 386 VAL A O 1
ATOM 2952 N N . CYS A 1 387 ? -21.068 6.453 10.456 1.00 92.69 387 CYS A N 1
ATOM 2953 C CA . CYS A 1 387 ? -21.962 6.365 9.303 1.00 92.69 387 CYS A CA 1
ATOM 2954 C C . CYS A 1 387 ? -21.703 7.408 8.209 1.00 92.69 387 CYS A C 1
ATOM 2956 O O . CYS A 1 387 ? -21.154 8.478 8.449 1.00 92.69 387 CYS A O 1
ATOM 2958 N N . ASN A 1 388 ? -22.270 7.128 7.036 1.00 94.75 388 ASN A N 1
ATOM 2959 C CA . ASN A 1 388 ? -22.257 7.926 5.814 1.00 94.75 388 ASN A CA 1
ATOM 2960 C C . ASN A 1 388 ? -20.848 8.124 5.239 1.00 94.75 388 ASN A C 1
ATOM 2962 O O . ASN A 1 388 ? -20.539 9.161 4.655 1.00 94.75 388 ASN A O 1
ATOM 2966 N N . LEU A 1 389 ? -19.993 7.109 5.390 1.00 96.44 389 LEU A N 1
ATOM 2967 C CA . LEU A 1 389 ? -18.649 7.094 4.818 1.00 96.44 389 LEU A CA 1
ATOM 2968 C C . LEU A 1 389 ? -18.640 6.246 3.548 1.00 96.44 389 LEU A C 1
ATOM 2970 O O . LEU A 1 389 ? -18.742 5.020 3.613 1.00 96.44 389 LEU A O 1
ATOM 2974 N N . ALA A 1 390 ? -18.466 6.891 2.399 1.00 96.69 390 ALA A N 1
ATOM 2975 C CA . ALA A 1 390 ? -18.147 6.204 1.151 1.00 96.69 390 ALA A CA 1
ATOM 2976 C C . ALA A 1 390 ? -16.697 5.673 1.159 1.00 96.69 390 ALA A C 1
ATOM 2978 O O . ALA A 1 390 ? -15.865 6.214 1.895 1.00 96.69 390 ALA A O 1
ATOM 2979 N N . PRO A 1 391 ? -16.344 4.668 0.333 1.00 97.31 391 PRO A N 1
ATOM 2980 C CA . PRO A 1 391 ? -14.964 4.216 0.185 1.00 97.31 391 PRO A CA 1
ATOM 2981 C C . PRO A 1 391 ? -14.011 5.370 -0.140 1.00 97.31 391 PRO A C 1
ATOM 2983 O O . PRO A 1 391 ? -14.261 6.144 -1.074 1.00 97.31 391 PRO A O 1
ATOM 2986 N N . GLY A 1 392 ? -12.928 5.459 0.634 1.00 96.56 392 GLY A N 1
ATOM 2987 C CA . GLY A 1 392 ? -11.925 6.523 0.590 1.00 96.56 392 GLY A CA 1
ATOM 2988 C C . GLY A 1 392 ? -12.169 7.673 1.565 1.00 96.56 392 GLY A C 1
ATOM 2989 O O . GLY A 1 392 ? -11.204 8.312 1.985 1.00 96.56 392 GLY A O 1
ATOM 2990 N N . ASN A 1 393 ? -13.423 7.911 1.961 1.00 97.50 393 ASN A N 1
ATOM 2991 C CA . ASN A 1 393 ? -13.775 9.023 2.838 1.00 97.50 393 ASN A CA 1
ATOM 2992 C C . ASN A 1 393 ? -13.396 8.737 4.291 1.00 97.50 393 ASN A C 1
ATOM 2994 O O . ASN A 1 393 ? -13.314 7.587 4.737 1.00 97.50 393 ASN A O 1
ATOM 2998 N N . THR A 1 394 ? -13.224 9.824 5.038 1.00 97.81 394 THR A N 1
ATOM 2999 C CA . THR A 1 394 ? -12.812 9.800 6.438 1.00 97.81 394 THR A CA 1
ATOM 3000 C C . THR A 1 394 ? -13.828 10.476 7.346 1.00 97.81 394 THR A C 1
ATOM 3002 O O . THR A 1 394 ? -14.474 11.438 6.935 1.00 97.81 394 THR A O 1
ATOM 3005 N N . ALA A 1 395 ? -13.889 10.055 8.605 1.00 97.62 395 ALA A N 1
ATOM 3006 C CA . ALA A 1 395 ? -14.553 10.781 9.681 1.00 97.62 395 ALA A CA 1
ATOM 3007 C C . ALA A 1 395 ? -13.661 10.829 10.921 1.00 97.62 395 ALA A C 1
ATOM 3009 O O . ALA A 1 395 ? -12.985 9.856 11.244 1.00 97.62 395 ALA A O 1
ATOM 3010 N N . THR A 1 396 ? -13.692 11.952 11.633 1.00 98.12 396 THR A N 1
ATOM 3011 C CA . THR A 1 396 ? -13.028 12.092 12.931 1.00 98.12 396 THR A CA 1
ATOM 3012 C C . THR A 1 396 ? -14.064 11.922 14.029 1.00 98.12 396 THR A C 1
ATOM 3014 O O . THR A 1 396 ? -15.050 12.657 14.066 1.00 98.12 396 THR A O 1
ATOM 3017 N N . VAL A 1 397 ? -13.855 10.945 14.908 1.00 98.31 397 VAL A N 1
ATOM 3018 C CA . VAL A 1 397 ? -14.801 10.582 15.968 1.00 98.31 397 VAL A CA 1
ATOM 3019 C C . VAL A 1 397 ? -14.116 10.495 17.323 1.00 98.31 397 VAL A C 1
ATOM 3021 O O . VAL A 1 397 ? -12.945 10.138 17.414 1.00 98.31 397 VAL A O 1
ATOM 3024 N N . ASN A 1 398 ? -14.872 10.782 18.381 1.00 97.94 398 ASN A N 1
ATOM 3025 C CA . ASN A 1 398 ? -14.404 10.696 19.760 1.00 97.94 398 ASN A CA 1
ATOM 3026 C C . ASN A 1 398 ? -14.957 9.422 20.402 1.00 97.94 398 ASN A C 1
ATOM 3028 O O . ASN A 1 398 ? -16.169 9.280 20.560 1.00 97.94 398 ASN A O 1
ATOM 3032 N N . LEU A 1 399 ? -14.071 8.498 20.765 1.00 97.75 399 LEU A N 1
ATOM 3033 C CA . LEU A 1 399 ? -14.400 7.251 21.441 1.00 97.75 399 LEU A CA 1
ATOM 3034 C C . LEU A 1 399 ? -13.906 7.304 22.887 1.00 97.75 399 LEU A C 1
ATOM 3036 O O . LEU A 1 399 ? -12.706 7.385 23.145 1.00 97.75 399 LEU A O 1
ATOM 3040 N N . THR A 1 400 ? -14.827 7.220 23.840 1.00 96.69 400 THR A N 1
ATOM 3041 C CA . THR A 1 400 ? -14.477 7.105 25.258 1.00 96.69 400 THR A CA 1
ATOM 3042 C C . THR A 1 400 ? -14.009 5.687 25.571 1.00 96.69 400 THR A C 1
ATOM 3044 O O . THR A 1 400 ? -14.733 4.723 25.328 1.00 96.69 400 THR A O 1
ATOM 3047 N N . ILE A 1 401 ? -12.817 5.559 26.148 1.00 94.25 401 ILE A N 1
ATOM 3048 C CA . ILE A 1 401 ? -12.279 4.301 26.665 1.00 94.25 401 ILE A CA 1
ATOM 3049 C C . ILE A 1 401 ? -12.339 4.375 28.184 1.00 94.25 401 ILE A C 1
ATOM 3051 O O . ILE A 1 401 ? -11.715 5.245 28.789 1.00 94.25 401 ILE A O 1
ATOM 3055 N N . ASN A 1 402 ? -13.095 3.479 28.802 1.00 90.44 402 ASN A N 1
ATOM 3056 C CA . ASN A 1 402 ? -13.210 3.376 30.252 1.00 90.44 402 ASN A CA 1
ATOM 3057 C C . ASN A 1 402 ? -13.018 1.941 30.735 1.00 90.44 402 ASN A C 1
ATOM 3059 O O . ASN A 1 402 ? -13.117 0.988 29.952 1.00 90.44 402 ASN A O 1
ATOM 3063 N N . ASP A 1 403 ? -12.776 1.854 32.044 1.00 83.50 403 ASP A N 1
ATOM 3064 C CA . ASP A 1 403 ? -12.867 0.652 32.865 1.00 83.50 403 ASP A CA 1
ATOM 3065 C C . ASP A 1 403 ? -12.075 -0.521 32.289 1.00 83.50 403 ASP A C 1
ATOM 3067 O O . ASP A 1 403 ? -12.618 -1.442 31.669 1.00 83.50 403 ASP A O 1
ATOM 3071 N N . ALA A 1 404 ? -10.758 -0.486 32.515 1.00 90.94 404 ALA A N 1
ATOM 3072 C CA . ALA A 1 404 ? -9.927 -1.662 32.311 1.00 90.94 404 ALA A CA 1
ATOM 3073 C C . ALA A 1 404 ? -10.546 -2.862 33.065 1.00 90.94 404 ALA A C 1
ATOM 3075 O O . ALA A 1 404 ? -10.975 -2.705 34.213 1.00 90.94 404 ALA A O 1
ATOM 3076 N N . PRO A 1 405 ? -10.636 -4.054 32.449 1.00 94.25 405 PRO A N 1
ATOM 3077 C CA . PRO A 1 405 ? -11.213 -5.214 33.106 1.00 94.25 405 PRO A CA 1
ATOM 3078 C C . PRO A 1 405 ? -10.364 -5.626 34.303 1.00 94.25 405 PRO A C 1
ATOM 3080 O O . PRO A 1 405 ? -9.133 -5.619 34.204 1.00 94.25 405 PRO A O 1
ATOM 3083 N N . ALA A 1 406 ? -11.030 -6.079 35.371 1.00 93.69 406 ALA A N 1
ATOM 3084 C CA . ALA A 1 406 ? -10.434 -6.533 36.629 1.00 93.69 406 ALA A CA 1
ATOM 3085 C C . ALA A 1 406 ? -9.655 -7.863 36.494 1.00 93.69 406 ALA A C 1
ATOM 3087 O O . ALA A 1 406 ? -9.926 -8.848 37.177 1.00 93.69 406 ALA A O 1
ATOM 3088 N N . TRP A 1 407 ? -8.675 -7.896 35.592 1.00 94.75 407 TRP A N 1
ATOM 3089 C CA . TRP A 1 407 ? -7.731 -8.994 35.365 1.00 94.75 407 TRP A CA 1
ATOM 3090 C C . TRP A 1 407 ? -6.377 -8.731 36.049 1.00 94.75 407 TRP A C 1
ATOM 3092 O O . TRP A 1 407 ? -5.382 -9.397 35.752 1.00 94.75 407 TRP A O 1
ATOM 3102 N N . GLY A 1 408 ? -6.328 -7.746 36.952 1.00 92.19 408 GLY A N 1
ATOM 3103 C CA . GLY A 1 408 ? -5.129 -7.306 37.668 1.00 92.19 408 GLY A CA 1
ATOM 3104 C C . GLY A 1 408 ? -4.199 -6.426 36.829 1.00 92.19 408 GLY A C 1
ATOM 3105 O O . GLY A 1 408 ? -4.397 -6.244 35.632 1.00 92.19 408 GLY A O 1
ATOM 3106 N N . SER A 1 409 ? -3.137 -5.908 37.437 1.00 92.00 409 SER A N 1
ATOM 3107 C CA . SER A 1 409 ? -2.197 -4.998 36.771 1.00 92.00 409 SER A CA 1
ATOM 3108 C C . SER A 1 409 ? -1.414 -5.645 35.613 1.00 92.00 409 SER A C 1
ATOM 3110 O O . SER A 1 409 ? -1.406 -6.871 35.425 1.00 92.00 409 SER A O 1
ATOM 3112 N N . GLY A 1 410 ? -0.743 -4.810 34.813 1.00 90.62 410 GLY A N 1
ATOM 3113 C CA . GLY A 1 410 ? 0.225 -5.236 33.798 1.00 90.62 410 GLY A CA 1
ATOM 3114 C C . GLY A 1 410 ? -0.133 -4.836 32.368 1.00 90.62 410 GLY A C 1
ATOM 3115 O O . GLY A 1 410 ? -0.836 -3.858 32.144 1.00 90.62 410 GLY A O 1
ATOM 3116 N N . ALA A 1 411 ? 0.399 -5.577 31.393 1.00 90.56 411 ALA A N 1
ATOM 3117 C CA . ALA A 1 411 ? 0.233 -5.280 29.972 1.00 90.56 411 ALA A CA 1
ATOM 3118 C C . ALA A 1 411 ? -1.107 -5.789 29.424 1.00 90.56 411 ALA A C 1
ATOM 3120 O O . ALA A 1 411 ? -1.477 -6.947 29.632 1.00 90.56 411 ALA A O 1
ATOM 3121 N N . TYR A 1 412 ? -1.796 -4.914 28.701 1.00 93.00 412 TYR A N 1
ATOM 3122 C CA . TYR A 1 412 ? -3.046 -5.151 27.993 1.00 93.00 412 TYR A CA 1
ATOM 3123 C C . TYR A 1 412 ? -2.889 -4.703 26.537 1.00 93.00 412 TYR A C 1
ATOM 3125 O O . TYR A 1 412 ? -2.056 -3.857 26.206 1.00 93.00 412 TYR A O 1
ATOM 3133 N N . LEU A 1 413 ? -3.742 -5.244 25.674 1.00 93.06 413 LEU A N 1
ATOM 3134 C CA . LEU A 1 413 ? -3.984 -4.728 24.337 1.00 93.06 413 LEU A CA 1
ATOM 3135 C C . LEU A 1 413 ? -5.371 -4.095 24.298 1.00 93.06 413 LEU A C 1
ATOM 3137 O O . LEU A 1 413 ? -6.370 -4.734 24.636 1.00 93.06 413 LEU A O 1
ATOM 3141 N N . LEU A 1 414 ? -5.426 -2.846 23.856 1.00 94.19 414 LEU A N 1
ATOM 3142 C CA . LEU A 1 414 ? -6.655 -2.184 23.464 1.00 94.19 414 LEU A CA 1
ATOM 3143 C C . LEU A 1 414 ? -6.820 -2.339 21.954 1.00 94.19 414 LEU A C 1
ATOM 3145 O O . LEU A 1 414 ? -6.069 -1.756 21.178 1.00 94.19 414 LEU A O 1
ATOM 3149 N N . LYS A 1 415 ? -7.803 -3.134 21.542 1.00 97.06 415 LYS A N 1
ATOM 3150 C CA . LYS A 1 415 ? -8.105 -3.397 20.134 1.00 97.06 415 LYS A CA 1
ATOM 3151 C C . LYS A 1 415 ? -9.220 -2.469 19.682 1.00 97.06 415 LYS A C 1
ATOM 3153 O O . LYS A 1 415 ? -10.384 -2.736 19.979 1.00 97.06 415 LYS A O 1
ATOM 3158 N N . LEU A 1 416 ? -8.883 -1.389 18.984 1.00 98.25 416 LEU A N 1
ATOM 3159 C CA . LEU A 1 416 ? -9.869 -0.552 18.304 1.00 98.25 416 LEU A CA 1
ATOM 3160 C C . LEU A 1 416 ? -10.358 -1.282 17.055 1.00 98.25 416 LEU A C 1
ATOM 3162 O O . LEU A 1 416 ? -9.555 -1.873 16.334 1.00 98.25 416 LEU A O 1
ATOM 3166 N N . ASP A 1 417 ? -11.659 -1.263 16.791 1.00 98.50 417 ASP A N 1
ATOM 3167 C CA . ASP A 1 417 ? -12.215 -1.890 15.594 1.00 98.50 417 ASP A CA 1
ATOM 3168 C C . ASP A 1 417 ? -13.555 -1.267 15.195 1.00 98.50 417 ASP A C 1
ATOM 3170 O O . ASP A 1 417 ? -14.303 -0.757 16.038 1.00 98.50 417 ASP A O 1
ATOM 3174 N N . VAL A 1 418 ? -13.862 -1.324 13.901 1.00 98.44 418 VAL A N 1
ATOM 3175 C CA . VAL A 1 418 ? -15.182 -0.976 13.378 1.00 98.44 418 VAL A CA 1
ATOM 3176 C C . VAL A 1 418 ? -16.050 -2.230 13.381 1.00 98.44 418 VAL A C 1
ATOM 3178 O O . VAL A 1 418 ? -15.598 -3.334 13.074 1.00 98.44 418 VAL A O 1
ATOM 3181 N N . ALA A 1 419 ? -17.314 -2.069 13.753 1.00 97.31 419 ALA A N 1
ATOM 3182 C CA . ALA A 1 419 ? -18.304 -3.129 13.711 1.00 97.31 419 ALA A CA 1
ATOM 3183 C C . ALA A 1 419 ? -19.561 -2.674 12.976 1.00 97.31 419 ALA A C 1
ATOM 3185 O O . ALA A 1 419 ? -20.011 -1.535 13.127 1.00 97.31 419 ALA A O 1
ATOM 3186 N N . ARG A 1 420 ? -20.166 -3.604 12.239 1.00 96.31 420 ARG A N 1
ATOM 3187 C CA . ARG A 1 420 ? -21.522 -3.463 11.720 1.00 96.31 420 ARG A CA 1
ATOM 3188 C C . ARG A 1 420 ? -22.512 -3.924 12.783 1.00 96.31 420 ARG A C 1
ATOM 3190 O O . ARG A 1 420 ? -22.426 -5.050 13.269 1.00 96.31 420 ARG A O 1
ATOM 3197 N N . VAL A 1 421 ? -23.463 -3.065 13.128 1.00 95.25 421 VAL A N 1
ATOM 3198 C CA . VAL A 1 421 ? -24.566 -3.355 14.047 1.00 95.25 421 VAL A CA 1
ATOM 3199 C C . VAL A 1 421 ? -25.852 -3.468 13.241 1.00 95.25 421 VAL A C 1
ATOM 3201 O O . VAL A 1 421 ? -26.286 -2.496 12.628 1.00 95.25 421 VAL A O 1
ATOM 3204 N N . GLN A 1 422 ? -26.463 -4.649 13.230 1.00 93.81 422 GLN A N 1
ATOM 3205 C CA . GLN A 1 422 ? -27.691 -4.927 12.486 1.00 93.81 422 GLN A CA 1
ATOM 3206 C C . GLN A 1 422 ? -28.609 -5.828 13.311 1.00 93.81 422 GLN A C 1
ATOM 3208 O O . GLN A 1 422 ? -28.187 -6.881 13.785 1.00 93.81 422 GLN A O 1
ATOM 3213 N N . SER A 1 423 ? -29.867 -5.414 13.490 1.00 90.25 423 SER A N 1
ATOM 3214 C CA . SER A 1 423 ? -30.885 -6.166 14.246 1.00 90.25 423 SER A CA 1
ATOM 3215 C C . SER A 1 423 ? -30.411 -6.645 15.631 1.00 90.25 423 SER A C 1
ATOM 3217 O O . SER A 1 423 ? -30.677 -7.773 16.033 1.00 90.25 423 SER A O 1
ATOM 3219 N N . GLY A 1 424 ? -29.659 -5.801 16.348 1.00 84.56 424 GLY A N 1
ATOM 3220 C CA . GLY A 1 424 ? -29.108 -6.118 17.672 1.00 84.56 424 GLY A CA 1
ATOM 3221 C C . GLY A 1 424 ? -27.843 -6.987 17.668 1.00 84.56 424 GLY A C 1
ATOM 3222 O O . GLY A 1 424 ? -27.233 -7.160 18.718 1.00 84.56 424 GLY A O 1
ATOM 3223 N N . SER A 1 425 ? -27.404 -7.488 16.509 1.00 92.62 425 SER A N 1
ATOM 3224 C CA . SER A 1 425 ? -26.135 -8.205 16.361 1.00 92.62 425 SER A CA 1
ATOM 3225 C C . SER A 1 425 ? -25.002 -7.243 16.011 1.00 92.62 425 SER A C 1
ATOM 3227 O O . SER A 1 425 ? -25.170 -6.382 15.147 1.00 92.62 425 SER A O 1
ATOM 3229 N N . LYS A 1 426 ? -23.846 -7.398 16.665 1.00 94.69 426 LYS A N 1
ATOM 3230 C CA . LYS A 1 426 ? -22.620 -6.632 16.400 1.00 94.69 426 LYS A CA 1
ATOM 3231 C C . LYS A 1 426 ? -21.571 -7.554 15.783 1.00 94.69 426 LYS A C 1
ATOM 3233 O O . LYS A 1 426 ? -21.055 -8.445 16.453 1.00 94.69 426 LYS A O 1
ATOM 3238 N N . THR A 1 427 ? -21.239 -7.316 14.519 1.00 96.31 427 THR A N 1
ATOM 3239 C CA . THR A 1 427 ? -20.213 -8.056 13.779 1.00 96.31 427 THR A CA 1
ATOM 3240 C C . THR A 1 427 ? -18.995 -7.167 13.581 1.00 96.31 427 THR A C 1
ATOM 3242 O O . THR A 1 427 ? -19.061 -6.147 12.899 1.00 96.31 427 THR A O 1
ATOM 3245 N N . TRP A 1 428 ? -17.882 -7.541 14.202 1.00 97.69 428 TRP A N 1
ATOM 3246 C CA . TRP A 1 428 ? -16.610 -6.829 14.090 1.00 97.69 428 TRP A CA 1
ATOM 3247 C C . TRP A 1 428 ? -15.968 -7.075 12.728 1.00 97.69 428 TRP A C 1
ATOM 3249 O O . TRP A 1 428 ? -15.960 -8.216 12.263 1.00 97.69 428 TRP A O 1
ATOM 3259 N N . PHE A 1 429 ? -15.359 -6.063 12.118 1.00 98.06 429 PHE A N 1
ATOM 3260 C CA . PHE A 1 429 ? -14.663 -6.248 10.841 1.00 98.06 429 PHE A CA 1
ATOM 3261 C C . PHE A 1 429 ? -13.501 -7.245 10.983 1.00 98.06 429 PHE A C 1
ATOM 3263 O O . PHE A 1 429 ? -13.271 -8.066 10.093 1.00 98.06 429 PHE A O 1
ATOM 3270 N N . SER A 1 430 ? -12.868 -7.296 12.161 1.00 97.62 430 SER A N 1
ATOM 3271 C CA . SER A 1 430 ? -11.877 -8.328 12.502 1.00 97.62 430 SER A CA 1
ATOM 3272 C C . SER A 1 430 ? -12.400 -9.751 12.568 1.00 97.62 430 SER A C 1
ATOM 3274 O O . SER A 1 430 ? -11.642 -10.674 12.278 1.00 97.62 430 SER A O 1
ATOM 3276 N N . SER A 1 431 ? -13.688 -9.961 12.843 1.00 96.31 431 SER A N 1
ATOM 3277 C CA . SER A 1 431 ? -14.283 -11.298 12.720 1.00 96.31 431 SER A CA 1
ATOM 3278 C C . SER A 1 431 ? -14.440 -11.742 11.259 1.00 96.31 431 SER A C 1
ATOM 3280 O O . SER A 1 431 ? -14.461 -12.937 10.986 1.00 96.31 431 SER A O 1
ATOM 3282 N N . GLY A 1 432 ? -14.483 -10.788 10.321 1.00 94.62 432 GLY A N 1
ATOM 3283 C CA . GLY A 1 432 ? -14.485 -11.025 8.875 1.00 94.62 432 GLY A CA 1
ATOM 3284 C C . GLY A 1 432 ? -13.089 -11.096 8.246 1.00 94.62 432 GLY A C 1
ATOM 3285 O O . GLY A 1 432 ? -12.982 -11.152 7.024 1.00 94.62 432 GLY A O 1
ATOM 3286 N N . GLY A 1 433 ? -12.022 -11.072 9.054 1.00 96.06 433 GLY A N 1
ATOM 3287 C CA . GLY A 1 433 ? -10.638 -11.182 8.588 1.00 96.06 433 GLY A CA 1
ATOM 3288 C C . GLY A 1 433 ? -9.917 -9.854 8.333 1.00 96.06 433 GLY A C 1
ATOM 3289 O O . GLY A 1 433 ? -8.764 -9.881 7.907 1.00 96.06 433 GLY A O 1
ATOM 3290 N N . TRP A 1 434 ? -10.534 -8.694 8.603 1.00 97.94 434 TRP A N 1
ATOM 3291 C CA . TRP A 1 434 ? -9.831 -7.407 8.528 1.00 97.94 434 TRP A CA 1
ATOM 3292 C C . TRP A 1 434 ? -9.268 -6.986 9.891 1.00 97.94 434 TRP A C 1
ATOM 3294 O O . TRP A 1 434 ? -10.041 -6.768 10.814 1.00 97.94 434 TRP A O 1
ATOM 3304 N N . PRO A 1 435 ? -7.950 -6.826 10.069 1.00 96.75 435 PRO A N 1
ATOM 3305 C CA . PRO A 1 435 ? -7.367 -6.687 11.403 1.00 96.75 435 PRO A CA 1
ATOM 3306 C C . PRO A 1 435 ? -7.885 -5.456 12.172 1.00 96.75 435 PRO A C 1
ATOM 3308 O O . PRO A 1 435 ? -8.066 -4.386 11.584 1.00 96.75 435 PRO A O 1
ATOM 3311 N N . SER A 1 436 ? -8.034 -5.590 13.496 1.00 97.50 436 SER A N 1
ATOM 3312 C CA . SER A 1 436 ? -8.221 -4.464 14.425 1.00 97.50 436 SER A CA 1
ATOM 3313 C C . SER A 1 436 ? -6.949 -3.621 14.544 1.00 97.50 436 SER A C 1
ATOM 3315 O O . SER A 1 436 ? -5.862 -4.051 14.145 1.00 97.50 436 SER A O 1
ATOM 3317 N N . TYR A 1 437 ? -7.070 -2.397 15.055 1.00 97.38 437 TYR A N 1
ATOM 3318 C CA . TYR A 1 437 ? -5.912 -1.579 15.401 1.00 97.38 437 TYR A CA 1
ATOM 3319 C C . TYR A 1 437 ? -5.575 -1.759 16.880 1.00 97.38 437 TYR A C 1
ATOM 3321 O O . TYR A 1 437 ? -6.334 -1.337 17.754 1.00 97.38 437 TYR A O 1
ATOM 3329 N N . ASP A 1 438 ? -4.449 -2.410 17.143 1.00 94.62 438 ASP A N 1
ATOM 3330 C CA . ASP A 1 438 ? -4.071 -2.864 18.476 1.00 94.62 438 ASP A CA 1
ATOM 3331 C C . ASP A 1 438 ? -3.084 -1.880 19.116 1.00 94.62 438 ASP A C 1
ATOM 3333 O O . ASP A 1 438 ? -2.074 -1.506 18.521 1.00 94.62 438 ASP A O 1
ATOM 3337 N N . ILE A 1 439 ? -3.379 -1.468 20.348 1.00 90.94 439 ILE A N 1
ATOM 3338 C CA . ILE A 1 439 ? -2.610 -0.481 21.109 1.00 90.94 439 ILE A CA 1
ATOM 3339 C C . ILE A 1 439 ? -2.152 -1.128 22.412 1.00 90.94 439 ILE A C 1
ATOM 3341 O O . ILE A 1 439 ? -2.968 -1.620 23.191 1.00 90.94 439 ILE A O 1
ATOM 3345 N N . ASN A 1 440 ? -0.844 -1.121 22.663 1.00 88.75 440 ASN A N 1
ATOM 3346 C CA . ASN A 1 440 ? -0.287 -1.604 23.924 1.00 88.75 440 ASN A CA 1
ATOM 3347 C C . ASN A 1 440 ? -0.575 -0.599 25.043 1.00 88.75 440 ASN A C 1
ATOM 3349 O O . ASN A 1 440 ? -0.227 0.574 24.925 1.00 88.75 440 ASN A O 1
ATOM 3353 N N . ILE A 1 441 ? -1.180 -1.062 26.137 1.00 87.62 441 ILE A N 1
ATOM 3354 C CA . ILE A 1 441 ? -1.519 -0.236 27.300 1.00 87.62 441 ILE A CA 1
ATOM 3355 C C . ILE A 1 441 ? -1.081 -0.948 28.580 1.00 87.62 441 ILE A C 1
ATOM 3357 O O . ILE A 1 441 ? -1.222 -2.162 28.707 1.00 87.62 441 ILE A O 1
ATOM 3361 N N . CYS A 1 442 ? -0.567 -0.192 29.548 1.00 89.19 442 CYS A N 1
ATOM 3362 C CA . CYS A 1 442 ? -0.287 -0.690 30.891 1.00 89.19 442 CYS A CA 1
ATOM 3363 C C . CYS A 1 442 ? -1.412 -0.304 31.841 1.00 89.19 442 CYS A C 1
ATOM 3365 O O . CYS A 1 442 ? -1.819 0.855 31.864 1.00 89.19 442 CYS A O 1
ATOM 3367 N N . VAL A 1 443 ? -1.896 -1.267 32.618 1.00 91.38 443 VAL A N 1
ATOM 3368 C CA . VAL A 1 443 ? -2.945 -1.066 33.617 1.00 91.38 443 VAL A CA 1
ATOM 3369 C C . VAL A 1 443 ? -2.345 -1.110 35.024 1.00 91.38 443 VAL A C 1
ATOM 3371 O O . VAL A 1 443 ? -1.590 -2.035 35.338 1.00 91.38 443 VAL A O 1
ATOM 3374 N N . ASP A 1 444 ? -2.700 -0.125 35.856 1.00 90.31 444 ASP A N 1
ATOM 3375 C CA . ASP A 1 444 ? -2.241 0.085 37.241 1.00 90.31 444 ASP A CA 1
ATOM 3376 C C . ASP A 1 444 ? -0.712 0.138 37.396 1.00 90.31 444 ASP A C 1
ATOM 3378 O O . ASP A 1 444 ? -0.106 -0.578 38.199 1.00 90.31 444 ASP A O 1
ATOM 3382 N N . GLY A 1 445 ? -0.076 1.004 36.609 1.00 82.56 445 GLY A N 1
ATOM 3383 C CA . GLY A 1 445 ? 1.356 1.290 36.691 1.00 82.56 445 GLY A CA 1
ATOM 3384 C C . GLY A 1 445 ? 2.134 0.895 35.441 1.00 82.56 445 GLY A C 1
ATOM 3385 O O . GLY A 1 445 ? 1.576 0.490 34.423 1.00 82.56 445 GLY A O 1
ATOM 3386 N N . SER A 1 446 ? 3.454 1.063 35.498 1.00 76.94 446 SER A N 1
ATOM 3387 C CA . SER A 1 446 ? 4.340 0.790 34.369 1.00 76.94 446 SER A CA 1
ATOM 3388 C C . SER A 1 446 ? 4.372 -0.707 34.064 1.00 76.94 446 SER A C 1
ATOM 3390 O O . SER A 1 446 ? 4.678 -1.519 34.941 1.00 76.94 446 SER A O 1
ATOM 3392 N N . CYS A 1 447 ? 4.149 -1.098 32.809 1.00 68.88 447 CYS A N 1
ATOM 3393 C CA . CYS A 1 447 ? 4.561 -2.431 32.386 1.00 68.88 447 CYS A CA 1
ATOM 3394 C C . CYS A 1 447 ? 6.076 -2.539 32.593 1.00 68.88 447 CYS A C 1
ATOM 3396 O O . CYS A 1 447 ? 6.812 -1.601 32.274 1.00 68.88 447 CYS A O 1
ATOM 3398 N N . LYS A 1 448 ? 6.575 -3.700 33.033 1.00 51.66 448 LYS A N 1
ATOM 3399 C CA . LYS A 1 448 ? 7.945 -4.082 32.676 1.00 51.66 448 LYS A CA 1
ATOM 3400 C C . LYS A 1 448 ? 7.948 -4.158 31.157 1.00 51.66 448 LYS A C 1
ATOM 3402 O O . LYS A 1 448 ? 7.440 -5.130 30.605 1.00 51.66 448 LYS A O 1
ATOM 3407 N N . ALA A 1 449 ? 8.370 -3.089 30.493 1.00 40.94 449 ALA A N 1
ATOM 3408 C CA . ALA A 1 449 ? 8.374 -3.045 29.049 1.00 40.94 449 ALA A CA 1
ATOM 3409 C C . ALA A 1 449 ? 9.160 -4.266 28.558 1.00 40.94 449 ALA A C 1
ATOM 3411 O O . ALA A 1 449 ? 10.355 -4.395 28.828 1.00 40.94 449 ALA A O 1
ATOM 3412 N N . PHE A 1 450 ? 8.501 -5.143 27.802 1.00 33.97 450 PHE A N 1
ATOM 3413 C CA . PHE A 1 450 ? 9.185 -5.693 26.647 1.00 33.97 450 PHE A CA 1
ATOM 3414 C C . PHE A 1 450 ? 9.460 -4.472 25.776 1.00 33.97 450 PHE A C 1
ATOM 3416 O O . PHE A 1 450 ? 8.616 -4.054 24.992 1.00 33.97 450 PHE A O 1
ATOM 3423 N N . ILE A 1 451 ? 10.598 -3.821 26.016 1.00 29.73 451 ILE A N 1
ATOM 3424 C CA . ILE A 1 451 ? 11.198 -2.935 25.033 1.00 29.73 451 ILE A CA 1
ATOM 3425 C C . ILE A 1 451 ? 11.340 -3.848 23.811 1.00 29.73 451 ILE A C 1
ATOM 3427 O O . ILE A 1 451 ? 12.060 -4.849 23.920 1.00 29.73 451 ILE A O 1
ATOM 3431 N N . PRO A 1 452 ? 10.634 -3.611 22.688 1.00 28.55 452 PRO A N 1
ATOM 3432 C CA . PRO A 1 452 ? 11.021 -4.260 21.448 1.00 28.55 452 PRO A CA 1
ATOM 3433 C C . PRO A 1 452 ? 12.496 -3.925 21.300 1.00 28.55 452 PRO A C 1
ATOM 3435 O O . PRO A 1 452 ? 12.854 -2.753 21.387 1.00 28.55 452 PRO A O 1
ATOM 3438 N N . GLN A 1 453 ? 13.348 -4.940 21.214 1.00 25.67 453 GLN A N 1
ATOM 3439 C CA . GLN A 1 453 ? 14.803 -4.828 21.240 1.00 25.67 453 GLN A CA 1
ATOM 3440 C C . GLN A 1 453 ? 15.318 -4.159 19.947 1.00 25.67 453 GLN A C 1
ATOM 3442 O O . GLN A 1 453 ? 16.020 -4.762 19.147 1.00 25.67 453 GLN A O 1
ATOM 3447 N N . ALA A 1 454 ? 14.883 -2.925 19.719 1.00 28.41 454 ALA A N 1
ATOM 3448 C CA . ALA A 1 454 ? 15.099 -2.074 18.562 1.00 28.41 454 ALA A CA 1
ATOM 3449 C C . ALA A 1 454 ? 15.108 -0.581 18.963 1.00 28.41 454 ALA A C 1
ATOM 3451 O O . ALA A 1 454 ? 14.967 0.284 18.108 1.00 28.41 454 ALA A O 1
ATOM 3452 N N . ILE A 1 455 ? 15.278 -0.273 20.255 1.00 32.28 455 ILE A N 1
ATOM 3453 C CA . ILE A 1 455 ? 15.701 1.054 20.721 1.00 32.28 455 ILE A CA 1
ATOM 3454 C C . ILE A 1 455 ? 16.869 0.854 21.692 1.00 32.28 455 ILE A C 1
ATOM 3456 O O . ILE A 1 455 ? 16.713 0.827 22.915 1.00 32.28 455 ILE A O 1
ATOM 3460 N N . LYS A 1 456 ? 18.039 0.625 21.101 1.00 25.97 456 LYS A N 1
ATOM 3461 C CA . LYS A 1 456 ? 19.343 1.077 21.581 1.00 25.97 456 LYS A CA 1
ATOM 3462 C C . LYS A 1 456 ? 20.175 1.453 20.372 1.00 25.97 456 LYS A C 1
ATOM 3464 O O . LYS A 1 456 ? 20.146 0.659 19.405 1.00 25.97 456 LYS A O 1
#

pLDDT: mean 84.3, std 19.47, range [25.67, 98.75]

Radius of gyration: 28.41 Å; Cα contacts (8 Å, |Δi|>4): 1047; chains: 1; bounding box: 112×68×67 Å

Secondary structure (DSSP, 8-state):
----------------------------------------SEEE-B-EEE-TTS-EEEEE--STT--STTT-SS-S-TT-TTS--SS----S-SSSS-EEESS--TT-TTS-TT-BHHHHHHHHHH-SB-GGG-B--HHHHHHHHHHHHHHHHHHHHTHHHH-S-BSSTTS----TTTGGGS-HHHHHHHHHHHHS--EEEETT-SSBP---EES--SEEPPP-SSTTS---EEGGGTTT--S-S-TT--EEHHHHHHHHHTBSSTT-S-S---TTS---TTS-PPBPS----SHHHHHHHHSTTEEEE-TT--B-S-S--EEEEEEEEESS-SS-B-TT-EEEEEEEEEE-SSS-B-SSSEEEEEEEEEE-TTS--EEEEEEEE--SB-TT-EEEEEEEEE---SS-SEEEEEEEEEEEEETTEEEEGGGGTPPPEEEEEEESS-------S---